Protein AF-0000000073364777 (afdb_homodimer)

InterPro domains:
  IPR004263 Exostosin-like [PTHR11062] (2-338)
  IPR040911 Exostosin, GT47 domain [PF03016] (2-298)

Solvent-accessible surface area (backbone atoms only — not comparable to full-atom values): 37147 Å² total; per-residue (Å²): 98,83,88,68,48,24,32,21,66,54,80,71,68,58,54,87,46,11,66,43,82,71,62,82,75,61,57,48,76,53,34,37,53,48,49,49,51,51,36,45,72,73,36,84,39,50,37,94,48,64,88,68,32,48,33,36,38,47,57,54,38,33,65,81,71,83,54,81,83,53,56,86,60,42,66,34,49,49,52,40,50,51,52,51,49,46,50,71,75,36,71,68,40,71,20,31,49,24,44,45,27,32,36,49,32,65,34,72,53,30,54,56,27,29,65,70,35,86,44,42,55,60,24,23,31,38,36,20,34,50,34,24,54,91,55,90,46,34,54,70,40,39,40,44,34,74,26,46,65,55,74,76,76,76,73,86,74,86,82,74,91,50,86,63,50,48,50,58,60,59,73,72,60,56,82,72,71,58,85,59,72,54,79,27,52,31,23,39,74,42,58,66,62,21,70,49,35,40,48,44,48,74,72,38,46,83,39,88,49,34,48,53,43,80,44,73,96,62,60,63,46,58,50,48,66,71,38,44,68,57,45,50,24,12,44,27,27,52,30,45,26,39,70,87,33,48,49,33,43,41,57,30,46,16,35,74,57,43,16,26,35,32,37,24,36,70,37,45,48,61,58,59,48,79,78,41,66,58,78,55,30,38,44,81,47,50,44,86,41,56,85,51,42,66,60,55,60,69,62,52,51,68,69,58,48,51,49,17,29,52,41,27,53,66,52,26,53,44,66,35,62,50,56,67,76,44,92,54,16,30,62,43,49,51,51,50,60,49,55,75,56,43,63,68,62,74,88,98,84,88,69,49,23,32,19,66,53,80,70,67,58,57,84,45,11,66,43,82,70,62,78,74,58,57,46,76,54,32,38,53,47,51,48,51,52,34,45,71,72,36,83,38,49,37,93,49,63,89,68,32,47,33,36,38,47,57,54,37,33,64,82,73,84,53,81,83,52,55,87,61,41,65,32,49,51,52,41,50,52,52,51,49,47,50,70,76,38,71,69,41,71,19,31,50,25,44,44,26,32,35,48,34,64,34,71,53,30,55,58,26,29,66,70,36,87,44,42,55,59,24,23,31,38,35,20,32,50,32,24,53,89,55,89,43,33,54,69,40,39,39,46,33,72,24,47,64,55,73,76,76,76,73,86,75,84,82,72,95,50,88,66,52,48,52,58,58,58,73,72,60,58,81,71,74,60,85,58,71,54,77,28,54,30,24,38,73,43,56,65,61,21,73,48,35,40,47,43,47,73,71,38,48,84,39,88,51,35,50,54,44,83,43,72,97,60,59,65,45,58,50,49,67,72,38,44,68,57,44,52,24,12,46,27,26,54,30,46,27,39,70,87,32,48,50,32,44,42,58,32,48,17,35,74,57,43,17,26,34,31,38,25,33,71,36,44,47,61,60,58,48,79,80,42,67,59,76,55,28,38,44,82,46,51,46,85,40,56,86,50,42,65,61,56,60,71,64,51,51,68,68,58,50,52,49,18,28,53,40,27,54,66,52,27,54,44,65,34,62,47,58,67,75,44,91,52,17,28,62,43,48,52,51,49,59,49,54,76,54,43,63,68,64,77,88

Sequence (694 aa):
MEKDLKVFVYPGGNPKTCYHSIDKKLKSNYASEHYFFMNLRNGSFLTENPDEAHLFFIPLSCQPMEDQDALPRYKEMVIQNYVRALTIKYPYWNRTLGADHFFVSCHGIGNRATAAFPFLLKNAIRLVCSPSYDSNYIPHKDVSLPQILELSFPPEGDGMWNDSTMESLPIQLSPVETHPSRTKLCFWAGSPNSEVRKNLRVHYKGLEEFEIHFVENVKRALVLDTFQKEIHRSKFCICPRGKTQVGGVCLAESMAFGCVPVIMSDYYDLPFNDILDWNAFSVILKEHDVPIMGEILKGIPEDMFEKMRQNVLKVSKYFKWHFRPVKYDEFHMVMYELWKRRHIIRYMEKDLKVFVYPGGNPKTCYHSIDKKLKSNYASEHYFFMNLRNGSFLTENPDEAHLFFIPLSCQPMEDQDALPRYKEMVIQNYVRALTIKYPYWNRTLGADHFFVSCHGIGNRATAAFPFLLKNAIRLVCSPSYDSNYIPHKDVSLPQILELSFPPEGDGMWNDSTMESLPIQLSPVETHPSRTKLCFWAGSPNSEVRKNLRVHYKGLEEFEIHFVENVKRALVLDTFQKEIHRSKFCICPRGKTQVGGVCLAESMAFGCVPVIMSDYYDLPFNDILDWNAFSVILKEHDVPIMGEILKGIPEDMFEKMRQNVLKVSKYFKWHFRPVKYDEFHMVMYELWKRRHIIRY

Nearest PDB structures (foldseek):
  7zay-assembly1_B  TM=6.759E-01  e=1.144E-15  Homo sapiens
  7sck-assembly1_B  TM=7.217E-01  e=2.379E-14  Homo sapiens
  7sch-assembly1_B  TM=7.151E-01  e=7.537E-14  Homo sapiens
  7scj-assembly1_B  TM=7.296E-01  e=1.991E-13  Homo sapiens
  8og1-assembly1_A  TM=6.587E-01  e=4.947E-13  Homo sapiens

Structure (mmCIF, N/CA/C/O backbone):
data_AF-0000000073364777-model_v1
#
loop_
_entity.id
_entity.type
_entity.pdbx_description
1 polymer 'Exostosin GT47 domain-containing protein'
#
loop_
_atom_site.group_PDB
_atom_site.id
_atom_site.type_symbol
_atom_site.label_atom_id
_atom_site.label_alt_id
_atom_site.label_comp_id
_atom_site.label_asym_id
_atom_site.label_entity_id
_atom_site.label_seq_id
_atom_site.pdbx_PDB_ins_code
_atom_site.Cartn_x
_atom_site.Cartn_y
_atom_site.Cartn_z
_atom_site.occupancy
_atom_site.B_iso_or_equiv
_atom_site.auth_seq_id
_atom_site.auth_comp_id
_atom_site.auth_asym_id
_atom_site.auth_atom_id
_atom_site.pdbx_PDB_model_num
ATOM 1 N N . MET A 1 1 ? -15.531 5.34 -9.742 1 94.62 1 MET A N 1
ATOM 2 C CA . MET A 1 1 ? -15.602 5.16 -8.297 1 94.62 1 MET A CA 1
ATOM 3 C C . MET A 1 1 ? -17.031 5.391 -7.797 1 94.62 1 MET A C 1
ATOM 5 O O . MET A 1 1 ? -17.609 4.52 -7.148 1 94.62 1 MET A O 1
ATOM 9 N N . GLU A 1 2 ? -17.703 6.461 -8.234 1 90.38 2 GLU A N 1
ATOM 10 C CA . GLU A 1 2 ? -18.984 6.855 -7.652 1 90.38 2 GLU A CA 1
ATOM 11 C C . GLU A 1 2 ? -20.078 5.844 -7.98 1 90.38 2 GLU A C 1
ATOM 13 O O . GLU A 1 2 ? -20.938 5.562 -7.148 1 90.38 2 GLU A O 1
ATOM 18 N N . LYS A 1 3 ? -19.953 5.266 -9.094 1 89.94 3 LYS A N 1
ATOM 19 C CA . LYS A 1 3 ? -20.969 4.32 -9.523 1 89.94 3 LYS A CA 1
ATOM 20 C C . LYS A 1 3 ? -20.641 2.906 -9.055 1 89.94 3 LYS A C 1
ATOM 22 O O . LYS A 1 3 ? -21.547 2.098 -8.82 1 89.94 3 LYS A O 1
ATOM 27 N N . ASP A 1 4 ? -19.438 2.658 -8.836 1 93.25 4 ASP A N 1
ATOM 28 C CA . ASP A 1 4 ? -19 1.268 -8.711 1 93.25 4 ASP A CA 1
ATOM 29 C C . ASP A 1 4 ? -18.609 0.939 -7.273 1 93.25 4 ASP A C 1
ATOM 31 O O . ASP A 1 4 ? -18.969 -0.124 -6.758 1 93.25 4 ASP A O 1
ATOM 35 N N . LEU A 1 5 ? -18 1.825 -6.57 1 96.94 5 LEU A N 1
ATOM 36 C CA . LEU A 1 5 ? -17.438 1.509 -5.262 1 96.94 5 LEU A CA 1
ATOM 37 C C . LEU A 1 5 ? -18.547 1.295 -4.23 1 96.94 5 LEU A C 1
ATOM 39 O O . LEU A 1 5 ? -19.422 2.146 -4.07 1 96.94 5 LEU A O 1
ATOM 43 N N . LYS A 1 6 ? -18.547 0.206 -3.574 1 97.94 6 LYS A N 1
ATOM 44 C CA . LYS A 1 6 ? -19.469 -0.131 -2.496 1 97.94 6 LYS A CA 1
ATOM 45 C C . LYS A 1 6 ? -18.719 -0.534 -1.231 1 97.94 6 LYS A C 1
ATOM 47 O O . LYS A 1 6 ? -17.766 -1.312 -1.292 1 97.94 6 LYS A O 1
ATOM 52 N N . VAL A 1 7 ? -19.188 0.012 -0.129 1 97.94 7 VAL A N 1
ATOM 53 C CA . VAL A 1 7 ? -18.547 -0.25 1.158 1 97.94 7 VAL A CA 1
ATOM 54 C C . VAL A 1 7 ? -19.578 -0.815 2.137 1 97.94 7 VAL A C 1
ATOM 56 O O . VAL A 1 7 ? -20.672 -0.276 2.271 1 97.94 7 VAL A O 1
ATOM 59 N N . PHE A 1 8 ? -19.297 -1.938 2.736 1 97.44 8 PHE A N 1
ATOM 60 C CA . PHE A 1 8 ? -20.078 -2.48 3.832 1 97.44 8 PHE A CA 1
ATOM 61 C C . PHE A 1 8 ? -19.547 -2.002 5.176 1 97.44 8 PHE A C 1
ATOM 63 O O . PHE A 1 8 ? -18.344 -2.094 5.441 1 97.44 8 PHE A O 1
ATOM 70 N N . VAL A 1 9 ? -20.375 -1.469 5.977 1 94.25 9 VAL A N 1
ATOM 71 C CA . VAL A 1 9 ? -20 -1 7.305 1 94.25 9 VAL A CA 1
ATOM 72 C C . VAL A 1 9 ? -20.469 -2.004 8.359 1 94.25 9 VAL A C 1
ATOM 74 O O . VAL A 1 9 ? -21.656 -2.312 8.445 1 94.25 9 VAL A O 1
ATOM 77 N N . TYR A 1 10 ? -19.5 -2.525 9.062 1 93 10 TYR A N 1
ATOM 78 C CA . TYR A 1 10 ? -19.875 -3.439 10.141 1 93 10 TYR A CA 1
ATOM 79 C C . TYR A 1 10 ? -20.734 -2.738 11.18 1 93 10 TYR A C 1
ATOM 81 O O . TYR A 1 10 ? -20.625 -1.525 11.375 1 93 10 TYR A O 1
ATOM 89 N N . PRO A 1 11 ? -21.656 -3.523 11.781 1 84.38 11 PRO A N 1
ATOM 90 C CA . PRO A 1 11 ? -22.406 -2.9 12.875 1 84.38 11 PRO A CA 1
ATOM 91 C C . PRO A 1 11 ? -21.5 -2.469 14.031 1 84.38 11 PRO A C 1
ATOM 93 O O . PRO A 1 11 ? -20.422 -3.043 14.227 1 84.38 11 PRO A O 1
ATOM 96 N N . GLY A 1 12 ? -21.859 -1.312 14.516 1 70.25 12 GLY A N 1
ATOM 97 C CA . GLY A 1 12 ? -21.125 -0.805 15.664 1 70.25 12 GLY A CA 1
ATOM 98 C C . GLY A 1 12 ? -21.25 -1.686 16.891 1 70.25 12 GLY A C 1
ATOM 99 O O . GLY A 1 12 ? -22.109 -2.568 16.938 1 70.25 12 GLY A O 1
ATOM 100 N N . GLY A 1 13 ? -19.953 -1.751 17.75 1 58.59 13 GLY A N 1
ATOM 101 C CA . GLY A 1 13 ? -19.969 -2.4 19.047 1 58.59 13 GLY A CA 1
ATOM 102 C C . GLY A 1 13 ? -20.516 -1.507 20.156 1 58.59 13 GLY A C 1
ATOM 103 O O . GLY A 1 13 ? -21.391 -0.684 19.906 1 58.59 13 GLY A O 1
ATOM 104 N N . ASN A 1 14 ? -19.859 -1.566 21.266 1 53.38 14 ASN A N 1
ATOM 105 C CA . ASN A 1 14 ? -20.172 -0.767 22.438 1 53.38 14 ASN A CA 1
ATOM 106 C C . ASN A 1 14 ? -19.906 0.717 22.203 1 53.38 14 ASN A C 1
ATOM 108 O O . ASN A 1 14 ? -18.828 1.091 21.734 1 53.38 14 ASN A O 1
ATOM 112 N N . PRO A 1 15 ? -20.969 1.549 22.234 1 50.38 15 PRO A N 1
ATOM 113 C CA . PRO A 1 15 ? -20.875 2.996 22.016 1 50.38 15 PRO A CA 1
ATOM 114 C C . PRO A 1 15 ? -19.562 3.584 22.5 1 50.38 15 PRO A C 1
ATOM 116 O O . PRO A 1 15 ? -19.094 4.594 21.969 1 50.38 15 PRO A O 1
ATOM 119 N N . LYS A 1 16 ? -19.078 3.018 23.531 1 51.81 16 LYS A N 1
ATOM 120 C CA . LYS A 1 16 ? -17.859 3.57 24.094 1 51.81 16 LYS A CA 1
ATOM 121 C C . LYS A 1 16 ? -16.656 3.305 23.188 1 51.81 16 LYS A C 1
ATOM 123 O O . LYS A 1 16 ? -15.602 3.908 23.359 1 51.81 16 LYS A O 1
ATOM 128 N N . THR A 1 17 ? -16.734 2.328 22.438 1 53.34 17 THR A N 1
ATOM 129 C CA . THR A 1 17 ? -15.602 1.899 21.609 1 53.34 17 THR A CA 1
ATOM 130 C C . THR A 1 17 ? -15.766 2.365 20.172 1 53.34 17 THR A C 1
ATOM 132 O O . THR A 1 17 ? -14.789 2.443 19.422 1 53.34 17 THR A O 1
ATOM 135 N N . CYS A 1 18 ? -17.047 2.543 19.875 1 53.88 18 CYS A N 1
ATOM 136 C CA . CYS A 1 18 ? -17.391 2.885 18.5 1 53.88 18 CYS A CA 1
ATOM 137 C C . CYS A 1 18 ? -17.938 4.305 18.406 1 53.88 18 CYS A C 1
ATOM 139 O O . CYS A 1 18 ? -18.219 4.93 19.422 1 53.88 18 CYS A O 1
ATOM 141 N N . TYR A 1 19 ? -17.797 4.863 17.188 1 52.09 19 TYR A N 1
ATOM 142 C CA . TYR A 1 19 ? -18.312 6.203 16.922 1 52.09 19 TYR A CA 1
ATOM 143 C C . TYR A 1 19 ? -19.672 6.402 17.578 1 52.09 19 TYR A C 1
ATOM 145 O O . TYR A 1 19 ? -20.594 5.613 17.375 1 52.09 19 TYR A O 1
ATOM 153 N N . HIS A 1 20 ? -19.625 6.555 18.859 1 44.75 20 HIS A N 1
ATOM 154 C CA . HIS A 1 20 ? -20.938 6.945 19.375 1 44.75 20 HIS A CA 1
ATOM 155 C C . HIS A 1 20 ? -21.391 8.273 18.766 1 44.75 20 HIS A C 1
ATOM 157 O O . HIS A 1 20 ? -20.672 9.266 18.844 1 44.75 20 HIS A O 1
ATOM 163 N N . SER A 1 21 ? -22.031 8.062 17.797 1 41.75 21 SER A N 1
ATOM 164 C CA . SER A 1 21 ? -22.656 9.156 17.047 1 41.75 21 SER A CA 1
ATOM 165 C C . SER A 1 21 ? -23.031 10.305 17.969 1 41.75 21 SER A C 1
ATOM 167 O O . SER A 1 21 ? -23.25 11.43 17.5 1 41.75 21 SER A O 1
ATOM 169 N N . ILE A 1 22 ? -23.281 9.953 19.188 1 37.78 22 ILE A N 1
ATOM 170 C CA . ILE A 1 22 ? -24.156 10.891 19.875 1 37.78 22 ILE A CA 1
ATOM 171 C C . ILE A 1 22 ? -23.328 11.977 20.562 1 37.78 22 ILE A C 1
ATOM 173 O O . ILE A 1 22 ? -23.891 12.914 21.141 1 37.78 22 ILE A O 1
ATOM 177 N N . ASP A 1 23 ? -22.172 11.633 20.828 1 40.59 23 ASP A N 1
ATOM 178 C CA . ASP A 1 23 ? -21.625 12.664 21.688 1 40.59 23 ASP A CA 1
ATOM 179 C C . ASP A 1 23 ? -21.141 13.867 20.875 1 40.59 23 ASP A C 1
ATOM 181 O O . ASP A 1 23 ? -20.281 13.742 20.016 1 40.59 23 ASP A O 1
ATOM 185 N N . LYS A 1 24 ? -21.984 14.844 20.797 1 41.5 24 LYS A N 1
ATOM 186 C CA . LYS A 1 24 ? -22.016 16.156 20.172 1 41.5 24 LYS A CA 1
ATOM 187 C C . LYS A 1 24 ? -20.719 16.906 20.375 1 41.5 24 LYS A C 1
ATOM 189 O O . LYS A 1 24 ? -20.469 17.938 19.75 1 41.5 24 LYS A O 1
ATOM 194 N N . LYS A 1 25 ? -20.078 16.531 21.453 1 41.66 25 LYS A N 1
ATOM 195 C CA . LYS A 1 25 ? -18.938 17.391 21.75 1 41.66 25 LYS A CA 1
ATOM 196 C C . LYS A 1 25 ? -17.672 16.859 21.078 1 41.66 25 LYS A C 1
ATOM 198 O O . LYS A 1 25 ? -16.906 16.109 21.672 1 41.66 25 LYS A O 1
ATOM 203 N N . LEU A 1 26 ? -17.797 16.438 19.812 1 46.16 26 LEU A N 1
ATOM 204 C CA . LEU A 1 26 ? -16.594 15.883 19.188 1 46.16 26 LEU A CA 1
ATOM 205 C C . LEU A 1 26 ? -15.445 16.891 19.25 1 46.16 26 LEU A C 1
ATOM 207 O O . LEU A 1 26 ? -15.609 18.047 18.859 1 46.16 26 LEU A O 1
ATOM 211 N N . LYS A 1 27 ? -14.641 16.719 20.25 1 48.28 27 LYS A N 1
ATOM 212 C CA . LYS A 1 27 ? -13.383 17.453 20.25 1 48.28 27 LYS A CA 1
ATOM 213 C C . LYS A 1 27 ? -12.641 17.297 18.938 1 48.28 27 LYS A C 1
ATOM 215 O O . LYS A 1 27 ? -12.797 16.297 18.25 1 48.28 27 LYS A O 1
ATOM 220 N N . SER A 1 28 ? -11.969 18.375 18.359 1 50.34 28 SER A N 1
ATOM 221 C CA . SER A 1 28 ? -11.445 18.844 17.078 1 50.34 28 SER A CA 1
ATOM 222 C C . SER A 1 28 ? -10.664 17.75 16.359 1 50.34 28 SER A C 1
ATOM 224 O O . SER A 1 28 ? -10.969 17.406 15.211 1 50.34 28 SER A O 1
ATOM 226 N N . ASN A 1 29 ? -9.562 17.172 17 1 52.03 29 ASN A N 1
ATOM 227 C CA . ASN A 1 29 ? -8.68 16.375 16.156 1 52.03 29 ASN A CA 1
ATOM 228 C C . ASN A 1 29 ? -9.289 15.008 15.852 1 52.03 29 ASN A C 1
ATOM 230 O O . ASN A 1 29 ? -8.93 14.375 14.852 1 52.03 29 ASN A O 1
ATOM 234 N N . TYR A 1 30 ? -10.352 14.711 16.578 1 58.47 30 TYR A N 1
ATOM 235 C CA . TYR A 1 30 ? -10.898 13.367 16.453 1 58.47 30 TYR A CA 1
ATOM 236 C C . TYR A 1 30 ? -12.234 13.391 15.727 1 58.47 30 TYR A C 1
ATOM 238 O O . TYR A 1 30 ? -12.844 12.344 15.5 1 58.47 30 TYR A O 1
ATOM 246 N N . ALA A 1 31 ? -12.445 14.617 15.359 1 67.25 31 ALA A N 1
ATOM 247 C CA . ALA A 1 31 ? -13.711 14.805 14.648 1 67.25 31 ALA A CA 1
ATOM 248 C C . ALA A 1 31 ? -13.688 14.109 13.289 1 67.25 31 ALA A C 1
ATOM 250 O O . ALA A 1 31 ? -14.727 13.695 12.781 1 67.25 31 ALA A O 1
ATOM 251 N N . SER A 1 32 ? -12.391 13.875 12.836 1 75 32 SER A N 1
ATOM 252 C CA . SER A 1 32 ? -12.273 13.266 11.516 1 75 32 SER A CA 1
ATOM 253 C C . SER A 1 32 ? -12.812 11.836 11.516 1 75 32 SER A C 1
ATOM 255 O O . SER A 1 32 ? -13.422 11.398 10.539 1 75 32 SER A O 1
ATOM 257 N N . GLU A 1 33 ? -12.594 11.125 12.609 1 78.06 33 GLU A N 1
ATOM 258 C CA . GLU A 1 33 ? -13.078 9.75 12.711 1 78.06 33 GLU A CA 1
ATOM 259 C C . GLU A 1 33 ? -14.609 9.703 12.656 1 78.06 33 GLU A C 1
ATOM 261 O O . GLU A 1 33 ? -15.18 8.914 11.906 1 78.06 33 GLU A O 1
ATOM 266 N N . HIS A 1 34 ? -15.102 10.57 13.453 1 75.06 34 HIS A N 1
ATOM 267 C CA . HIS A 1 34 ? -16.562 10.617 13.523 1 75.06 34 HIS A CA 1
ATOM 268 C C . HIS A 1 34 ? -17.156 11.094 12.203 1 75.06 34 HIS A C 1
ATOM 270 O O . HIS A 1 34 ? -18.094 10.484 11.688 1 75.06 34 HIS A O 1
ATOM 276 N N . TYR A 1 35 ? -16.609 12.133 11.68 1 77.06 35 TYR A N 1
ATOM 277 C CA . TYR A 1 35 ? -17.141 12.719 10.461 1 77.06 35 TYR A CA 1
ATOM 278 C C . TYR A 1 35 ? -17.016 11.75 9.289 1 77.06 35 TYR A C 1
ATOM 280 O O . TYR A 1 35 ? -17.922 11.641 8.461 1 77.06 35 TYR A O 1
ATOM 288 N N . PHE A 1 36 ? -15.945 11.102 9.273 1 86.81 36 PHE A N 1
ATOM 289 C CA . PHE A 1 36 ? -15.766 10.133 8.195 1 86.81 36 PHE A CA 1
ATOM 290 C C . PHE A 1 36 ? -16.828 9.039 8.273 1 86.81 36 PHE A C 1
ATOM 292 O O . PHE A 1 36 ? -17.422 8.68 7.258 1 86.81 36 PHE A O 1
ATOM 299 N N . PHE A 1 37 ? -17.062 8.555 9.438 1 84.19 37 PHE A N 1
ATOM 300 C CA . PHE A 1 37 ? -18.062 7.52 9.656 1 84.19 37 PHE A CA 1
ATOM 301 C C . PHE A 1 37 ? -19.453 8 9.227 1 84.19 37 PHE A C 1
ATOM 303 O O . PHE A 1 37 ? -20.188 7.277 8.547 1 84.19 37 PHE A O 1
ATOM 310 N N . MET A 1 38 ? -19.734 9.18 9.594 1 81.94 38 MET A N 1
ATOM 311 C CA . MET A 1 38 ? -21.047 9.734 9.258 1 81.94 38 MET A CA 1
ATOM 312 C C . MET A 1 38 ? -21.203 9.906 7.746 1 81.94 38 MET A C 1
ATOM 314 O O . MET A 1 38 ? -22.25 9.609 7.184 1 81.94 38 MET A O 1
ATOM 318 N N . ASN A 1 39 ? -20.172 10.43 7.109 1 87.31 39 ASN A N 1
ATOM 319 C CA . ASN A 1 39 ? -20.203 10.602 5.66 1 87.31 39 ASN A CA 1
ATOM 320 C C . ASN A 1 39 ? -20.344 9.258 4.941 1 87.31 39 ASN A C 1
ATOM 322 O O . ASN A 1 39 ? -21.031 9.164 3.922 1 87.31 39 ASN A O 1
ATOM 326 N N . LEU A 1 40 ? -19.688 8.273 5.488 1 90.19 40 LEU A N 1
ATOM 327 C CA . LEU A 1 40 ? -19.781 6.941 4.898 1 90.19 40 LEU A CA 1
ATOM 328 C C . LEU A 1 40 ? -21.188 6.375 5.043 1 90.19 40 LEU A C 1
ATOM 330 O O . LEU A 1 40 ? -21.75 5.832 4.09 1 90.19 40 LEU A O 1
ATOM 334 N N . ARG A 1 41 ? -21.781 6.555 6.152 1 84.38 41 ARG A N 1
ATOM 335 C CA . ARG A 1 41 ? -23.109 6.016 6.449 1 84.38 41 ARG A CA 1
ATOM 336 C C . ARG A 1 41 ? -24.188 6.727 5.629 1 84.38 41 ARG A C 1
ATOM 338 O O . ARG A 1 41 ? -25.172 6.113 5.234 1 84.38 41 ARG A O 1
ATOM 345 N N . ASN A 1 42 ? -23.891 7.953 5.402 1 80.25 42 ASN A N 1
ATOM 346 C CA . ASN A 1 42 ? -24.906 8.75 4.723 1 80.25 42 ASN A CA 1
ATOM 347 C C . ASN A 1 42 ? -24.594 8.906 3.236 1 80.25 42 ASN A C 1
ATOM 349 O O . ASN A 1 42 ? -25.328 9.586 2.514 1 80.25 42 ASN A O 1
ATOM 353 N N . GLY A 1 43 ? -23.516 8.32 2.844 1 83.62 43 GLY A N 1
ATOM 354 C CA . GLY A 1 43 ? -23.078 8.547 1.477 1 83.62 43 GLY A CA 1
ATOM 355 C C . GLY A 1 43 ? -23.562 7.473 0.513 1 83.62 43 GLY A C 1
ATOM 356 O O . GLY A 1 43 ? -24.219 6.516 0.918 1 83.62 43 GLY A O 1
ATOM 357 N N . SER A 1 44 ? -23.219 7.699 -0.764 1 90.94 44 SER A N 1
ATOM 358 C CA . SER A 1 44 ? -23.672 6.84 -1.853 1 90.94 44 SER A CA 1
ATOM 359 C C . SER A 1 44 ? -22.828 5.582 -1.958 1 90.94 44 SER A C 1
ATOM 361 O O . SER A 1 44 ? -23.156 4.656 -2.703 1 90.94 44 SER A O 1
ATOM 363 N N . PHE A 1 45 ? -21.797 5.504 -1.146 1 96 45 PHE A N 1
ATOM 364 C CA . PHE A 1 45 ? -20.875 4.371 -1.26 1 96 45 PHE A CA 1
ATOM 365 C C . PHE A 1 45 ? -21.344 3.209 -0.392 1 96 45 PHE A C 1
ATOM 367 O O . PHE A 1 45 ? -20.859 2.084 -0.54 1 96 45 PHE A O 1
ATOM 374 N N . LEU A 1 46 ? -22.281 3.436 0.483 1 94.75 46 LEU A N 1
ATOM 375 C CA . LEU A 1 46 ? -22.719 2.438 1.455 1 94.75 46 LEU A CA 1
ATOM 376 C C . LEU A 1 46 ? -23.547 1.348 0.782 1 94.75 46 LEU A C 1
ATOM 378 O O . LEU A 1 46 ? -24.406 1.64 -0.06 1 94.75 46 LEU A O 1
ATOM 382 N N . THR A 1 47 ? -23.234 0.107 1.112 1 96.5 47 THR A N 1
ATOM 383 C CA . THR A 1 47 ? -24.094 -1.012 0.746 1 96.5 47 THR A CA 1
ATOM 384 C C . THR A 1 47 ? -24.469 -1.836 1.976 1 96.5 47 THR A C 1
ATOM 386 O O . THR A 1 47 ? -23.641 -2.021 2.875 1 96.5 47 THR A O 1
ATOM 389 N N . GLU A 1 48 ? -25.688 -2.344 1.971 1 94.5 48 GLU A N 1
ATOM 390 C CA . GLU A 1 48 ? -26.141 -3.23 3.041 1 94.5 48 GLU A CA 1
ATOM 391 C C . GLU A 1 48 ? -25.875 -4.691 2.695 1 94.5 48 GLU A C 1
ATOM 393 O O . GLU A 1 48 ? -25.984 -5.57 3.553 1 94.5 48 GLU A O 1
ATOM 398 N N . ASN A 1 49 ? -25.484 -4.871 1.498 1 96.31 49 ASN A N 1
ATOM 399 C CA . ASN A 1 49 ? -25.172 -6.219 1.032 1 96.31 49 ASN A CA 1
ATOM 400 C C . ASN A 1 49 ? -23.672 -6.461 0.992 1 96.31 49 ASN A C 1
ATOM 402 O O . ASN A 1 49 ? -22.984 -6.004 0.074 1 96.31 49 ASN A O 1
ATOM 406 N N . PRO A 1 50 ? -23.156 -7.246 1.896 1 96.44 50 PRO A N 1
ATOM 407 C CA . PRO A 1 50 ? -21.703 -7.469 1.956 1 96.44 50 PRO A CA 1
ATOM 408 C C . PRO A 1 50 ? -21.156 -8.148 0.702 1 96.44 50 PRO A C 1
ATOM 410 O O . PRO A 1 50 ? -19.984 -7.992 0.372 1 96.44 50 PRO A O 1
ATOM 413 N N . ASP A 1 51 ? -21.938 -8.852 -0.023 1 94.81 51 ASP A N 1
ATOM 414 C CA . ASP A 1 51 ? -21.469 -9.578 -1.199 1 94.81 51 ASP A CA 1
ATOM 415 C C . ASP A 1 51 ? -21.156 -8.625 -2.348 1 94.81 51 ASP A C 1
ATOM 417 O O . ASP A 1 51 ? -20.422 -8.984 -3.279 1 94.81 51 ASP A O 1
ATOM 421 N N . GLU A 1 52 ? -21.672 -7.457 -2.244 1 95.5 52 GLU A N 1
ATOM 422 C CA . GLU A 1 52 ? -21.422 -6.457 -3.281 1 95.5 52 GLU A CA 1
ATOM 423 C C . GLU A 1 52 ? -20.312 -5.508 -2.877 1 95.5 52 GLU A C 1
ATOM 425 O O . GLU A 1 52 ? -19.844 -4.707 -3.691 1 95.5 52 GLU A O 1
ATOM 430 N N . ALA A 1 53 ? -19.891 -5.613 -1.656 1 97.69 53 ALA A N 1
ATOM 431 C CA . ALA A 1 53 ? -18.938 -4.656 -1.109 1 97.69 53 ALA A CA 1
ATOM 432 C C . ALA A 1 53 ? -17.531 -4.883 -1.689 1 97.69 53 ALA A C 1
ATOM 434 O O . ALA A 1 53 ? -17.094 -6.023 -1.818 1 97.69 53 ALA A O 1
ATOM 435 N N . HIS A 1 54 ? -16.938 -3.828 -2.088 1 97.56 54 HIS A N 1
ATOM 436 C CA . HIS A 1 54 ? -15.531 -3.873 -2.473 1 97.56 54 HIS A CA 1
ATOM 437 C C . HIS A 1 54 ? -14.625 -3.779 -1.251 1 97.56 54 HIS A C 1
ATOM 439 O O . HIS A 1 54 ? -13.547 -4.383 -1.224 1 97.56 54 HIS A O 1
ATOM 445 N N . LEU A 1 55 ? -15.094 -3.012 -0.307 1 98.44 55 LEU A N 1
ATOM 446 C CA . LEU A 1 55 ? -14.344 -2.789 0.924 1 98.44 55 LEU A CA 1
ATOM 447 C C . LEU A 1 55 ? -15.258 -2.887 2.143 1 98.44 55 LEU A C 1
ATOM 449 O O . LEU A 1 55 ? -16.469 -2.719 2.027 1 98.44 55 LEU A O 1
ATOM 453 N N . PHE A 1 56 ? -14.664 -3.15 3.262 1 98.25 56 PHE A N 1
ATOM 454 C CA . PHE A 1 56 ? -15.359 -3.303 4.531 1 98.25 56 PHE A CA 1
ATOM 455 C C . PHE A 1 56 ? -14.82 -2.322 5.566 1 98.25 56 PHE A C 1
ATOM 457 O O . PHE A 1 56 ? -13.609 -2.254 5.793 1 98.25 56 PHE A O 1
ATOM 464 N N . PHE A 1 57 ? -15.695 -1.538 6.172 1 96.31 57 PHE A N 1
ATOM 465 C CA . PHE A 1 57 ? -15.305 -0.541 7.164 1 96.31 57 PHE A CA 1
ATOM 466 C C . PHE A 1 57 ? -15.5 -1.079 8.578 1 96.31 57 PHE A C 1
ATOM 468 O O . PHE A 1 57 ? -16.578 -1.574 8.914 1 96.31 57 PHE A O 1
ATOM 475 N N . ILE A 1 58 ? -14.461 -0.987 9.367 1 93 58 ILE A N 1
ATOM 476 C CA . ILE A 1 58 ? -14.539 -1.312 10.789 1 93 58 ILE A CA 1
ATOM 477 C C . ILE A 1 58 ? -14.734 -0.034 11.602 1 93 58 ILE A C 1
ATOM 479 O O . ILE A 1 58 ? -13.82 0.785 11.703 1 93 58 ILE A O 1
ATOM 483 N N . PRO A 1 59 ? -15.836 0.147 12.141 1 88.62 59 PRO A N 1
ATOM 484 C CA . PRO A 1 59 ? -16.094 1.38 12.891 1 88.62 59 PRO A CA 1
ATOM 485 C C . PRO A 1 59 ? -15.422 1.379 14.273 1 88.62 59 PRO A C 1
ATOM 487 O O . PRO A 1 59 ? -16.078 1.106 15.273 1 88.62 59 PRO A O 1
ATOM 490 N N . LEU A 1 60 ? -14.18 1.732 14.281 1 82.31 60 LEU A N 1
ATOM 491 C CA . LEU A 1 60 ? -13.406 1.827 15.508 1 82.31 60 LEU A CA 1
ATOM 492 C C . LEU A 1 60 ? -13.258 3.281 15.945 1 82.31 60 LEU A C 1
ATOM 494 O O . LEU A 1 60 ? -13.07 4.172 15.117 1 82.31 60 LEU A O 1
ATOM 498 N N . SER A 1 61 ? -13.516 3.492 17.203 1 74.69 61 SER A N 1
ATOM 499 C CA . SER A 1 61 ? -13.172 4.781 17.797 1 74.69 61 SER A CA 1
ATOM 500 C C . SER A 1 61 ? -11.883 4.691 18.609 1 74.69 61 SER A C 1
ATOM 502 O O . SER A 1 61 ? -11.82 3.969 19.609 1 74.69 61 SER A O 1
ATOM 504 N N . CYS A 1 62 ? -10.891 5.344 18.172 1 72.31 62 CYS A N 1
ATOM 505 C CA . CYS A 1 62 ? -9.602 5.258 18.844 1 72.31 62 CYS A CA 1
ATOM 506 C C . CYS A 1 62 ? -9.422 6.402 19.828 1 72.31 62 CYS A C 1
ATOM 508 O O . CYS A 1 62 ? -8.305 6.684 20.266 1 72.31 62 CYS A O 1
ATOM 510 N N . GLN A 1 63 ? -10.5 7.004 20.172 1 68.88 63 GLN A N 1
ATOM 511 C CA . GLN A 1 63 ? -10.445 8.07 21.172 1 68.88 63 GLN A CA 1
ATOM 512 C C . GLN A 1 63 ? -10.211 7.5 22.578 1 68.88 63 GLN A C 1
ATOM 514 O O . GLN A 1 63 ? -10.781 6.469 22.938 1 68.88 63 GLN A O 1
ATOM 519 N N . PRO A 1 64 ? -9.219 8.18 23.266 1 63.19 64 PRO A N 1
ATOM 520 C CA . PRO A 1 64 ? -9.023 7.711 24.641 1 63.19 64 PRO A CA 1
ATOM 521 C C . PRO A 1 64 ? -10.297 7.754 25.469 1 63.19 64 PRO A C 1
ATOM 523 O O . PRO A 1 64 ? -11.156 8.617 25.25 1 63.19 64 PRO A O 1
ATOM 526 N N . MET A 1 65 ? -10.523 6.711 26.234 1 60.47 65 MET A N 1
ATOM 527 C CA . MET A 1 65 ? -11.656 6.711 27.156 1 60.47 65 MET A CA 1
ATOM 528 C C . MET A 1 65 ? -11.336 7.516 28.422 1 60.47 65 MET A C 1
ATOM 530 O O . MET A 1 65 ? -10.234 7.426 28.953 1 60.47 65 MET A O 1
ATOM 534 N N . GLU A 1 66 ? -12.109 8.625 28.594 1 53.59 66 GLU A N 1
ATOM 535 C CA . GLU A 1 66 ? -11.938 9.453 29.797 1 53.59 66 GLU A CA 1
ATOM 536 C C . GLU A 1 66 ? -12.188 8.641 31.062 1 53.59 66 GLU A C 1
ATOM 538 O O . GLU A 1 66 ? -12.117 9.18 32.156 1 53.59 66 GLU A O 1
ATOM 543 N N . ASP A 1 67 ? -12.359 7.414 30.828 1 51.16 67 ASP A N 1
ATOM 544 C CA . ASP A 1 67 ? -12.719 6.734 32.062 1 51.16 67 ASP A CA 1
ATOM 545 C C . ASP A 1 67 ? -11.477 6.457 32.938 1 51.16 67 ASP A C 1
ATOM 547 O O . ASP A 1 67 ? -10.641 5.629 32.562 1 51.16 67 ASP A O 1
ATOM 551 N N . GLN A 1 68 ? -11.258 7.312 33.938 1 51.72 68 GLN A N 1
ATOM 552 C CA . GLN A 1 68 ? -10.195 7.285 34.938 1 51.72 68 GLN A CA 1
ATOM 553 C C . GLN A 1 68 ? -10.016 5.879 35.5 1 51.72 68 GLN A C 1
ATOM 555 O O . GLN A 1 68 ? -8.914 5.508 35.906 1 51.72 68 GLN A O 1
ATOM 560 N N . ASP A 1 69 ? -11.062 5.223 35.594 1 51.19 69 ASP A N 1
ATOM 561 C CA . ASP A 1 69 ? -10.977 3.93 36.281 1 51.19 69 ASP A CA 1
ATOM 562 C C . ASP A 1 69 ? -10.656 2.814 35.281 1 51.19 69 ASP A C 1
ATOM 564 O O . ASP A 1 69 ? -10.672 1.634 35.625 1 51.19 69 ASP A O 1
ATOM 568 N N . ALA A 1 70 ? -10.445 3.305 34.156 1 58.34 70 ALA A N 1
ATOM 569 C CA . ALA A 1 70 ? -10.242 2.262 33.156 1 58.34 70 ALA A CA 1
ATOM 570 C C . ALA A 1 70 ? -8.844 1.651 33.281 1 58.34 70 ALA A C 1
ATOM 572 O O . ALA A 1 70 ? -7.883 2.352 33.594 1 58.34 70 ALA A O 1
ATOM 573 N N . LEU A 1 71 ? -8.711 0.356 33.344 1 59.44 71 LEU A N 1
ATOM 574 C CA . LEU A 1 71 ? -7.469 -0.405 33.344 1 59.44 71 LEU A CA 1
ATOM 575 C C . LEU A 1 71 ? -6.527 0.092 32.25 1 59.44 71 LEU A C 1
ATOM 577 O O . LEU A 1 71 ? -6.98 0.582 31.219 1 59.44 71 LEU A O 1
ATOM 581 N N . PRO A 1 72 ? -5.332 0.019 32.562 1 64 72 PRO A N 1
ATOM 582 C CA . PRO A 1 72 ? -4.355 0.319 31.516 1 64 72 PRO A CA 1
ATOM 583 C C . PRO A 1 72 ? -4.594 -0.481 30.234 1 64 72 PRO A C 1
ATOM 585 O O . PRO A 1 72 ? -4.969 -1.655 30.297 1 64 72 PRO A O 1
ATOM 588 N N . ARG A 1 73 ? -4.723 0.087 29.266 1 76.31 73 ARG A N 1
ATOM 589 C CA . ARG A 1 73 ? -4.84 -0.499 27.938 1 76.31 73 ARG A CA 1
ATOM 590 C C . ARG A 1 73 ? -6.246 -1.039 27.703 1 76.31 73 ARG A C 1
ATOM 592 O O . ARG A 1 73 ? -6.445 -1.918 26.859 1 76.31 73 ARG A O 1
ATOM 599 N N . TYR A 1 74 ? -7.109 -0.6 28.562 1 77.62 74 TYR A N 1
ATOM 600 C CA . TYR A 1 74 ? -8.484 -1.068 28.453 1 77.62 74 TYR A CA 1
ATOM 601 C C . TYR A 1 74 ? -9.023 -0.839 27.047 1 77.62 74 TYR A C 1
ATOM 603 O O . TYR A 1 74 ? -9.617 -1.739 26.438 1 77.62 74 TYR A O 1
ATOM 611 N N . LYS A 1 75 ? -8.82 0.283 26.562 1 77.06 75 LYS A N 1
ATOM 612 C CA . LYS A 1 75 ? -9.344 0.614 25.234 1 77.06 75 LYS A CA 1
ATOM 613 C C . LYS A 1 75 ? -8.719 -0.267 24.156 1 77.06 75 LYS 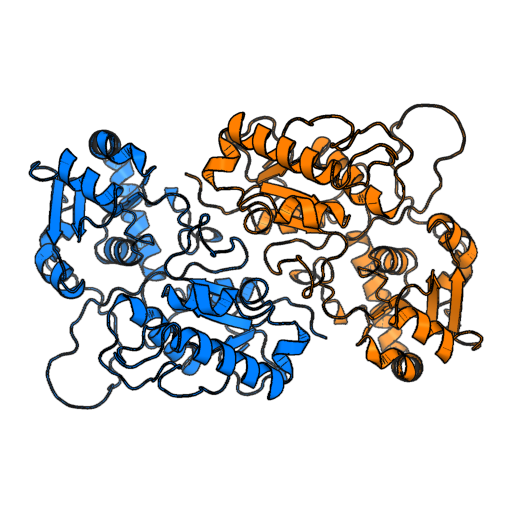A C 1
ATOM 615 O O . LYS A 1 75 ? -9.406 -0.682 23.219 1 77.06 75 LYS A O 1
ATOM 620 N N . GLU A 1 76 ? -7.484 -0.522 24.297 1 80.31 76 GLU A N 1
ATOM 621 C CA . GLU A 1 76 ? -6.809 -1.421 23.359 1 80.31 76 GLU A CA 1
ATOM 622 C C . GLU A 1 76 ? -7.453 -2.805 23.359 1 80.31 76 GLU A C 1
ATOM 624 O O . GLU A 1 76 ? -7.684 -3.391 22.297 1 80.31 76 GLU A O 1
ATOM 629 N N . MET A 1 77 ? -7.758 -3.219 24.562 1 82.62 77 MET A N 1
ATOM 630 C CA . MET A 1 77 ? -8.383 -4.531 24.703 1 82.62 77 MET A CA 1
ATOM 631 C C . MET A 1 77 ? -9.781 -4.543 24.109 1 82.62 77 MET A C 1
ATOM 633 O O . MET A 1 77 ? -10.18 -5.52 23.469 1 82.62 77 MET A O 1
ATOM 637 N N . VAL A 1 78 ? -10.422 -3.477 24.328 1 81.19 78 VAL A N 1
ATOM 638 C CA . VAL A 1 78 ? -11.781 -3.377 23.828 1 81.19 78 VAL A CA 1
ATOM 639 C C . VAL A 1 78 ? -11.773 -3.408 22.297 1 81.19 78 VAL A C 1
ATOM 641 O O . VAL A 1 78 ? -12.586 -4.098 21.672 1 81.19 78 VAL A O 1
ATOM 644 N N . ILE A 1 79 ? -10.852 -2.727 21.734 1 82.25 79 ILE A N 1
ATOM 645 C CA . ILE A 1 79 ? -10.734 -2.684 20.281 1 82.25 79 ILE A CA 1
ATOM 646 C C . ILE A 1 79 ? -10.383 -4.074 19.75 1 82.25 79 ILE A C 1
ATOM 648 O O . ILE A 1 79 ? -10.992 -4.547 18.781 1 82.25 79 ILE A O 1
ATOM 652 N N . GLN A 1 80 ? -9.523 -4.734 20.375 1 86.25 80 GLN A N 1
ATOM 653 C CA . GLN A 1 80 ? -9.109 -6.07 19.953 1 86.25 80 GLN A CA 1
ATOM 654 C C . GLN A 1 80 ? -10.273 -7.055 20.047 1 86.25 80 GLN A C 1
ATOM 656 O O . GLN A 1 80 ? -10.469 -7.883 19.156 1 86.25 80 GLN A O 1
ATOM 661 N N . ASN A 1 81 ? -10.977 -6.906 21.141 1 86.81 81 ASN A N 1
ATOM 662 C CA . ASN A 1 81 ? -12.117 -7.797 21.344 1 86.81 81 ASN A CA 1
ATOM 663 C C . ASN A 1 81 ? -13.195 -7.555 20.297 1 86.81 81 ASN A C 1
ATOM 665 O O . ASN A 1 81 ? -13.828 -8.5 19.828 1 86.81 81 ASN A O 1
ATOM 669 N N . TYR A 1 82 ? -13.352 -6.344 20.016 1 87.06 82 TYR A N 1
ATOM 670 C CA . TYR A 1 82 ? -14.344 -6.012 19 1 87.06 82 TYR A CA 1
ATOM 671 C C . TYR A 1 82 ? -13.961 -6.602 17.656 1 87.06 82 TYR A C 1
ATOM 673 O O . TYR A 1 82 ? -14.789 -7.23 16.984 1 87.06 82 TYR A O 1
ATOM 681 N N . VAL A 1 83 ? -12.758 -6.434 17.25 1 89.81 83 VAL A N 1
ATOM 682 C CA . VAL A 1 83 ? -12.281 -6.953 15.969 1 89.81 83 VAL A CA 1
ATOM 683 C C . VAL A 1 83 ? -12.352 -8.477 15.969 1 89.81 83 VAL A C 1
ATOM 685 O O . VAL A 1 83 ? -12.805 -9.086 15 1 89.81 83 VAL A O 1
ATOM 688 N N . ARG A 1 84 ? -11.961 -9.031 17.031 1 91.88 84 ARG A N 1
ATOM 689 C CA . ARG A 1 84 ? -12.031 -10.484 17.172 1 91.88 84 ARG A CA 1
ATOM 690 C C . ARG A 1 84 ? -13.469 -10.969 16.984 1 91.88 84 ARG A C 1
ATOM 692 O O . ARG A 1 84 ? -13.711 -11.945 16.266 1 91.88 84 ARG A O 1
ATOM 699 N N . ALA A 1 85 ? -14.328 -10.273 17.688 1 91.38 85 ALA A N 1
ATOM 700 C CA . ALA A 1 85 ? -15.742 -10.648 17.594 1 91.38 85 ALA A CA 1
ATOM 701 C C . ALA A 1 85 ? -16.234 -10.562 16.141 1 91.38 85 ALA A C 1
ATOM 703 O O . ALA A 1 85 ? -16.984 -11.43 15.695 1 91.38 85 ALA A O 1
ATOM 704 N N . LEU A 1 86 ? -15.812 -9.609 15.438 1 92.56 86 LEU A N 1
ATOM 705 C CA . LEU A 1 86 ? -16.203 -9.422 14.047 1 92.56 86 LEU A CA 1
ATOM 706 C C . LEU A 1 86 ? -15.695 -10.57 13.18 1 92.56 86 LEU A C 1
ATOM 708 O O . LEU A 1 86 ? -16.406 -11.039 12.281 1 92.56 86 LEU A O 1
ATOM 712 N N . THR A 1 87 ? -14.484 -11.016 13.43 1 93.81 87 THR A N 1
ATOM 713 C CA . THR A 1 87 ? -13.875 -12.055 12.609 1 93.81 87 THR A CA 1
ATOM 714 C C . THR A 1 87 ? -14.578 -13.398 12.828 1 93.81 87 THR A C 1
ATOM 716 O O . THR A 1 87 ? -14.594 -14.242 11.938 1 93.81 87 THR A O 1
ATOM 719 N N . ILE A 1 88 ? -15.156 -13.547 13.992 1 94.94 88 ILE A N 1
ATOM 720 C CA . ILE A 1 88 ? -15.867 -14.781 14.336 1 94.94 88 ILE A CA 1
ATOM 721 C C . ILE A 1 88 ? -17.281 -14.727 13.781 1 94.94 88 ILE A C 1
ATOM 723 O O . ILE A 1 88 ? -17.766 -15.695 13.188 1 94.94 88 ILE A O 1
ATOM 727 N N . LYS A 1 89 ? -17.891 -13.609 13.938 1 95.12 89 LYS A N 1
ATOM 728 C CA . LYS A 1 89 ? -19.312 -13.461 13.625 1 95.12 89 LYS A CA 1
ATOM 729 C C . LYS A 1 89 ? -19.547 -13.406 12.117 1 95.12 89 LYS A C 1
ATOM 731 O O . LYS A 1 89 ? -20.547 -13.914 11.617 1 95.12 89 LYS A O 1
ATOM 736 N N . TYR A 1 90 ? -18.656 -12.758 11.383 1 96.19 90 TYR A N 1
ATOM 737 C CA . TYR A 1 90 ? -18.828 -12.555 9.945 1 96.19 90 TYR A CA 1
ATOM 738 C C . TYR A 1 90 ? -17.719 -13.258 9.172 1 96.19 90 TYR A C 1
ATOM 740 O O . TYR A 1 90 ? -16.578 -13.328 9.633 1 96.19 90 TYR A O 1
ATOM 748 N N . PRO A 1 91 ? -17.953 -13.688 7.977 1 95.69 91 PRO A N 1
ATOM 749 C CA . PRO A 1 91 ? -16.953 -14.438 7.215 1 95.69 91 PRO A CA 1
ATOM 750 C C . PRO A 1 91 ? -16 -13.539 6.422 1 95.69 91 PRO A C 1
ATOM 752 O O . PRO A 1 91 ? -14.992 -14.016 5.891 1 95.69 91 PRO A O 1
ATOM 755 N N . TYR A 1 92 ? -16.25 -12.281 6.32 1 96.75 92 TYR A N 1
ATOM 756 C CA . TYR A 1 92 ? -15.625 -11.414 5.324 1 96.75 92 TYR A CA 1
ATOM 757 C C . TYR A 1 92 ? -14.156 -11.164 5.648 1 96.75 92 TYR A C 1
ATOM 759 O O . TYR A 1 92 ? -13.297 -11.211 4.766 1 96.75 92 TYR A O 1
ATOM 767 N N . TRP A 1 93 ? -13.812 -10.938 6.949 1 96.69 93 TRP A N 1
ATOM 768 C CA . TRP A 1 93 ? -12.43 -10.688 7.355 1 96.69 93 TRP A CA 1
ATOM 769 C C . TRP A 1 93 ? -11.531 -11.859 6.957 1 96.69 93 TRP A C 1
ATOM 771 O O . TRP A 1 93 ? -10.469 -11.656 6.367 1 96.69 93 TRP A O 1
ATOM 781 N N . ASN A 1 94 ? -12 -13.016 7.191 1 95.69 94 ASN A N 1
ATOM 782 C CA . ASN A 1 94 ? -11.188 -14.219 7.043 1 95.69 94 ASN A CA 1
ATOM 783 C C . ASN A 1 94 ? -10.977 -14.578 5.574 1 95.69 94 ASN A C 1
ATOM 785 O O . ASN A 1 94 ? -10.109 -15.391 5.246 1 95.69 94 ASN A O 1
ATOM 789 N N . ARG A 1 95 ? -11.688 -13.93 4.707 1 95.69 95 ARG A N 1
ATOM 790 C CA . ARG A 1 95 ? -11.508 -14.18 3.281 1 95.69 95 ARG A CA 1
ATOM 791 C C . ARG A 1 95 ? -10.203 -13.57 2.785 1 95.69 95 ARG A C 1
ATOM 793 O O . ARG A 1 95 ? -9.633 -14.023 1.788 1 95.69 95 ARG A O 1
ATOM 800 N N . THR A 1 96 ? -9.75 -12.523 3.471 1 96.62 96 THR A N 1
ATOM 801 C CA . THR A 1 96 ? -8.578 -11.805 3.006 1 96.62 96 THR A CA 1
ATOM 802 C C . THR A 1 96 ? -7.652 -11.469 4.172 1 96.62 96 THR A C 1
ATOM 804 O O . THR A 1 96 ? -6.645 -10.781 3.992 1 96.62 96 THR A O 1
ATOM 807 N N . LEU A 1 97 ? -8.07 -11.883 5.348 1 96.38 97 LEU A N 1
ATOM 808 C CA . LEU A 1 97 ? -7.375 -11.539 6.582 1 96.38 97 LEU A CA 1
ATOM 809 C C . LEU A 1 97 ? -7.262 -10.031 6.746 1 96.38 97 LEU A C 1
ATOM 811 O O . LEU A 1 97 ? -6.215 -9.523 7.156 1 96.38 97 LEU A O 1
ATOM 815 N N . GLY A 1 98 ? -8.25 -9.336 6.25 1 97.25 98 GLY A N 1
ATOM 816 C CA . GLY A 1 98 ? -8.367 -7.906 6.508 1 97.25 98 GLY A CA 1
ATOM 817 C C . GLY A 1 98 ? -7.863 -7.051 5.367 1 97.25 98 GLY A C 1
ATOM 818 O O . GLY A 1 98 ? -7.969 -5.82 5.41 1 97.25 98 GLY A O 1
ATOM 819 N N . ALA A 1 99 ? -7.391 -7.637 4.258 1 98 99 ALA A N 1
ATOM 820 C CA . ALA A 1 99 ? -6.766 -6.867 3.182 1 98 99 ALA A CA 1
ATOM 821 C C . ALA A 1 99 ? -7.777 -5.953 2.502 1 98 99 ALA A C 1
ATOM 823 O O . ALA A 1 99 ? -7.406 -4.934 1.915 1 98 99 ALA A O 1
ATOM 824 N N . ASP A 1 100 ? -9.031 -6.301 2.541 1 98.25 100 ASP A N 1
ATOM 825 C CA . ASP A 1 100 ? -10.062 -5.457 1.946 1 98.25 100 ASP A CA 1
ATOM 826 C C . ASP A 1 100 ? -10.836 -4.703 3.021 1 98.25 100 ASP A C 1
ATOM 828 O O . ASP A 1 100 ? -11.977 -4.293 2.797 1 98.25 100 ASP A O 1
ATOM 832 N N . HIS A 1 101 ? -10.289 -4.555 4.219 1 98 101 HIS A N 1
ATOM 833 C CA . HIS A 1 101 ? -10.883 -3.807 5.324 1 98 101 HIS A CA 1
ATOM 834 C C . HIS A 1 101 ? -10.148 -2.494 5.562 1 98 101 HIS A C 1
ATOM 836 O O . HIS A 1 101 ? -8.969 -2.365 5.211 1 98 101 HIS A O 1
ATOM 842 N N . PHE A 1 102 ? -10.844 -1.553 6.098 1 96.75 102 PHE A N 1
ATOM 843 C CA . PHE A 1 102 ? -10.195 -0.305 6.484 1 96.75 102 PHE A CA 1
ATOM 844 C C . PHE A 1 102 ? -10.883 0.306 7.699 1 96.75 102 PHE A C 1
ATOM 846 O O . PHE A 1 102 ? -11.992 -0.088 8.055 1 96.75 102 PHE A O 1
ATOM 853 N N . PHE A 1 103 ? -10.203 1.196 8.359 1 92.69 103 PHE A N 1
ATOM 854 C CA . PHE A 1 103 ? -10.734 1.922 9.508 1 92.69 103 PHE A CA 1
ATOM 855 C C . PHE A 1 103 ? -9.984 3.234 9.711 1 92.69 103 PHE A C 1
ATOM 857 O O . PHE A 1 103 ? -8.953 3.469 9.078 1 92.69 103 PHE A O 1
ATOM 864 N N . VAL A 1 104 ? -10.523 4.086 10.492 1 89.69 104 VAL A N 1
ATOM 865 C CA . VAL A 1 104 ? -9.93 5.391 10.766 1 89.69 104 VAL A CA 1
ATOM 866 C C . VAL A 1 104 ? -9.18 5.344 12.094 1 89.69 104 VAL A C 1
ATOM 868 O O . VAL A 1 104 ? -9.68 4.809 13.086 1 89.69 104 VAL A O 1
ATOM 871 N N . SER A 1 105 ? -7.953 5.762 11.969 1 86.06 105 SER A N 1
ATOM 872 C CA . SER A 1 105 ? -7.113 5.789 13.164 1 86.06 105 SER A CA 1
ATOM 873 C C . SER A 1 105 ? -6.438 7.148 13.328 1 86.06 105 SER A C 1
ATOM 875 O O . SER A 1 105 ? -5.312 7.348 12.867 1 86.06 105 SER A O 1
ATOM 877 N N . CYS A 1 106 ? -7 7.977 14.086 1 79.25 106 CYS A N 1
ATOM 878 C CA . CYS A 1 106 ? -6.469 9.328 14.234 1 79.25 106 CYS A CA 1
ATOM 879 C C . CYS A 1 106 ? -5.773 9.492 15.586 1 79.25 106 CYS A C 1
ATOM 881 O O . CYS A 1 106 ? -5.043 10.453 15.797 1 79.25 106 CYS A O 1
ATOM 883 N N . HIS A 1 107 ? -5.871 8.539 16.469 1 72.06 107 HIS A N 1
ATOM 884 C CA . HIS A 1 107 ? -5.246 8.656 17.781 1 72.06 107 HIS A CA 1
ATOM 885 C C . HIS A 1 107 ? -4.246 7.531 18.016 1 72.06 107 HIS A C 1
ATOM 887 O O . HIS A 1 107 ? -4.324 6.48 17.375 1 72.06 107 HIS A O 1
ATOM 893 N N . GLY A 1 108 ? -3.332 7.793 18.859 1 69.88 108 GLY A N 1
ATOM 894 C CA . GLY A 1 108 ? -2.256 6.859 19.156 1 69.88 108 GLY A CA 1
ATOM 895 C C . GLY A 1 108 ? -2.75 5.516 19.656 1 69.88 108 GLY A C 1
ATOM 896 O O . GLY A 1 108 ? -2.117 4.484 19.422 1 69.88 108 GLY A O 1
ATOM 897 N N . ILE A 1 109 ? -3.9 5.504 20.312 1 67.44 109 ILE A N 1
ATOM 898 C CA . ILE A 1 109 ? -4.445 4.266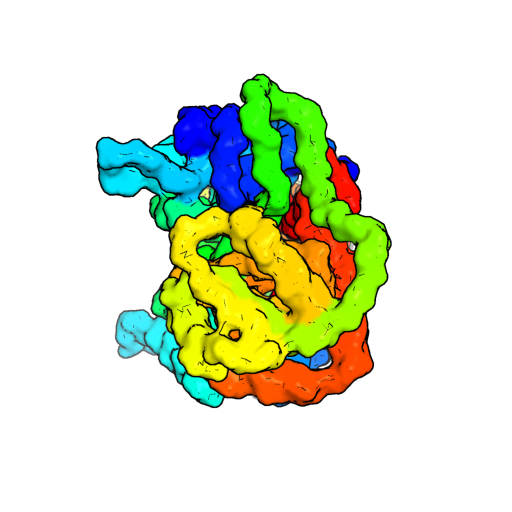 20.844 1 67.44 109 ILE A CA 1
ATOM 899 C C . ILE A 1 109 ? -4.727 3.285 19.703 1 67.44 109 ILE A C 1
ATOM 901 O O . ILE A 1 109 ? -4.547 2.074 19.859 1 67.44 109 ILE A O 1
ATOM 905 N N . GLY A 1 110 ? -5.098 3.844 18.641 1 69.06 110 GLY A N 1
ATOM 906 C CA . GLY A 1 110 ? -5.352 3.012 17.469 1 69.06 110 GLY A CA 1
ATOM 907 C C . GLY A 1 110 ? -4.121 2.266 17 1 69.06 110 GLY A C 1
ATOM 908 O O . GLY A 1 110 ? -4.203 1.088 16.641 1 69.06 110 GLY A O 1
ATOM 909 N N . ASN A 1 111 ? -3.051 2.912 17.125 1 72.44 111 ASN A N 1
ATOM 910 C CA . ASN A 1 111 ? -1.801 2.297 16.688 1 72.44 111 ASN A CA 1
ATOM 911 C C . ASN A 1 111 ? -1.451 1.079 17.531 1 72.44 111 ASN A C 1
ATOM 913 O O . ASN A 1 111 ? -1.129 0.015 17 1 72.44 111 ASN A O 1
ATOM 917 N N . ARG A 1 112 ? -1.567 1.229 18.781 1 74.81 112 ARG A N 1
ATOM 918 C CA . ARG A 1 112 ? -1.207 0.153 19.688 1 74.81 112 ARG A CA 1
ATOM 919 C C . ARG A 1 112 ? -2.184 -1.013 19.578 1 74.81 112 ARG A C 1
ATOM 921 O O . ARG A 1 112 ? -1.771 -2.174 19.547 1 74.81 112 ARG A O 1
ATOM 928 N N . ALA A 1 113 ? -3.406 -0.625 19.516 1 75.25 113 ALA A N 1
ATOM 929 C CA . ALA A 1 113 ? -4.441 -1.653 19.469 1 75.25 113 ALA A CA 1
ATOM 930 C C . ALA A 1 113 ? -4.332 -2.471 18.172 1 75.25 113 ALA A C 1
ATOM 932 O O . ALA A 1 113 ? -4.531 -3.688 18.188 1 75.25 113 ALA A O 1
ATOM 933 N N . THR A 1 114 ? -3.986 -1.85 17.156 1 80.56 114 THR A N 1
ATOM 934 C CA . THR A 1 114 ? -3.941 -2.502 15.852 1 80.56 114 THR A CA 1
ATOM 935 C C . THR A 1 114 ? -2.68 -3.35 15.711 1 80.56 114 THR A C 1
ATOM 937 O O . THR A 1 114 ? -2.711 -4.422 15.102 1 80.56 114 THR A O 1
ATOM 940 N N . ALA A 1 115 ? -1.669 -2.9 16.328 1 80.19 115 ALA A N 1
ATOM 941 C CA . ALA A 1 115 ? -0.406 -3.627 16.234 1 80.19 115 ALA A CA 1
ATOM 942 C C . ALA A 1 115 ? -0.489 -4.961 16.969 1 80.19 115 ALA A C 1
ATOM 944 O O . ALA A 1 115 ? 0.187 -5.926 16.594 1 80.19 115 ALA A O 1
ATOM 945 N N . ALA A 1 116 ? -1.396 -5.012 17.875 1 80.56 116 ALA A N 1
ATOM 946 C CA . ALA A 1 116 ? -1.476 -6.199 18.719 1 80.56 116 ALA A CA 1
ATOM 947 C C . ALA A 1 116 ? -2.367 -7.266 18.094 1 80.56 116 ALA A C 1
ATOM 949 O O . ALA A 1 116 ? -2.305 -8.438 18.453 1 80.56 116 ALA A O 1
ATOM 950 N N . PHE A 1 117 ? -3.213 -6.867 17.266 1 86.69 117 PHE A N 1
ATOM 951 C CA . PHE A 1 117 ? -4.098 -7.82 16.609 1 86.69 117 PHE A CA 1
ATOM 952 C C . PHE A 1 117 ? -3.471 -8.352 15.336 1 86.69 117 PHE A C 1
ATOM 954 O O . PHE A 1 117 ? -3.088 -7.582 14.453 1 86.69 117 PHE A O 1
ATOM 961 N N . PRO A 1 118 ? -3.467 -9.633 15.211 1 88.56 118 PRO A N 1
ATOM 962 C CA . PRO A 1 118 ? -2.787 -10.227 14.055 1 88.56 118 PRO A CA 1
ATOM 963 C C . PRO A 1 118 ? -3.32 -9.703 12.727 1 88.56 118 PRO A C 1
ATOM 965 O O . PRO A 1 118 ? -4.535 -9.664 12.516 1 88.56 118 PRO A O 1
ATOM 968 N N . PHE A 1 119 ? -2.488 -9.203 11.852 1 93.38 119 PHE A N 1
ATOM 969 C CA . PHE A 1 119 ? -2.682 -8.859 10.445 1 93.38 119 PHE A CA 1
ATOM 970 C C . PHE A 1 119 ? -3.463 -7.559 10.312 1 93.38 119 PHE A C 1
ATOM 972 O O . PHE A 1 119 ? -3.588 -7.016 9.211 1 93.38 119 PHE A O 1
ATOM 979 N N . LEU A 1 120 ? -4.02 -7.031 11.438 1 93.56 120 LEU A N 1
ATOM 980 C CA . LEU A 1 120 ? -4.836 -5.824 11.344 1 93.56 120 LEU A CA 1
ATOM 981 C C . LEU A 1 120 ? -4.008 -4.645 10.852 1 93.56 120 LEU A C 1
ATOM 983 O O . LEU A 1 120 ? -4.375 -3.992 9.867 1 93.56 120 LEU A O 1
ATOM 987 N N . LEU A 1 121 ? -2.889 -4.43 11.469 1 93.06 121 LEU A N 1
ATOM 988 C CA . LEU A 1 121 ? -2.014 -3.334 11.062 1 93.06 121 LEU A CA 1
ATOM 989 C C . LEU A 1 121 ? -1.426 -3.586 9.68 1 93.06 121 LEU A C 1
ATOM 991 O O . LEU A 1 121 ? -1.404 -2.688 8.836 1 93.06 121 LEU A O 1
ATOM 995 N N . LYS A 1 122 ? -1.066 -4.75 9.406 1 94.56 122 LYS A N 1
ATOM 996 C CA . LYS A 1 122 ? -0.317 -5.09 8.195 1 94.56 122 LYS A CA 1
ATOM 997 C C . LYS A 1 122 ? -1.228 -5.113 6.973 1 94.56 122 LYS A C 1
ATOM 999 O O . LYS A 1 122 ? -0.878 -4.57 5.922 1 94.56 122 LYS A O 1
ATOM 1004 N N . ASN A 1 123 ? -2.424 -5.762 7.16 1 97.31 123 ASN A N 1
ATOM 1005 C CA . ASN A 1 123 ? -3.236 -6.043 5.98 1 97.31 123 ASN A CA 1
ATOM 1006 C C . ASN A 1 123 ? -4.289 -4.961 5.754 1 97.31 123 ASN A C 1
ATOM 1008 O O . ASN A 1 123 ? -4.566 -4.586 4.613 1 97.31 123 ASN A O 1
ATOM 1012 N N . ALA A 1 124 ? -4.91 -4.445 6.805 1 97.06 124 ALA A N 1
ATOM 1013 C CA . ALA A 1 124 ? -6.023 -3.508 6.656 1 97.06 124 ALA A CA 1
ATOM 1014 C C . ALA A 1 124 ? -5.523 -2.107 6.32 1 97.06 124 ALA A C 1
ATOM 1016 O O . ALA A 1 124 ? -4.438 -1.709 6.754 1 97.06 124 ALA A O 1
ATOM 1017 N N . ILE A 1 125 ? -6.297 -1.37 5.586 1 97.5 125 ILE A N 1
ATOM 1018 C CA . ILE A 1 125 ? -5.98 0.009 5.23 1 97.5 125 ILE A CA 1
ATOM 1019 C C . ILE A 1 125 ? -6.352 0.938 6.383 1 97.5 125 ILE A C 1
ATOM 1021 O O . ILE A 1 125 ? -7.488 0.917 6.863 1 97.5 125 ILE A O 1
ATOM 1025 N N . ARG A 1 126 ? -5.445 1.727 6.789 1 94.94 126 ARG A N 1
ATOM 1026 C CA . ARG A 1 126 ? -5.742 2.691 7.84 1 94.94 126 ARG A CA 1
ATOM 1027 C C . ARG A 1 126 ? -5.82 4.109 7.281 1 94.94 126 ARG A C 1
ATOM 1029 O O . ARG A 1 126 ? -4.992 4.5 6.457 1 94.94 126 ARG A O 1
ATOM 1036 N N . LEU A 1 127 ? -6.84 4.77 7.645 1 93.88 127 LEU A N 1
ATOM 1037 C CA . LEU A 1 127 ? -6.902 6.219 7.48 1 93.88 127 LEU A CA 1
ATOM 1038 C C . LEU A 1 127 ? -6.32 6.93 8.695 1 93.88 127 LEU A C 1
ATOM 1040 O O . LEU A 1 127 ? -6.898 6.879 9.781 1 93.88 127 LEU A O 1
ATOM 1044 N N . VAL A 1 128 ? -5.211 7.555 8.422 1 90.44 128 VAL A N 1
ATOM 1045 C CA . VAL A 1 128 ? -4.41 8.008 9.555 1 90.44 128 VAL A CA 1
ATOM 1046 C C . VAL A 1 128 ? -4.285 9.531 9.523 1 90.44 128 VAL A C 1
ATOM 1048 O O . VAL A 1 128 ? -3.986 10.117 8.477 1 90.44 128 VAL A O 1
ATOM 1051 N N . CYS A 1 129 ? -4.434 10.172 10.641 1 84.62 129 CYS A N 1
ATOM 1052 C CA . CYS A 1 129 ? -4.359 11.633 10.711 1 84.62 129 CYS A CA 1
ATOM 1053 C C . CYS A 1 129 ? -2.928 12.094 10.945 1 84.62 129 CYS A C 1
ATOM 1055 O O . CYS A 1 129 ? -2.594 13.25 10.695 1 84.62 129 CYS A O 1
ATOM 1057 N N . SER A 1 130 ? -2.082 11.219 11.453 1 83.88 130 SER A N 1
ATOM 1058 C CA . SER A 1 130 ? -0.674 11.531 11.672 1 83.88 130 SER A CA 1
ATOM 1059 C C . SER A 1 130 ? 0.231 10.547 10.938 1 83.88 130 SER A C 1
ATOM 1061 O O . SER A 1 130 ? 1 9.82 11.562 1 83.88 130 SER A O 1
ATOM 1063 N N . PRO A 1 131 ? 0.122 10.625 9.648 1 91.06 131 PRO A N 1
ATOM 1064 C CA . PRO A 1 131 ? 0.878 9.656 8.852 1 91.06 131 PRO A CA 1
ATOM 1065 C C . PRO A 1 131 ? 2.369 9.977 8.781 1 91.06 131 PRO A C 1
ATOM 1067 O O . PRO A 1 131 ? 2.752 11.031 8.266 1 91.06 131 PRO A O 1
ATOM 1070 N N . SER A 1 132 ? 3.203 9.211 9.391 1 91.38 132 SER A N 1
ATOM 1071 C CA . SER A 1 132 ? 4.652 9.391 9.359 1 91.38 132 SER A CA 1
ATOM 1072 C C . SER A 1 132 ? 5.363 8.086 9.031 1 91.38 132 SER A C 1
ATOM 1074 O O . SER A 1 132 ? 5.02 7.031 9.578 1 91.38 132 SER A O 1
ATOM 1076 N N . TYR A 1 133 ? 6.398 8.203 8.188 1 94.25 133 TYR A N 1
ATOM 1077 C CA . TYR A 1 133 ? 7.137 7.012 7.777 1 94.25 133 TYR A CA 1
ATOM 1078 C C . TYR A 1 133 ? 7.914 6.422 8.945 1 94.25 133 TYR A C 1
ATOM 1080 O O . TYR A 1 133 ? 8.305 5.254 8.914 1 94.25 133 TYR A O 1
ATOM 1088 N N . ASP A 1 134 ? 8.164 7.188 9.977 1 92.31 134 ASP A N 1
ATOM 1089 C CA . ASP A 1 134 ? 8.969 6.73 11.102 1 92.31 134 ASP A CA 1
ATOM 1090 C C . ASP A 1 134 ? 8.094 6.215 12.234 1 92.31 134 ASP A C 1
ATOM 1092 O O . ASP A 1 134 ? 8.555 6.09 13.375 1 92.31 134 ASP A O 1
ATOM 1096 N N . SER A 1 135 ? 6.836 5.969 11.906 1 89.88 135 SER A N 1
ATOM 1097 C CA . SER A 1 135 ? 5.902 5.363 12.852 1 89.88 135 SER A CA 1
ATOM 1098 C C . SER A 1 135 ? 5.246 4.121 12.258 1 89.88 135 SER A C 1
ATOM 1100 O O . SER A 1 135 ? 5.852 3.422 11.438 1 89.88 135 SER A O 1
ATOM 1102 N N . ASN A 1 136 ? 3.992 3.799 12.68 1 89.56 136 ASN A N 1
ATOM 1103 C CA . ASN A 1 136 ? 3.324 2.586 12.227 1 89.56 136 ASN A CA 1
ATOM 1104 C C . ASN A 1 136 ? 2.598 2.809 10.906 1 89.56 136 ASN A C 1
ATOM 1106 O O . ASN A 1 136 ? 2.027 1.873 10.336 1 89.56 136 ASN A O 1
ATOM 1110 N N . TYR A 1 137 ? 2.686 4.031 10.453 1 92.69 137 TYR A N 1
ATOM 1111 C CA . TYR A 1 137 ? 2.098 4.32 9.148 1 92.69 137 TYR A CA 1
ATOM 1112 C C . TYR A 1 137 ? 2.801 3.537 8.047 1 92.69 137 TYR A C 1
ATOM 1114 O O . TYR A 1 137 ? 4.027 3.574 7.938 1 92.69 137 TYR A O 1
ATOM 1122 N N . ILE A 1 138 ? 2.092 2.816 7.277 1 95.88 138 ILE A N 1
ATOM 1123 C CA . ILE A 1 138 ? 2.668 2.047 6.18 1 95.88 138 ILE A CA 1
ATOM 1124 C C . ILE A 1 138 ? 2.385 2.752 4.855 1 95.88 138 ILE A C 1
ATOM 1126 O O . ILE A 1 138 ? 1.255 2.73 4.359 1 95.88 138 ILE A O 1
ATOM 1130 N N . PRO A 1 139 ? 3.439 3.314 4.23 1 97 139 PRO A N 1
ATOM 1131 C CA . PRO A 1 139 ? 3.234 4 2.955 1 97 139 PRO A CA 1
ATOM 1132 C C . PRO A 1 139 ? 2.713 3.072 1.861 1 97 139 PRO A C 1
ATOM 1134 O O . PRO A 1 139 ? 2.914 1.856 1.932 1 97 139 PRO A O 1
ATOM 1137 N N . HIS A 1 140 ? 2.027 3.604 0.852 1 96.81 140 HIS A N 1
ATOM 1138 C CA . HIS A 1 140 ? 1.453 2.912 -0.298 1 96.81 140 HIS A CA 1
ATOM 1139 C C . HIS A 1 140 ? 0.194 2.146 0.093 1 96.81 140 HIS A C 1
ATOM 1141 O O . HIS A 1 140 ? -0.658 1.869 -0.755 1 96.81 140 HIS A O 1
ATOM 1147 N N . LYS A 1 141 ? 0.084 1.735 1.364 1 97.38 141 LYS A N 1
ATOM 1148 C CA . LYS A 1 141 ? -1.098 1.022 1.842 1 97.38 141 LYS A CA 1
ATOM 1149 C C . LYS A 1 141 ? -2.049 1.964 2.574 1 97.38 141 LYS A C 1
ATOM 1151 O O . LYS A 1 141 ? -3.219 2.084 2.203 1 97.38 141 LYS A O 1
ATOM 1156 N N . ASP A 1 142 ? -1.562 2.586 3.6 1 96.62 142 ASP A N 1
ATOM 1157 C CA . ASP A 1 142 ? -2.379 3.479 4.418 1 96.62 142 ASP A CA 1
ATOM 1158 C C . ASP A 1 142 ? -2.639 4.801 3.695 1 96.62 142 ASP A C 1
ATOM 1160 O O . ASP A 1 142 ? -1.992 5.102 2.689 1 96.62 142 ASP A O 1
ATOM 1164 N N . VAL A 1 143 ? -3.662 5.512 4.227 1 96.06 143 VAL A N 1
ATOM 1165 C CA . VAL A 1 143 ? -4.074 6.766 3.607 1 96.06 143 VAL A CA 1
ATOM 1166 C C . VAL A 1 143 ? -3.949 7.906 4.613 1 96.06 143 VAL A C 1
ATOM 1168 O O . VAL A 1 143 ? -4.391 7.785 5.758 1 96.06 143 VAL A O 1
ATOM 1171 N N . SER A 1 144 ? -3.27 8.891 4.191 1 92.94 144 SER A N 1
ATOM 1172 C CA . SER A 1 144 ? -3.213 10.102 5.004 1 92.94 144 SER A CA 1
ATOM 1173 C C . SER A 1 144 ? -4.559 10.82 5.027 1 92.94 144 SER A C 1
ATOM 1175 O O . SER A 1 144 ? -5.094 11.18 3.979 1 92.94 144 SER A O 1
ATOM 1177 N N . LEU A 1 145 ? -5.121 10.984 6.191 1 90.69 145 LEU A N 1
ATOM 1178 C CA . LEU A 1 145 ? -6.395 11.664 6.383 1 90.69 145 LEU A CA 1
ATOM 1179 C C . LEU A 1 145 ? -6.18 13.062 6.969 1 90.69 145 LEU A C 1
ATOM 1181 O O . LEU A 1 145 ? -5.746 13.203 8.109 1 90.69 145 LEU A O 1
ATOM 1185 N N . PRO A 1 146 ? -6.449 14.07 6.125 1 83.81 146 PRO A N 1
ATOM 1186 C CA . PRO A 1 146 ? -6.316 15.414 6.691 1 83.81 146 PRO A CA 1
ATOM 1187 C C . PRO A 1 146 ? -7.242 15.641 7.883 1 83.81 146 PRO A C 1
ATOM 1189 O O . PRO A 1 146 ? -8.375 15.164 7.891 1 83.81 146 PRO A O 1
ATOM 1192 N N . GLN A 1 147 ? -6.73 16.281 8.781 1 79.69 147 GLN A N 1
ATOM 1193 C CA . GLN A 1 147 ? -7.555 16.625 9.938 1 79.69 147 GLN A CA 1
ATOM 1194 C C . GLN A 1 147 ? -8.562 17.719 9.602 1 79.69 147 GLN A C 1
ATOM 1196 O O . GLN A 1 147 ? -8.258 18.625 8.828 1 79.69 147 GLN A O 1
ATOM 1201 N N . ILE A 1 148 ? -9.703 17.531 10.188 1 70.12 148 ILE A N 1
ATOM 1202 C CA . ILE A 1 148 ? -10.789 18.469 9.914 1 70.12 148 ILE A CA 1
ATOM 1203 C C . ILE A 1 148 ? -10.664 19.672 10.844 1 70.12 148 ILE A C 1
ATOM 1205 O O . ILE A 1 148 ? -10.391 19.531 12.039 1 70.12 148 ILE A O 1
ATOM 1209 N N . LEU A 1 149 ? -10.656 20.875 10.195 1 64.81 149 LEU A N 1
ATOM 1210 C CA . LEU A 1 149 ? -10.625 22.125 10.953 1 64.81 149 LEU A CA 1
ATOM 1211 C C . LEU A 1 149 ? -11.992 22.406 11.57 1 64.81 149 LEU A C 1
ATOM 1213 O O . LEU A 1 149 ? -13.008 22.422 10.867 1 64.81 149 LEU A O 1
ATOM 1217 N N . GLU A 1 150 ? -12.07 22.281 12.914 1 56.44 150 GLU A N 1
ATOM 1218 C CA . GLU A 1 150 ? -13.312 22.719 13.562 1 56.44 150 GLU A CA 1
ATOM 1219 C C . GLU A 1 150 ? -13.406 24.234 13.602 1 56.44 150 GLU A C 1
ATOM 1221 O O . GLU A 1 150 ? -12.656 24.891 14.328 1 56.44 150 GLU A O 1
ATOM 1226 N N . LEU A 1 151 ? -13.758 24.922 12.617 1 49.97 151 LEU A N 1
ATOM 1227 C CA . LEU A 1 151 ? -13.828 26.391 12.633 1 49.97 151 LEU A CA 1
ATOM 1228 C C . LEU A 1 151 ? -14.93 26.859 13.578 1 49.97 151 LEU A C 1
ATOM 1230 O O . LEU A 1 151 ? -14.812 27.938 14.18 1 49.97 151 LEU A O 1
ATOM 1234 N N . SER A 1 152 ? -16.375 26.5 13.531 1 43.75 152 SER A N 1
ATOM 1235 C CA . SER A 1 152 ? -17.438 27.141 14.289 1 43.75 152 SER A CA 1
ATOM 1236 C C . SER A 1 152 ? -17.812 26.312 15.523 1 43.75 152 SER A C 1
ATOM 1238 O O . SER A 1 152 ? -17.766 25.078 15.484 1 43.75 152 SER A O 1
ATOM 1240 N N . PHE A 1 153 ? -17.531 26.953 16.828 1 41.28 153 PHE A N 1
ATOM 1241 C CA . PHE A 1 153 ? -18.172 26.422 18.016 1 41.28 153 PHE A CA 1
ATOM 1242 C C . PHE A 1 153 ? -19.641 26.125 17.766 1 41.28 153 PHE A C 1
ATOM 1244 O O . PHE A 1 153 ? -20.328 26.891 17.094 1 41.28 153 PHE A O 1
ATOM 1251 N N . PRO A 1 154 ? -20.125 24.844 18 1 40.22 154 PRO A N 1
ATOM 1252 C CA . PRO A 1 154 ? -21.594 24.781 17.953 1 40.22 154 PRO A CA 1
ATOM 1253 C C . PRO A 1 154 ? -22.25 25.906 18.75 1 40.22 154 PRO A C 1
ATOM 1255 O O . PRO A 1 154 ? -21.688 26.391 19.734 1 40.22 154 PRO A O 1
ATOM 1258 N N . PRO A 1 155 ? -23.156 26.734 18.25 1 36.5 155 PRO A N 1
ATOM 1259 C CA . PRO A 1 155 ? -23.875 27.656 19.125 1 36.5 155 PRO A CA 1
ATOM 1260 C C . PRO A 1 155 ? -24.297 27 20.453 1 36.5 155 PRO A C 1
ATOM 1262 O O . PRO A 1 155 ? -24.516 25.781 20.5 1 36.5 155 PRO A O 1
ATOM 1265 N N . GLU A 1 156 ? -24.031 27.609 21.609 1 36.19 156 GLU A N 1
ATOM 1266 C CA . GLU A 1 156 ? -24.453 27.219 22.953 1 36.19 156 GLU A CA 1
ATOM 1267 C C . GLU A 1 156 ? -25.828 26.562 22.922 1 36.19 156 GLU A C 1
ATOM 1269 O O . GLU A 1 156 ? -26.344 26.141 23.969 1 36.19 156 GLU A O 1
ATOM 1274 N N . GLY A 1 157 ? -27.016 27.125 22.234 1 33.44 157 GLY A N 1
ATOM 1275 C CA . GLY A 1 157 ? -28.344 26.625 22.547 1 33.44 157 GLY A CA 1
ATOM 1276 C C . GLY A 1 157 ? -28.453 25.109 22.438 1 33.44 157 GLY A C 1
ATOM 1277 O O . GLY A 1 157 ? -27.547 24.453 21.922 1 33.44 157 GLY A O 1
ATOM 1278 N N . ASP A 1 158 ? -29.656 24.547 23.016 1 31.64 158 ASP A N 1
ATOM 1279 C CA . ASP A 1 158 ? -30.125 23.203 23.297 1 31.64 158 ASP A CA 1
ATOM 1280 C C . ASP A 1 158 ? -29.594 22.203 22.266 1 31.64 158 ASP A C 1
ATOM 1282 O O . ASP A 1 158 ? -28.938 21.219 22.625 1 31.64 158 ASP A O 1
ATOM 1286 N N . GLY A 1 159 ? -30.766 21.531 21.578 1 27.81 159 GLY A N 1
ATOM 1287 C CA . GLY A 1 159 ? -31.125 20.188 21.172 1 27.81 159 GLY A CA 1
ATOM 1288 C C . GLY A 1 159 ? -30.141 19.578 20.188 1 27.81 159 GLY A C 1
ATOM 1289 O O . GLY A 1 159 ? -28.953 19.422 20.516 1 27.81 159 GLY A O 1
ATOM 1290 N N . MET A 1 160 ? -30.859 18.906 19.016 1 28.23 160 MET A N 1
ATOM 1291 C CA . MET A 1 160 ? -30.641 18.016 17.891 1 28.23 160 MET A CA 1
ATOM 1292 C C . MET A 1 160 ? -29.391 18.406 17.125 1 28.23 160 MET A C 1
ATOM 1294 O O . MET A 1 160 ? -29.125 19.594 16.906 1 28.23 160 MET A O 1
ATOM 1298 N N . TRP A 1 161 ? -28.25 17.469 17.078 1 34 161 TRP A N 1
ATOM 1299 C CA . TRP A 1 161 ? -27.516 17.234 15.844 1 34 161 TRP A CA 1
ATOM 1300 C C . TRP A 1 161 ? -28.281 17.75 14.641 1 34 161 TRP A C 1
ATOM 1302 O O . TRP A 1 161 ? -29.094 17.031 14.055 1 34 161 TRP A O 1
ATOM 1312 N N . ASN A 1 162 ? -29.141 18.688 14.734 1 29.55 162 ASN A N 1
ATOM 1313 C CA . ASN A 1 162 ? -29.844 19.219 13.562 1 29.55 162 ASN A CA 1
ATOM 1314 C C . ASN A 1 162 ? -28.969 19.141 12.312 1 29.55 162 ASN A C 1
ATOM 1316 O O . ASN A 1 162 ? -27.75 19.016 12.406 1 29.55 162 ASN A O 1
ATOM 1320 N N . ASP A 1 163 ? -29.734 19.125 11.094 1 31.39 163 ASP A N 1
ATOM 1321 C CA . ASP A 1 163 ? -29.266 19.141 9.711 1 31.39 163 ASP A CA 1
ATOM 1322 C C . ASP A 1 163 ? -27.969 19.938 9.578 1 31.39 163 ASP A C 1
ATOM 1324 O O . ASP A 1 163 ? -27.703 20.531 8.531 1 31.39 163 ASP A O 1
ATOM 1328 N N . SER A 1 164 ? -27.625 20.391 10.578 1 30.22 164 SER A N 1
ATOM 1329 C CA . SER A 1 164 ? -26.547 21.375 10.461 1 30.22 164 SER A CA 1
ATOM 1330 C C . SER A 1 164 ? -25.406 20.844 9.594 1 30.22 164 SER A C 1
ATOM 1332 O O . SER A 1 164 ? -24.953 19.719 9.789 1 30.22 164 SER A O 1
ATOM 1334 N N . THR A 1 165 ? -25.562 20.984 8.344 1 32.28 165 THR A N 1
ATOM 1335 C CA . THR A 1 165 ? -24.484 21.125 7.363 1 32.28 165 THR A CA 1
ATOM 1336 C C . THR A 1 165 ? -23.188 21.547 8.039 1 32.28 165 THR A C 1
ATOM 1338 O O . THR A 1 165 ? -23.109 22.609 8.648 1 32.28 165 THR A O 1
ATOM 1341 N N . MET A 1 166 ? -22.844 20.859 9.078 1 33.88 166 MET A N 1
ATOM 1342 C CA . MET A 1 166 ? -21.453 21.312 9.203 1 33.88 166 MET A CA 1
ATOM 1343 C C . MET A 1 166 ? -20.969 21.938 7.906 1 33.88 166 MET A C 1
ATOM 1345 O O . MET A 1 166 ? -20.656 21.234 6.945 1 33.88 166 MET A O 1
ATOM 1349 N N . GLU A 1 167 ? -21.781 22.672 7.238 1 33.28 167 GLU A N 1
ATOM 1350 C CA . GLU A 1 167 ? -21.094 23.562 6.312 1 33.28 167 GLU A CA 1
ATOM 1351 C C . GLU A 1 167 ? -19.766 24.047 6.895 1 33.28 167 GLU A C 1
ATOM 1353 O O . GLU A 1 167 ? -19.75 24.734 7.926 1 33.28 167 GLU A O 1
ATOM 1358 N N . SER A 1 168 ? -18.922 23.203 7.312 1 35.56 168 SER A N 1
ATOM 1359 C CA . SER A 1 168 ? -17.672 23.953 7.383 1 35.56 168 SER A CA 1
ATOM 1360 C C . SER A 1 168 ? -17.812 25.312 6.727 1 35.56 168 SER A C 1
ATOM 1362 O O . SER A 1 168 ? -17.953 25.422 5.508 1 35.56 168 SER A O 1
ATOM 1364 N N . LEU A 1 169 ? -18.844 26.094 7.176 1 34.09 169 LEU A N 1
ATOM 1365 C CA . LEU A 1 169 ? -18.797 27.422 6.594 1 34.09 169 LEU A CA 1
ATOM 1366 C C . LEU A 1 169 ? -17.375 27.828 6.254 1 34.09 169 LEU A C 1
ATOM 1368 O O . LEU A 1 169 ? -16.469 27.688 7.082 1 34.09 169 LEU A O 1
ATOM 1372 N N . PRO A 1 170 ? -17.109 27.641 5.055 1 34.31 170 PRO A N 1
ATOM 1373 C CA . PRO A 1 170 ? -15.883 28.406 4.812 1 34.31 170 PRO A CA 1
ATOM 1374 C C . PRO A 1 170 ? -15.727 29.578 5.762 1 34.31 170 PRO A C 1
ATOM 1376 O O . PRO A 1 170 ? -16.734 30.156 6.219 1 34.31 170 PRO A O 1
ATOM 1379 N N . ILE A 1 171 ? -14.961 29.578 6.746 1 37.84 171 ILE A N 1
ATOM 1380 C CA . ILE A 1 171 ? -14.742 30.922 7.25 1 37.84 171 ILE A CA 1
ATOM 1381 C C . ILE A 1 171 ? -15.344 31.938 6.285 1 37.84 171 ILE A C 1
ATOM 1383 O O . ILE A 1 171 ? -15 31.953 5.098 1 37.84 171 ILE A O 1
ATOM 1387 N N . GLN A 1 172 ? -16.703 32.094 6.328 1 34.16 172 GLN A N 1
ATOM 1388 C CA . GLN A 1 172 ? -17.125 33.281 5.582 1 34.16 172 GLN A CA 1
ATOM 1389 C C . GLN A 1 172 ? -16.031 34.344 5.602 1 34.16 172 GLN A C 1
ATOM 1391 O O . GLN A 1 172 ? -15.82 35 6.625 1 34.16 172 GLN A O 1
ATOM 1396 N N . LEU A 1 173 ? -14.961 33.875 5.035 1 36.97 173 LEU A N 1
ATOM 1397 C CA . LEU A 1 173 ? -14.156 35.031 4.719 1 36.97 173 LEU A CA 1
ATOM 1398 C C . LEU A 1 173 ? -15.039 36.219 4.328 1 36.97 173 LEU A C 1
ATOM 1400 O O . LEU A 1 173 ? -15.898 36.094 3.453 1 36.97 173 LEU A O 1
ATOM 1404 N N . SER A 1 174 ? -15.711 36.812 5.297 1 32.84 174 SER A N 1
ATOM 1405 C CA . SER A 1 174 ? -16.422 38 4.887 1 32.84 174 SER A CA 1
ATOM 1406 C C . SER A 1 174 ? -15.992 38.469 3.498 1 32.84 174 SER A C 1
ATOM 1408 O O . SER A 1 174 ? -14.797 38.469 3.182 1 32.84 174 SER A O 1
ATOM 1410 N N . PRO A 1 175 ? -16.859 38.219 2.479 1 35.81 175 PRO A N 1
ATOM 1411 C CA . PRO A 1 175 ? -16.562 38.938 1.228 1 35.81 175 PRO A CA 1
ATOM 1412 C C . PRO A 1 175 ? -15.719 40.188 1.44 1 35.81 175 PRO A C 1
ATOM 1414 O O . PRO A 1 175 ? -15.188 40.75 0.478 1 35.81 175 PRO A O 1
ATOM 1417 N N . VAL A 1 176 ? -16.25 41 2.363 1 34.47 176 VAL A N 1
ATOM 1418 C CA . VAL A 1 176 ? -15.781 42.375 2.354 1 34.47 176 VAL A CA 1
ATOM 1419 C C . VAL A 1 176 ? -14.258 42.406 2.342 1 34.47 176 VAL A C 1
ATOM 1421 O O . VAL A 1 176 ? -13.656 43.312 1.766 1 34.47 176 VAL A O 1
ATOM 1424 N N . GLU A 1 177 ? -13.539 41.781 3.434 1 40.84 177 GLU A N 1
ATOM 1425 C CA . GLU A 1 177 ? -12.227 42.438 3.486 1 40.84 177 GLU A CA 1
ATOM 1426 C C . GLU A 1 177 ? -11.359 42 2.303 1 40.84 177 GLU A C 1
ATOM 1428 O O . GLU A 1 177 ? -11.203 40.812 2.031 1 40.84 177 GLU A O 1
ATOM 1433 N N . THR A 1 178 ? -11.297 42.656 1.283 1 42.16 178 THR A N 1
ATOM 1434 C CA . THR A 1 178 ? -10.273 42.844 0.259 1 42.16 178 THR A CA 1
ATOM 1435 C C . THR A 1 178 ? -8.969 42.156 0.675 1 42.16 178 THR A C 1
ATOM 1437 O O . THR A 1 178 ? -8.617 42.156 1.857 1 42.16 178 THR A O 1
ATOM 1440 N N . HIS A 1 179 ? -8.609 41.031 -0.037 1 51.75 179 HIS A N 1
ATOM 1441 C CA . HIS A 1 179 ? -7.297 40.406 0.095 1 51.75 179 HIS A CA 1
ATOM 1442 C C . HIS A 1 179 ? -6.305 41.344 0.752 1 51.75 179 HIS A C 1
ATOM 1444 O O . HIS A 1 179 ? -5.734 42.219 0.085 1 51.75 179 HIS A O 1
ATOM 1450 N N . PRO A 1 180 ? -6.57 41.594 2.143 1 57.88 180 PRO A N 1
ATOM 1451 C CA . PRO A 1 180 ? -5.523 42.469 2.674 1 57.88 180 PRO A CA 1
ATOM 1452 C C . PRO A 1 180 ? -4.125 42.062 2.219 1 57.88 180 PRO A C 1
ATOM 1454 O O . PRO A 1 180 ? -3.898 40.906 1.873 1 57.88 180 PRO A O 1
ATOM 1457 N N . SER A 1 181 ? -3.469 42.938 1.928 1 77.12 181 SER A N 1
ATOM 1458 C CA . SER A 1 181 ? -2.064 42.688 1.601 1 77.12 181 SER A CA 1
ATOM 1459 C C . SER A 1 181 ? -1.381 41.844 2.666 1 77.12 181 SER A C 1
ATOM 1461 O O . SER A 1 181 ? -1.642 42 3.859 1 77.12 181 SER A O 1
ATOM 1463 N N . ARG A 1 182 ? -0.924 40.719 2.355 1 89 182 ARG A N 1
ATOM 1464 C CA . ARG A 1 182 ? -0.135 39.875 3.254 1 89 182 ARG A CA 1
ATOM 1465 C C . ARG A 1 182 ? 1.196 40.531 3.592 1 89 182 ARG A C 1
ATOM 1467 O O . ARG A 1 182 ? 2.129 40.531 2.785 1 89 182 ARG A O 1
ATOM 1474 N N . THR A 1 183 ? 1.216 41.125 4.785 1 91.06 183 THR A N 1
ATOM 1475 C CA . THR A 1 183 ? 2.34 41.969 5.184 1 91.06 183 THR A CA 1
ATOM 1476 C C . THR A 1 183 ? 3.295 41.219 6.09 1 91.06 183 THR A C 1
ATOM 1478 O O . THR A 1 183 ? 4.422 41.656 6.332 1 91.06 183 THR A O 1
ATOM 1481 N N . LYS A 1 184 ? 2.846 40.094 6.648 1 94.81 184 LYS A N 1
ATOM 1482 C CA . LYS A 1 184 ? 3.693 39.25 7.504 1 94.81 184 LYS A CA 1
ATOM 1483 C C . LYS A 1 184 ? 4.242 38.062 6.742 1 94.81 184 LYS A C 1
ATOM 1485 O O . LYS A 1 184 ? 3.607 37.562 5.809 1 94.81 184 LYS A O 1
ATOM 1490 N N . LEU A 1 185 ? 5.395 37.688 7.164 1 96.69 185 LEU A N 1
ATOM 1491 C CA . LEU A 1 185 ? 6.047 36.594 6.469 1 96.69 185 LEU A CA 1
ATOM 1492 C C . LEU A 1 185 ? 5.438 35.25 6.875 1 96.69 185 LEU A C 1
ATOM 1494 O O . LEU A 1 185 ? 5.07 34.438 6.016 1 96.69 185 LEU A O 1
ATOM 1498 N N . CYS A 1 186 ? 5.348 35.094 8.18 1 95.31 186 CYS A N 1
ATOM 1499 C CA . CYS A 1 186 ? 4.93 33.75 8.633 1 95.31 186 CYS A CA 1
ATOM 1500 C C . CYS A 1 186 ? 4.023 33.875 9.859 1 95.31 186 CYS A C 1
ATOM 1502 O O . CYS A 1 186 ? 4.086 34.844 10.602 1 95.31 186 CYS A O 1
ATOM 1504 N N . PHE A 1 187 ? 3.238 32.844 9.977 1 94.12 187 PHE A N 1
ATOM 1505 C CA . PHE A 1 187 ? 2.379 32.719 11.148 1 94.12 187 PHE A CA 1
ATOM 1506 C C . PHE A 1 187 ? 2.469 31.297 11.727 1 94.12 187 PHE A C 1
ATOM 1508 O O . PHE A 1 187 ? 2.547 30.312 10.984 1 94.12 187 PHE A O 1
ATOM 1515 N N . TRP A 1 188 ? 2.441 31.188 13.023 1 93.31 188 TRP A N 1
ATOM 1516 C CA . TRP A 1 188 ? 2.213 29.938 13.727 1 93.31 188 TRP A CA 1
ATOM 1517 C C . TRP A 1 188 ? 1.732 30.188 15.148 1 93.31 188 TRP A C 1
ATOM 1519 O O . TRP A 1 188 ? 2.23 31.094 15.828 1 93.31 188 TRP A O 1
ATOM 1529 N N . ALA A 1 189 ? 0.774 29.391 15.523 1 90.31 189 ALA A N 1
ATOM 1530 C CA . ALA A 1 189 ? 0.314 29.453 16.906 1 90.31 189 ALA A CA 1
ATOM 1531 C C . ALA A 1 189 ? 0.119 28.047 17.484 1 90.31 189 ALA A C 1
ATOM 1533 O O . ALA A 1 189 ? -0.542 27.203 16.875 1 90.31 189 ALA A O 1
ATOM 1534 N N . GLY A 1 190 ? 0.691 27.719 18.578 1 87.38 190 GLY A N 1
ATOM 1535 C CA . GLY A 1 190 ? 0.549 26.406 19.219 1 87.38 190 GLY A CA 1
ATOM 1536 C C . GLY A 1 190 ? 1.441 26.234 20.422 1 87.38 190 GLY A C 1
ATOM 1537 O O . GLY A 1 190 ? 2.066 27.203 20.891 1 87.38 190 GLY A O 1
ATOM 1538 N N . SER A 1 191 ? 1.456 25.016 20.969 1 85.69 191 SER A N 1
ATOM 1539 C CA . SER A 1 191 ? 2.254 24.703 22.141 1 85.69 191 SER A CA 1
ATOM 1540 C C . SER A 1 191 ? 3.656 24.25 21.766 1 85.69 191 SER A C 1
ATOM 1542 O O .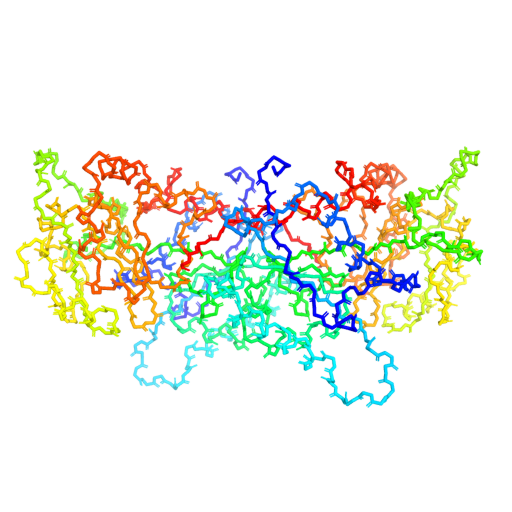 SER A 1 191 ? 3.836 23.547 20.766 1 85.69 191 SER A O 1
ATOM 1544 N N . PRO A 1 192 ? 4.629 24.594 22.531 1 87.12 192 PRO A N 1
ATOM 1545 C CA . PRO A 1 192 ? 6 24.156 22.266 1 87.12 192 PRO A CA 1
ATOM 1546 C C . PRO A 1 192 ? 6.266 22.734 22.75 1 87.12 192 PRO A C 1
ATOM 1548 O O . PRO A 1 192 ? 7.152 22.516 23.578 1 87.12 192 PRO A O 1
ATOM 1551 N N . ASN A 1 193 ? 5.684 21.797 22.203 1 87.44 193 ASN A N 1
ATOM 1552 C CA . ASN A 1 193 ? 5.703 20.438 22.734 1 87.44 193 ASN A CA 1
ATOM 1553 C C . ASN A 1 193 ? 6.613 19.531 21.906 1 87.44 193 ASN A C 1
ATOM 1555 O O . ASN A 1 193 ? 6.586 18.297 22.062 1 87.44 193 ASN A O 1
ATOM 1559 N N . SER A 1 194 ? 7.293 20.109 21.016 1 90.69 194 SER A N 1
ATOM 1560 C CA . SER A 1 194 ? 8.297 19.375 20.25 1 90.69 194 SER A CA 1
ATOM 1561 C C . SER A 1 194 ? 9.555 20.219 20.047 1 90.69 194 SER A C 1
ATOM 1563 O O . SER A 1 194 ? 9.539 21.438 20.281 1 90.69 194 SER A O 1
ATOM 1565 N N . GLU A 1 195 ? 10.555 19.562 19.625 1 92.5 195 GLU A N 1
ATOM 1566 C CA . GLU A 1 195 ? 11.82 20.266 19.422 1 92.5 195 GLU A CA 1
ATOM 1567 C C . GLU A 1 195 ? 11.688 21.312 18.328 1 92.5 195 GLU A C 1
ATOM 1569 O O . GLU A 1 195 ? 12.227 22.422 18.453 1 92.5 195 GLU A O 1
ATOM 1574 N N . VAL A 1 196 ? 11.008 21.016 17.297 1 93.81 196 VAL A N 1
ATOM 1575 C CA . VAL A 1 196 ? 10.812 21.938 16.188 1 93.81 196 VAL A CA 1
ATOM 1576 C C . VAL A 1 196 ? 10.055 23.172 16.672 1 93.81 196 VAL A C 1
ATOM 1578 O O . VAL A 1 196 ? 10.438 24.312 16.344 1 93.81 196 VAL A O 1
ATOM 1581 N N . ARG A 1 197 ? 9.07 23 17.453 1 92.31 197 ARG A N 1
ATOM 1582 C CA . ARG A 1 197 ? 8.242 24.094 17.953 1 92.31 197 ARG A CA 1
ATOM 1583 C C . ARG A 1 197 ? 9 24.953 18.953 1 92.31 197 ARG A C 1
ATOM 1585 O O . ARG A 1 197 ? 8.852 26.172 18.969 1 92.31 197 ARG A O 1
ATOM 1592 N N . LYS A 1 198 ? 9.789 24.266 19.75 1 94.06 198 LYS A N 1
ATOM 1593 C CA . LYS A 1 198 ? 10.648 25.016 20.672 1 94.06 198 LYS A CA 1
ATOM 1594 C C . LYS A 1 198 ? 11.656 25.875 19.906 1 94.06 198 LYS A C 1
ATOM 1596 O O . LYS A 1 198 ? 11.922 27.016 20.281 1 94.06 198 LYS A O 1
ATOM 1601 N N . ASN A 1 199 ? 12.188 25.281 18.906 1 95.88 199 ASN A N 1
ATOM 1602 C CA . ASN A 1 199 ? 13.156 26.016 18.094 1 95.88 199 ASN A CA 1
ATOM 1603 C C . ASN A 1 199 ? 12.508 27.203 17.391 1 95.88 199 ASN A C 1
ATOM 1605 O O . ASN A 1 199 ? 13.141 28.25 17.219 1 95.88 199 ASN A O 1
ATOM 1609 N N . LEU A 1 200 ? 11.281 27.062 16.969 1 95.25 200 LEU A N 1
ATOM 1610 C CA . LEU A 1 200 ? 10.547 28.172 16.375 1 95.25 200 LEU A CA 1
ATOM 1611 C C . LEU A 1 200 ? 10.445 29.344 17.359 1 95.25 200 LEU A C 1
ATOM 1613 O O . LEU A 1 200 ? 10.625 30.5 16.984 1 95.25 200 LEU A O 1
ATOM 1617 N N . ARG A 1 201 ? 10.18 28.953 18.562 1 92.81 201 ARG A N 1
ATOM 1618 C CA . ARG A 1 201 ? 10.07 29.969 19.609 1 92.81 201 ARG A CA 1
ATOM 1619 C C . ARG A 1 201 ? 11.391 30.703 19.812 1 92.81 201 ARG A C 1
ATOM 1621 O O . ARG A 1 201 ? 11.43 31.938 19.859 1 92.81 201 ARG A O 1
ATOM 1628 N N . VAL A 1 202 ? 12.414 30.016 19.875 1 94.75 202 VAL A N 1
ATOM 1629 C CA . VAL A 1 202 ? 13.734 30.547 20.188 1 94.75 202 VAL A CA 1
ATOM 1630 C C . VAL A 1 202 ? 14.203 31.469 19.047 1 94.75 202 VAL A C 1
ATOM 1632 O O . VAL A 1 202 ? 14.75 32.531 19.297 1 94.75 202 VAL A O 1
ATOM 1635 N N . HIS A 1 203 ? 13.93 31.156 17.828 1 95.88 203 HIS A N 1
ATOM 1636 C CA . HIS A 1 203 ? 14.562 31.828 16.703 1 95.88 203 HIS A CA 1
ATOM 1637 C C . HIS A 1 203 ? 13.672 32.938 16.172 1 95.88 203 HIS A C 1
ATOM 1639 O O . HIS A 1 203 ? 14.172 33.906 15.594 1 95.88 203 HIS A O 1
ATOM 1645 N N . TYR A 1 204 ? 12.328 32.781 16.406 1 95.62 204 TYR A N 1
ATOM 1646 C CA . TYR A 1 204 ? 11.5 33.688 15.617 1 95.62 204 TYR A CA 1
ATOM 1647 C C . TYR A 1 204 ? 10.508 34.438 16.5 1 95.62 204 TYR A C 1
ATOM 1649 O O . TYR A 1 204 ? 9.898 35.406 16.062 1 95.62 204 TYR A O 1
ATOM 1657 N N . LYS A 1 205 ? 10.328 33.969 17.688 1 92.06 205 LYS A N 1
ATOM 1658 C CA . LYS A 1 205 ? 9.398 34.688 18.562 1 92.06 205 LYS A CA 1
ATOM 1659 C C . LYS A 1 205 ? 9.836 36.156 18.75 1 92.06 205 LYS A C 1
ATOM 1661 O O . LYS A 1 205 ? 11 36.406 19.016 1 92.06 205 LYS A O 1
ATOM 1666 N N . GLY A 1 206 ? 8.875 37.094 18.547 1 90.5 206 GLY A N 1
ATOM 1667 C CA . GLY A 1 206 ? 9.141 38.5 18.812 1 90.5 206 GLY A CA 1
ATOM 1668 C C . GLY A 1 206 ? 9.672 39.25 17.609 1 90.5 206 GLY A C 1
ATOM 1669 O O . GLY A 1 206 ? 9.789 40.5 17.641 1 90.5 206 GLY A O 1
ATOM 1670 N N . LEU A 1 207 ? 9.969 38.594 16.594 1 93 207 LEU A N 1
ATOM 1671 C CA . LEU A 1 207 ? 10.43 39.25 15.383 1 93 207 LEU A CA 1
ATOM 1672 C C . LEU A 1 207 ? 9.258 39.812 14.594 1 93 207 LEU A C 1
ATOM 1674 O O . LEU A 1 207 ? 8.203 39.188 14.508 1 93 207 LEU A O 1
ATOM 1678 N N . GLU A 1 208 ? 9.391 40.938 14.078 1 90.94 208 GLU A N 1
ATOM 1679 C CA . GLU A 1 208 ? 8.32 41.75 13.477 1 90.94 208 GLU A CA 1
ATOM 1680 C C . GLU A 1 208 ? 7.68 41 12.305 1 90.94 208 GLU A C 1
ATOM 1682 O O . GLU A 1 208 ? 6.461 41.031 12.133 1 90.94 208 GLU A O 1
ATOM 1687 N N . GLU A 1 209 ? 8.406 40.344 11.484 1 93.5 209 GLU A N 1
ATOM 1688 C CA . GLU A 1 209 ? 7.887 39.719 10.273 1 93.5 209 GLU A CA 1
ATOM 1689 C C . GLU A 1 209 ? 7.258 38.375 10.586 1 93.5 209 GLU A C 1
ATOM 1691 O O . GLU A 1 209 ? 6.602 37.781 9.727 1 93.5 209 GLU A O 1
ATOM 1696 N N . PHE A 1 210 ? 7.426 37.906 11.805 1 95.12 210 PHE A N 1
ATOM 1697 C CA . PHE A 1 210 ? 6.977 36.594 12.203 1 95.12 210 PHE A CA 1
ATOM 1698 C C . PHE A 1 210 ? 5.895 36.688 13.273 1 95.12 210 PHE A C 1
ATOM 1700 O O . PHE A 1 210 ? 6.102 37.312 14.32 1 95.12 210 PHE A O 1
ATOM 1707 N N . GLU A 1 211 ? 4.73 36.156 12.938 1 93.5 211 GLU A N 1
ATOM 1708 C CA . GLU A 1 211 ? 3.652 36.031 13.914 1 93.5 211 GLU A CA 1
ATOM 1709 C C . GLU A 1 211 ? 3.66 34.688 14.586 1 93.5 211 GLU A C 1
ATOM 1711 O O . GLU A 1 211 ? 2.912 33.781 14.195 1 93.5 211 GLU A O 1
ATOM 1716 N N . ILE A 1 212 ? 4.48 34.562 15.586 1 93.12 212 ILE A N 1
ATOM 1717 C CA . ILE A 1 212 ? 4.629 33.312 16.312 1 93.12 212 ILE A CA 1
ATOM 1718 C C . ILE A 1 212 ? 4.047 33.438 17.719 1 93.12 212 ILE A C 1
ATOM 1720 O O . ILE A 1 212 ? 4.527 34.25 18.516 1 93.12 212 ILE A O 1
ATOM 1724 N N . HIS A 1 213 ? 3.039 32.625 18 1 90.62 213 HIS A N 1
ATOM 1725 C CA . HIS A 1 213 ? 2.312 32.719 19.266 1 90.62 213 HIS A CA 1
ATOM 1726 C C . HIS A 1 213 ? 2.287 31.375 19.984 1 90.62 213 HIS A C 1
ATOM 1728 O O . HIS A 1 213 ? 1.892 30.359 19.406 1 90.62 213 HIS A O 1
ATOM 1734 N N . PHE A 1 214 ? 2.721 31.406 21.188 1 87.44 214 PHE A N 1
ATOM 1735 C CA . PHE A 1 214 ? 2.707 30.188 21.984 1 87.44 214 PHE A CA 1
ATOM 1736 C C . PHE A 1 214 ? 1.489 30.156 22.906 1 87.44 214 PHE A C 1
ATOM 1738 O O . PHE A 1 214 ? 1.288 31.078 23.703 1 87.44 214 PHE A O 1
ATOM 1745 N N . VAL A 1 215 ? 0.652 29.188 22.547 1 81.94 215 VAL A N 1
ATOM 1746 C CA . VAL A 1 215 ? -0.59 29.016 23.297 1 81.94 215 VAL A CA 1
ATOM 1747 C C . VAL A 1 215 ? -0.63 27.641 23.938 1 81.94 215 VAL A C 1
ATOM 1749 O O . VAL A 1 215 ? -0.309 26.641 23.297 1 81.94 215 VAL A O 1
ATOM 1752 N N . GLU A 1 216 ? -0.769 27.531 25.203 1 76.12 216 GLU A N 1
ATOM 1753 C CA . GLU A 1 216 ? -0.825 26.25 25.906 1 76.12 216 GLU A CA 1
ATOM 1754 C C . GLU A 1 216 ? -2.258 25.891 26.281 1 76.12 216 GLU A C 1
ATOM 1756 O O . GLU A 1 216 ? -3.018 26.75 26.75 1 76.12 216 GLU A O 1
ATOM 1761 N N . ASN A 1 217 ? -2.586 24.641 26.016 1 66.5 217 ASN A N 1
ATOM 1762 C CA . ASN A 1 217 ? -3.811 24.047 26.531 1 66.5 217 ASN A CA 1
ATOM 1763 C C . ASN A 1 217 ? -5.051 24.766 26.016 1 66.5 217 ASN A C 1
ATOM 1765 O O . ASN A 1 217 ? -5.98 25.047 26.766 1 66.5 217 ASN A O 1
ATOM 1769 N N . VAL A 1 218 ? -4.965 25.344 24.859 1 61.34 218 VAL A N 1
ATOM 1770 C CA . VAL A 1 218 ? -6.121 26.031 24.297 1 61.34 218 VAL A CA 1
ATOM 1771 C C . VAL A 1 218 ? -6.664 25.25 23.094 1 61.34 218 VAL A C 1
ATOM 1773 O O . VAL A 1 218 ? -5.902 24.594 22.391 1 61.34 218 VAL A O 1
ATOM 1776 N N . LYS A 1 219 ? -7.984 25.25 23.094 1 65.25 219 LYS A N 1
ATOM 1777 C CA . LYS A 1 219 ? -8.648 24.641 21.953 1 65.25 219 LYS A CA 1
ATOM 1778 C C . LYS A 1 219 ? -8.258 25.344 20.656 1 65.25 219 LYS A C 1
ATOM 1780 O O . LYS A 1 219 ? -8.141 26.578 20.625 1 65.25 219 LYS A O 1
ATOM 1785 N N . ARG A 1 220 ? -8.07 24.609 19.656 1 71.31 220 ARG A N 1
ATOM 1786 C CA . ARG A 1 220 ? -7.613 25.141 18.375 1 71.31 220 ARG A CA 1
ATOM 1787 C C . ARG A 1 220 ? -8.602 26.156 17.828 1 71.31 220 ARG A C 1
ATOM 1789 O O . ARG A 1 220 ? -8.195 27.156 17.234 1 71.31 220 ARG A O 1
ATOM 1796 N N . ALA A 1 221 ? -9.852 25.875 18.078 1 65.44 221 ALA A N 1
ATOM 1797 C CA . ALA A 1 221 ? -10.883 26.797 17.594 1 65.44 221 ALA A CA 1
ATOM 1798 C C . ALA A 1 221 ? -10.68 28.188 18.188 1 65.44 221 ALA A C 1
ATOM 1800 O O . ALA A 1 221 ? -10.891 29.188 17.5 1 65.44 221 ALA A O 1
ATOM 1801 N N . LEU A 1 222 ? -10.297 28.219 19.375 1 67.81 222 LEU A N 1
ATOM 1802 C CA . LEU A 1 222 ? -10.07 29.5 20.047 1 67.81 222 LEU A CA 1
ATOM 1803 C C . LEU A 1 222 ? -8.836 30.188 19.469 1 67.81 222 LEU A C 1
ATOM 1805 O O . LEU A 1 222 ? -8.805 31.406 19.344 1 67.81 222 LEU A O 1
ATOM 1809 N N . VAL A 1 223 ? -7.867 29.406 19.141 1 72.62 223 VAL A N 1
ATOM 1810 C CA . VAL A 1 223 ? -6.652 29.953 18.547 1 72.62 223 VAL A CA 1
ATOM 1811 C C . VAL A 1 223 ? -6.98 30.594 17.203 1 72.62 223 VAL A C 1
ATOM 1813 O O . VAL A 1 223 ? -6.539 31.703 16.906 1 72.62 223 VAL A O 1
ATOM 1816 N N . LEU A 1 224 ? -7.77 29.969 16.453 1 72 224 LEU A N 1
ATOM 1817 C CA . LEU A 1 224 ? -8.125 30.453 15.125 1 72 224 LEU A CA 1
ATOM 1818 C C . LEU A 1 224 ? -8.961 31.719 15.227 1 72 224 LEU A C 1
ATOM 1820 O O . LEU A 1 224 ? -8.797 32.656 14.422 1 72 224 LEU A O 1
ATOM 1824 N N . ASP A 1 225 ? -9.812 31.625 16.203 1 71 225 ASP A N 1
ATOM 1825 C CA . ASP A 1 225 ? -10.656 32.812 16.422 1 71 225 ASP A CA 1
ATOM 1826 C C . ASP A 1 225 ? -9.82 34 16.859 1 71 225 ASP A C 1
ATOM 1828 O O . ASP A 1 225 ? -10.078 35.125 16.438 1 71 225 ASP A O 1
ATOM 1832 N N . THR A 1 226 ? -8.867 33.719 17.594 1 76.88 226 THR A N 1
ATOM 1833 C CA . THR A 1 226 ? -8.039 34.781 18.172 1 76.88 226 THR A CA 1
ATOM 1834 C C . THR A 1 226 ? -7.086 35.375 17.125 1 76.88 226 THR A C 1
ATOM 1836 O O . THR A 1 226 ? -6.844 36.562 17.109 1 76.88 226 THR A O 1
ATOM 1839 N N . PHE A 1 227 ? -6.637 34.469 16.25 1 80.75 227 PHE A N 1
ATOM 1840 C CA . PHE A 1 227 ? -5.527 34.906 15.398 1 80.75 227 PHE A CA 1
ATOM 1841 C C . PHE A 1 227 ? -5.945 34.938 13.938 1 80.75 227 PHE A C 1
ATOM 1843 O O . PHE A 1 227 ? -5.109 34.781 13.039 1 80.75 227 PHE A O 1
ATOM 1850 N N . GLN A 1 228 ? -7.16 35.031 13.641 1 79.38 228 GLN A N 1
ATOM 1851 C CA . GLN A 1 228 ? -7.656 35.031 12.266 1 79.38 228 GLN A CA 1
ATOM 1852 C C . GLN A 1 228 ? -6.992 36.125 11.438 1 79.38 228 GLN A C 1
ATOM 1854 O O . GLN A 1 228 ? -6.594 35.906 10.297 1 79.38 228 GLN A O 1
ATOM 1859 N N . LYS A 1 229 ? -6.945 37.312 11.961 1 81.31 229 LYS A N 1
ATOM 1860 C CA . LYS A 1 229 ? -6.355 38.469 11.25 1 81.31 229 LYS A CA 1
ATOM 1861 C C . LYS A 1 229 ? -4.879 38.219 10.961 1 81.31 229 LYS A C 1
ATOM 1863 O O . LYS A 1 229 ? -4.406 38.5 9.859 1 81.31 229 LYS A O 1
ATOM 1868 N N . GLU A 1 230 ? -4.203 37.688 11.984 1 87.12 230 GLU A N 1
ATOM 1869 C CA . GLU A 1 230 ? -2.781 37.406 11.828 1 87.12 230 GLU A CA 1
ATOM 1870 C C . GLU A 1 230 ? -2.543 36.344 10.75 1 87.12 230 GLU A C 1
ATOM 1872 O O . GLU A 1 230 ? -1.605 36.469 9.953 1 87.12 230 GLU A O 1
ATOM 1877 N N . ILE A 1 231 ? -3.389 35.406 10.68 1 87.19 231 ILE A N 1
ATOM 1878 C CA . ILE A 1 231 ? -3.252 34.344 9.68 1 87.19 231 ILE A CA 1
ATOM 1879 C C . ILE A 1 231 ? -3.492 34.906 8.289 1 87.19 231 ILE A C 1
ATOM 1881 O O . ILE A 1 231 ? -2.719 34.656 7.359 1 87.19 231 ILE A O 1
ATOM 1885 N N . HIS A 1 232 ? -4.473 35.781 8.172 1 84.31 232 HIS A N 1
ATOM 1886 C CA . HIS A 1 232 ? -4.84 36.344 6.891 1 84.31 232 HIS A CA 1
ATOM 1887 C C . HIS A 1 232 ? -3.74 37.281 6.375 1 84.31 232 HIS A C 1
ATOM 1889 O O . HIS A 1 232 ? -3.576 37.438 5.164 1 84.31 232 HIS A O 1
ATOM 1895 N N . ARG A 1 233 ? -3.014 37.844 7.273 1 89.25 233 ARG A N 1
ATOM 1896 C CA . ARG A 1 233 ? -1.992 38.812 6.883 1 89.25 233 ARG A CA 1
ATOM 1897 C C . ARG A 1 233 ? -0.659 38.094 6.613 1 89.25 233 ARG A C 1
ATOM 1899 O O . ARG A 1 233 ? 0.29 38.75 6.145 1 89.25 233 ARG A O 1
ATOM 1906 N N . SER A 1 234 ? -0.603 36.812 6.84 1 93.81 234 SER A N 1
ATOM 1907 C CA . SER A 1 234 ? 0.664 36.125 6.715 1 93.81 234 SER A CA 1
ATOM 1908 C C . SER A 1 234 ? 0.775 35.406 5.363 1 93.81 234 SER A C 1
ATOM 1910 O O . SER A 1 234 ? -0.206 34.875 4.859 1 93.81 234 SER A O 1
ATOM 1912 N N . LYS A 1 235 ? 1.966 35.469 4.797 1 96.38 235 LYS A N 1
ATOM 1913 C CA . LYS A 1 235 ? 2.24 34.781 3.531 1 96.38 235 LYS A CA 1
ATOM 1914 C C . LYS A 1 235 ? 2.297 33.281 3.711 1 96.38 235 LYS A C 1
ATOM 1916 O O . LYS A 1 235 ? 1.674 32.531 2.951 1 96.38 235 LYS A O 1
ATOM 1921 N N . PHE A 1 236 ? 3.029 32.906 4.734 1 97.31 236 PHE A N 1
ATOM 1922 C CA . PHE A 1 236 ? 3.273 31.5 4.984 1 97.31 236 PHE A CA 1
ATOM 1923 C C . PHE A 1 236 ? 2.699 31.078 6.332 1 97.31 236 PHE A C 1
ATOM 1925 O O . PHE A 1 236 ? 2.713 31.859 7.289 1 97.31 236 PHE A O 1
ATOM 1932 N N . CYS A 1 237 ? 2.154 29.906 6.422 1 94.94 237 CYS A N 1
ATOM 1933 C CA . CYS A 1 237 ? 1.719 29.281 7.664 1 94.94 237 CYS A CA 1
ATOM 1934 C C . CYS A 1 237 ? 2.574 28.047 7.98 1 94.94 237 CYS A C 1
ATOM 1936 O O . CYS A 1 237 ? 2.633 27.109 7.191 1 94.94 237 CYS A O 1
ATOM 1938 N N . ILE A 1 238 ? 3.158 28.062 9.125 1 95.12 238 ILE A N 1
ATOM 1939 C CA . ILE A 1 238 ? 4.102 27 9.484 1 95.12 238 ILE A CA 1
ATOM 1940 C C . ILE A 1 238 ? 3.344 25.797 10.039 1 95.12 238 ILE A C 1
ATOM 1942 O O . ILE A 1 238 ? 2.436 25.953 10.859 1 95.12 238 ILE A O 1
ATOM 1946 N N . CYS A 1 239 ? 3.701 24.641 9.523 1 92.94 239 CYS A N 1
ATOM 1947 C CA . CYS A 1 239 ? 3.145 23.359 9.977 1 92.94 239 CYS A CA 1
ATOM 1948 C C . CYS A 1 239 ? 4.23 22.469 10.562 1 92.94 239 CYS A C 1
ATOM 1950 O O . CYS A 1 239 ? 4.633 21.484 9.945 1 92.94 239 CYS A O 1
ATOM 1952 N N . PRO A 1 240 ? 4.613 22.766 11.789 1 93.12 240 PRO A N 1
ATOM 1953 C CA . PRO A 1 240 ? 5.695 22.016 12.43 1 93.12 240 PRO A CA 1
ATOM 1954 C C . PRO A 1 240 ? 5.215 20.703 13.062 1 93.12 240 PRO A C 1
ATOM 1956 O O . PRO A 1 240 ? 4.043 20.594 13.438 1 93.12 240 PRO A O 1
ATOM 1959 N N . ARG A 1 241 ? 6.152 19.828 13.18 1 91.81 241 ARG A N 1
ATOM 1960 C CA . ARG A 1 241 ? 5.867 18.578 13.867 1 91.81 241 ARG A CA 1
ATOM 1961 C C . ARG A 1 241 ? 5.492 18.828 15.328 1 91.81 241 ARG A C 1
ATOM 1963 O O . ARG A 1 241 ? 6.109 19.656 16 1 91.81 241 ARG A O 1
ATOM 1970 N N . GLY A 1 242 ? 4.438 18.172 15.742 1 86.06 242 GLY A N 1
ATOM 1971 C CA . GLY A 1 242 ? 4.078 18.188 17.141 1 86.06 242 GLY A CA 1
ATOM 1972 C C . GLY A 1 242 ? 4.73 17.078 17.953 1 86.06 242 GLY A C 1
ATOM 1973 O O . GLY A 1 242 ? 5.812 16.609 17.594 1 86.06 242 GLY A O 1
ATOM 1974 N N . LYS A 1 243 ? 4.18 16.781 19.078 1 75.81 243 LYS A N 1
ATOM 1975 C CA . LYS A 1 243 ? 4.746 15.781 19.969 1 75.81 243 LYS A CA 1
ATOM 1976 C C . LYS A 1 243 ? 4.824 14.414 19.281 1 75.81 243 LYS A C 1
ATOM 1978 O O . LYS A 1 243 ? 5.852 13.742 19.344 1 75.81 243 LYS A O 1
ATOM 1983 N N . THR A 1 244 ? 3.816 13.977 18.781 1 61.75 244 THR A N 1
ATOM 1984 C CA . THR A 1 244 ? 3.84 12.656 18.172 1 61.75 244 THR A CA 1
ATOM 1985 C C . THR A 1 244 ? 3.717 12.773 16.641 1 61.75 244 THR A C 1
ATOM 1987 O O . THR A 1 244 ? 4.211 11.914 15.914 1 61.75 244 THR A O 1
ATOM 1990 N N . GLN A 1 245 ? 3.008 13.727 16.328 1 58.72 245 GLN A N 1
ATOM 1991 C CA . GLN A 1 245 ? 2.607 13.672 14.93 1 58.72 245 GLN A CA 1
ATOM 1992 C C . GLN A 1 245 ? 2.402 15.07 14.359 1 58.72 245 GLN A C 1
ATOM 1994 O O . GLN A 1 245 ? 2.338 16.047 15.109 1 58.72 245 GLN A O 1
ATOM 1999 N N . VAL A 1 246 ? 2.76 15.195 12.984 1 56.75 246 VAL A N 1
ATOM 2000 C CA . VAL A 1 246 ? 2.461 16.484 12.359 1 56.75 246 VAL A CA 1
ATOM 2001 C C . VAL A 1 246 ? 1.032 16.906 12.703 1 56.75 246 VAL A C 1
ATOM 2003 O O . VAL A 1 246 ? 0.13 16.062 12.766 1 56.75 246 VAL A O 1
ATOM 2006 N N . GLY A 1 247 ? 0.886 17.969 13.273 1 58.09 247 GLY A N 1
ATOM 2007 C CA . GLY A 1 247 ? -0.412 18.578 13.516 1 58.09 247 GLY A CA 1
ATOM 2008 C C . GLY A 1 247 ? -1.211 18.812 12.25 1 58.09 247 GLY A C 1
ATOM 2009 O O . GLY A 1 247 ? -1.046 19.844 11.586 1 58.09 247 GLY A O 1
ATOM 2010 N N . GLY A 1 248 ? -1.931 17.812 11.703 1 63.28 248 GLY A N 1
ATOM 2011 C CA . GLY A 1 248 ? -2.73 17.844 10.492 1 63.28 248 GLY A CA 1
ATOM 2012 C C . GLY A 1 248 ? -3.684 19.031 10.445 1 63.28 248 GLY A C 1
ATOM 2013 O O . GLY A 1 248 ? -4.094 19.469 9.367 1 63.28 248 GLY A O 1
ATOM 2014 N N . VAL A 1 249 ? -3.797 19.75 11.57 1 75.56 249 VAL A N 1
ATOM 2015 C CA . VAL A 1 249 ? -4.793 20.828 11.555 1 75.56 249 VAL A CA 1
ATOM 2016 C C . VAL A 1 249 ? -4.219 22.047 10.859 1 75.56 249 VAL A C 1
ATOM 2018 O O . VAL A 1 249 ? -4.957 22.828 10.242 1 75.56 249 VAL A O 1
ATOM 2021 N N . CYS A 1 250 ? -2.902 22.125 10.906 1 80.19 250 CYS A N 1
ATOM 2022 C CA . CYS A 1 250 ? -2.242 23.281 10.297 1 80.19 250 CYS A CA 1
ATOM 2023 C C . CYS A 1 250 ? -2.441 23.281 8.789 1 80.19 250 CYS A C 1
ATOM 2025 O O . CYS A 1 250 ? -2.58 24.344 8.18 1 80.19 250 CYS A O 1
ATOM 2027 N N . LEU A 1 251 ? -2.453 22.141 8.211 1 86.44 251 LEU A N 1
ATOM 2028 C CA . LEU A 1 251 ? -2.676 22.062 6.77 1 86.44 251 LEU A CA 1
ATOM 2029 C C . LEU A 1 251 ? -4.07 22.562 6.406 1 86.44 251 LEU A C 1
ATOM 2031 O O . LEU A 1 251 ? -4.227 23.328 5.461 1 86.44 251 LEU A O 1
ATOM 2035 N N . ALA A 1 252 ? -4.977 22.109 7.23 1 81.62 252 ALA A N 1
ATOM 2036 C CA . ALA A 1 252 ? -6.352 22.547 6.996 1 81.62 252 ALA A CA 1
ATOM 2037 C C . ALA A 1 252 ? -6.496 24.047 7.184 1 81.62 252 ALA A C 1
ATOM 2039 O O . ALA A 1 252 ? -7.199 24.719 6.422 1 81.62 252 ALA A O 1
ATOM 2040 N N . GLU A 1 253 ? -5.82 24.547 8.125 1 82.44 253 GLU A N 1
ATOM 2041 C CA . GLU A 1 253 ? -5.828 25.984 8.383 1 82.44 253 GLU A CA 1
ATOM 2042 C C . GLU A 1 253 ? -5.223 26.75 7.211 1 82.44 253 GLU A C 1
ATOM 2044 O O . GLU A 1 253 ? -5.773 27.766 6.781 1 82.44 253 GLU A O 1
ATOM 2049 N N . SER A 1 254 ? -4.102 26.266 6.773 1 88.19 254 SER A N 1
ATOM 2050 C CA . SER A 1 254 ? -3.439 26.906 5.645 1 88.19 254 SER A CA 1
ATOM 2051 C C . SER A 1 254 ? -4.352 26.969 4.422 1 88.19 254 SER A C 1
ATOM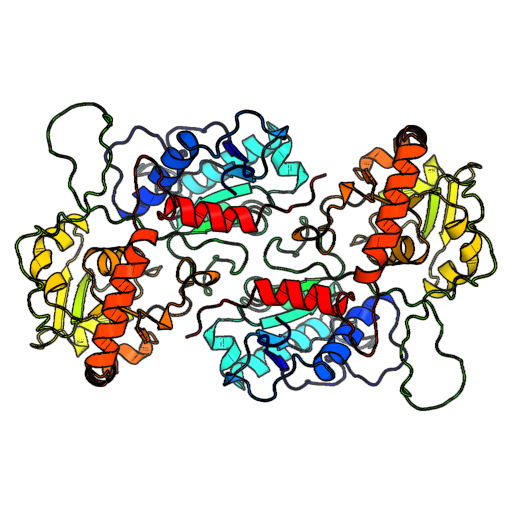 2053 O O . SER A 1 254 ? -4.438 28 3.748 1 88.19 254 SER A O 1
ATOM 2055 N N . MET A 1 255 ? -5.055 25.922 4.188 1 87.12 255 MET A N 1
ATOM 2056 C CA . MET A 1 255 ? -5.969 25.859 3.049 1 87.12 255 MET A CA 1
ATOM 2057 C C . MET A 1 255 ? -7.148 26.797 3.242 1 87.12 255 MET A C 1
ATOM 2059 O O . MET A 1 255 ? -7.559 27.484 2.307 1 87.12 255 MET A O 1
ATOM 2063 N N . ALA A 1 256 ? -7.637 26.859 4.422 1 81.88 256 ALA A N 1
ATOM 2064 C CA . ALA A 1 256 ? -8.82 27.672 4.719 1 81.88 256 ALA A CA 1
ATOM 2065 C C . ALA A 1 256 ? -8.508 29.156 4.621 1 81.88 256 ALA A C 1
ATOM 2067 O O . ALA A 1 256 ? -9.336 29.938 4.156 1 81.88 256 ALA A O 1
ATOM 2068 N N . PHE A 1 257 ? -7.309 29.547 4.992 1 84.19 257 PHE A N 1
ATOM 2069 C CA . PHE A 1 257 ? -6.977 30.969 5.074 1 84.19 257 PHE A CA 1
ATOM 2070 C C . PHE A 1 257 ? -6.145 31.391 3.873 1 84.19 257 PHE A C 1
ATOM 2072 O O . PHE A 1 257 ? -5.848 32.594 3.707 1 84.19 257 PHE A O 1
ATOM 2079 N N . GLY A 1 258 ? -5.742 30.484 3.072 1 88.25 258 GLY A N 1
ATOM 2080 C CA . GLY A 1 258 ? -5.027 30.797 1.847 1 88.25 258 GLY A CA 1
ATOM 2081 C C . GLY A 1 258 ? -3.566 31.141 2.08 1 88.25 258 GLY A C 1
ATOM 2082 O O . GLY A 1 258 ? -2.961 31.875 1.299 1 88.25 258 GLY A O 1
ATOM 2083 N N . CYS A 1 259 ? -3.023 30.891 3.164 1 93.19 259 CYS A N 1
ATOM 2084 C CA . CYS A 1 259 ? -1.591 31.047 3.383 1 93.19 259 CYS A CA 1
ATOM 2085 C C . CYS A 1 259 ? -0.828 29.812 2.918 1 93.19 259 CYS A C 1
ATOM 2087 O O . CYS A 1 259 ? -1.35 28.703 2.975 1 93.19 259 CYS A O 1
ATOM 2089 N N . VAL A 1 260 ? 0.376 29.938 2.412 1 96.94 260 VAL A N 1
ATOM 2090 C CA . VAL A 1 260 ? 1.169 28.828 1.882 1 96.94 260 VAL A CA 1
ATOM 2091 C C . VAL A 1 260 ? 1.753 28.016 3.031 1 96.94 260 VAL A C 1
ATOM 2093 O O . VAL A 1 260 ? 2.463 28.547 3.885 1 96.94 260 VAL A O 1
ATOM 2096 N N . PRO A 1 261 ? 1.431 26.766 3.098 1 96.69 261 PRO A N 1
ATOM 2097 C CA . PRO A 1 261 ? 1.951 25.969 4.211 1 96.69 261 PRO A CA 1
ATOM 2098 C C . PRO A 1 261 ? 3.455 25.719 4.105 1 96.69 261 PRO A C 1
ATOM 2100 O O . PRO A 1 261 ? 3.973 25.5 3.01 1 96.69 261 PRO A O 1
ATOM 2103 N N . VAL A 1 262 ? 4.109 25.891 5.199 1 97 262 VAL A N 1
ATOM 2104 C CA . VAL A 1 262 ? 5.5 25.484 5.367 1 97 262 VAL A CA 1
ATOM 2105 C C . VAL A 1 262 ? 5.574 24.234 6.238 1 97 262 VAL A C 1
ATOM 2107 O O . VAL A 1 262 ? 5.43 24.297 7.457 1 97 262 VAL A O 1
ATOM 2110 N N . ILE A 1 263 ? 5.855 23.156 5.582 1 95.25 263 ILE A N 1
ATOM 2111 C CA . ILE A 1 263 ? 5.828 21.859 6.27 1 95.25 263 ILE A CA 1
ATOM 2112 C C . ILE A 1 263 ? 7.191 21.578 6.895 1 95.25 263 ILE A C 1
ATOM 2114 O O . ILE A 1 263 ? 8.203 21.5 6.191 1 95.25 263 ILE A O 1
ATOM 2118 N N . MET A 1 264 ? 7.211 21.484 8.195 1 94.06 264 MET A N 1
ATOM 2119 C CA . MET A 1 264 ? 8.43 21.156 8.922 1 94.06 264 MET A CA 1
ATOM 2120 C C . MET A 1 264 ? 8.219 19.922 9.805 1 94.06 264 MET A C 1
ATOM 2122 O O . MET A 1 264 ? 8.344 20.016 11.031 1 94.06 264 MET A O 1
ATOM 2126 N N . SER A 1 265 ? 7.887 18.812 9.203 1 93.06 265 SER A N 1
ATOM 2127 C CA . SER A 1 265 ? 7.668 17.5 9.805 1 93.06 265 SER A CA 1
ATOM 2128 C C . SER A 1 265 ? 8.258 16.391 8.938 1 93.06 265 SER A C 1
ATOM 2130 O O . SER A 1 265 ? 7.609 15.906 8.016 1 93.06 265 SER A O 1
ATOM 2132 N N . ASP A 1 266 ? 9.398 15.961 9.352 1 93.25 266 ASP A N 1
ATOM 2133 C CA . ASP A 1 266 ? 10.086 14.938 8.562 1 93.25 266 ASP A CA 1
ATOM 2134 C C . ASP A 1 266 ? 9.242 13.672 8.453 1 93.25 266 ASP A C 1
ATOM 2136 O O . ASP A 1 266 ? 8.625 13.242 9.43 1 93.25 266 ASP A O 1
ATOM 2140 N N . TYR A 1 267 ? 9.172 13.117 7.223 1 93.81 267 TYR A N 1
ATOM 2141 C CA . TYR A 1 267 ? 8.578 11.82 6.938 1 93.81 267 TYR A CA 1
ATOM 2142 C C . TYR A 1 267 ? 7.059 11.875 7.02 1 93.81 267 TYR A C 1
ATOM 2144 O O . TYR A 1 267 ? 6.398 10.836 7.148 1 93.81 267 TYR A O 1
ATOM 2152 N N . TYR A 1 268 ? 6.523 13.109 7.023 1 93.25 268 TYR A N 1
ATOM 2153 C CA . TYR A 1 268 ? 5.078 13.297 6.938 1 93.25 268 TYR A CA 1
ATOM 2154 C C . TYR A 1 268 ? 4.562 12.93 5.551 1 93.25 268 TYR A C 1
ATOM 2156 O O . TYR A 1 268 ? 5.004 13.5 4.551 1 93.25 268 TYR A O 1
ATOM 2164 N N . ASP A 1 269 ? 3.756 11.883 5.473 1 94.25 269 ASP A N 1
ATOM 2165 C CA . ASP A 1 269 ? 3.127 11.539 4.203 1 94.25 269 ASP A CA 1
ATOM 2166 C C . ASP A 1 269 ? 1.971 12.484 3.891 1 94.25 269 ASP A C 1
ATOM 2168 O O . ASP A 1 269 ? 0.834 12.25 4.305 1 94.25 269 ASP A O 1
ATOM 2172 N N . LEU A 1 270 ? 2.186 13.562 3.154 1 94.94 270 LEU A N 1
ATOM 2173 C CA . LEU A 1 270 ? 1.196 14.602 2.877 1 94.94 270 LEU A CA 1
ATOM 2174 C C . LEU A 1 270 ? -0.004 14.023 2.137 1 94.94 270 LEU A C 1
ATOM 2176 O O . LEU A 1 270 ? 0.155 13.18 1.249 1 94.94 270 LEU A O 1
ATOM 2180 N N . PRO A 1 271 ? -1.168 14.445 2.486 1 94.5 271 PRO A N 1
ATOM 2181 C CA . PRO A 1 271 ? -2.387 13.859 1.928 1 94.5 271 PRO A CA 1
ATOM 2182 C C . PRO A 1 271 ? -2.488 14.031 0.414 1 94.5 271 PRO A C 1
ATOM 2184 O O . PRO A 1 271 ? -2.111 15.078 -0.116 1 94.5 271 PRO A O 1
ATOM 2187 N N . PHE A 1 272 ? -2.92 13.055 -0.326 1 95.94 272 PHE A N 1
ATOM 2188 C CA . PHE A 1 272 ? -3.262 13.062 -1.744 1 95.94 272 PHE A CA 1
ATOM 2189 C C . PHE A 1 272 ? -2.049 13.43 -2.59 1 95.94 272 PHE A C 1
ATOM 2191 O O . PHE A 1 272 ? -2.174 14.148 -3.588 1 95.94 272 PHE A O 1
ATOM 2198 N N . ASN A 1 273 ? -0.884 13.016 -2.143 1 94.62 273 ASN A N 1
ATOM 2199 C CA . ASN A 1 273 ? 0.345 13.398 -2.828 1 94.62 273 ASN A CA 1
ATOM 2200 C C . ASN A 1 273 ? 0.47 12.703 -4.184 1 94.62 273 ASN A C 1
ATOM 2202 O O . ASN A 1 273 ? 1.305 13.086 -5.004 1 94.62 273 ASN A O 1
ATOM 2206 N N . ASP A 1 274 ? -0.35 11.727 -4.473 1 93 274 ASP A N 1
ATOM 2207 C CA . ASP A 1 274 ? -0.364 11.102 -5.797 1 93 274 ASP A CA 1
ATOM 2208 C C . ASP A 1 274 ? -1.245 11.891 -6.762 1 93 274 ASP A C 1
ATOM 2210 O O . ASP A 1 274 ? -1.175 11.695 -7.977 1 93 274 ASP A O 1
ATOM 2214 N N . ILE A 1 275 ? -2.035 12.758 -6.227 1 93.94 275 ILE A N 1
ATOM 2215 C CA . ILE A 1 275 ? -2.969 13.562 -7.008 1 93.94 275 ILE A CA 1
ATOM 2216 C C . ILE A 1 275 ? -2.484 15.008 -7.059 1 93.94 275 ILE A C 1
ATOM 2218 O O . ILE A 1 275 ? -2.551 15.656 -8.109 1 93.94 275 ILE A O 1
ATOM 2222 N N . LEU A 1 276 ? -1.953 15.445 -5.91 1 96.06 276 LEU A N 1
ATOM 2223 C CA . LEU A 1 276 ? -1.551 16.844 -5.754 1 96.06 276 LEU A CA 1
ATOM 2224 C C . LEU A 1 276 ? -0.031 16.969 -5.723 1 96.06 276 LEU A C 1
ATOM 2226 O O . LEU A 1 276 ? 0.644 16.219 -5.02 1 96.06 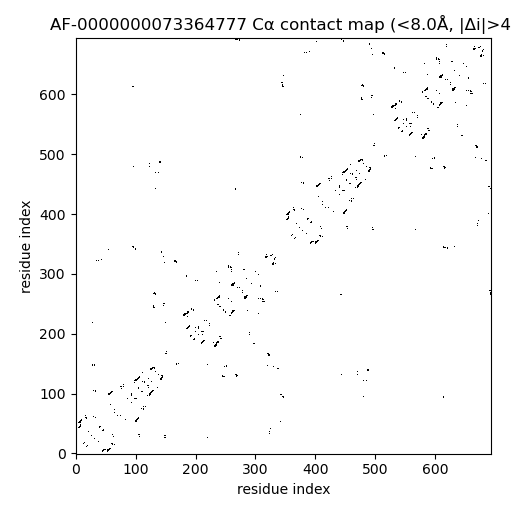276 LEU A O 1
ATOM 2230 N N . ASP A 1 277 ? 0.438 17.891 -6.473 1 95.75 277 ASP A N 1
ATOM 2231 C CA . ASP A 1 277 ? 1.854 18.234 -6.383 1 95.75 277 ASP A CA 1
ATOM 2232 C C . ASP A 1 277 ? 2.105 19.234 -5.262 1 95.75 277 ASP A C 1
ATOM 2234 O O . ASP A 1 277 ? 2.01 20.438 -5.473 1 95.75 277 ASP A O 1
ATOM 2238 N N . TRP A 1 278 ? 2.502 18.812 -4.176 1 96.31 278 TRP A N 1
ATOM 2239 C CA . TRP A 1 278 ? 2.641 19.641 -2.984 1 96.31 278 TRP A CA 1
ATOM 2240 C C . TRP A 1 278 ? 3.734 20.688 -3.17 1 96.31 278 TRP A C 1
ATOM 2242 O O . TRP A 1 278 ? 3.719 21.734 -2.518 1 96.31 278 TRP A O 1
ATOM 2252 N N . ASN A 1 279 ? 4.66 20.438 -4.031 1 95.12 279 ASN A N 1
ATOM 2253 C CA . ASN A 1 279 ? 5.707 21.422 -4.277 1 95.12 279 ASN A CA 1
ATOM 2254 C C . ASN A 1 279 ? 5.152 22.672 -4.969 1 95.12 279 ASN A C 1
ATOM 2256 O O . ASN A 1 279 ? 5.797 23.719 -4.969 1 95.12 279 ASN A O 1
ATOM 2260 N N . ALA A 1 280 ? 4.023 22.516 -5.492 1 97.38 280 ALA A N 1
ATOM 2261 C CA . ALA A 1 280 ? 3.424 23.625 -6.242 1 97.38 280 ALA A CA 1
ATOM 2262 C C . ALA A 1 280 ? 2.723 24.609 -5.305 1 97.38 280 ALA A C 1
ATOM 2264 O O . ALA A 1 280 ? 2.385 25.719 -5.703 1 97.38 280 ALA A O 1
ATOM 2265 N N . PHE A 1 281 ? 2.48 24.203 -4.023 1 97.44 281 PHE A N 1
ATOM 2266 C CA . PHE A 1 281 ? 1.704 25.109 -3.188 1 97.44 281 PHE A CA 1
ATOM 2267 C C . PHE A 1 281 ? 2.16 25.031 -1.736 1 97.44 281 PHE A C 1
ATOM 2269 O O . PHE A 1 281 ? 1.412 25.391 -0.825 1 97.44 281 PHE A O 1
ATOM 2276 N N . SER A 1 282 ? 3.33 24.5 -1.49 1 97.44 282 SER A N 1
ATOM 2277 C CA . SER A 1 282 ? 3.898 24.406 -0.149 1 97.44 282 SER A CA 1
ATOM 2278 C C . SER A 1 282 ? 5.418 24.531 -0.185 1 97.44 282 SER A C 1
ATOM 2280 O O . SER A 1 282 ? 6.023 24.5 -1.259 1 97.44 282 SER A O 1
ATOM 2282 N N . VAL A 1 283 ? 5.926 24.844 0.924 1 97.5 283 VAL A N 1
ATOM 2283 C CA . VAL A 1 283 ? 7.367 24.781 1.144 1 97.5 283 VAL A CA 1
ATOM 2284 C C . VAL A 1 283 ? 7.688 23.656 2.133 1 97.5 283 VAL A C 1
ATOM 2286 O O . VAL A 1 283 ? 7.211 23.672 3.27 1 97.5 283 VAL A O 1
ATOM 2289 N N . ILE A 1 284 ? 8.422 22.688 1.655 1 95.56 284 ILE A N 1
ATOM 2290 C CA . ILE A 1 284 ? 8.773 21.547 2.488 1 95.56 284 ILE A CA 1
ATOM 2291 C C . ILE A 1 284 ? 10.211 21.688 2.979 1 95.56 284 ILE A C 1
ATOM 2293 O O . ILE A 1 284 ? 11.148 21.734 2.176 1 95.56 284 ILE A O 1
ATOM 2297 N N . LEU A 1 285 ? 10.344 21.797 4.289 1 95.94 285 LEU A N 1
ATOM 2298 C CA . LEU A 1 285 ? 11.656 21.953 4.914 1 95.94 285 LEU A CA 1
ATOM 2299 C C . LEU A 1 285 ? 11.906 20.828 5.922 1 95.94 285 LEU A C 1
ATOM 2301 O O . LEU A 1 285 ? 10.961 20.219 6.434 1 95.94 285 LEU A O 1
ATOM 2305 N N . LYS A 1 286 ? 13.18 20.578 6.168 1 95 286 LYS A N 1
ATOM 2306 C CA . LYS A 1 286 ? 13.539 19.656 7.238 1 95 286 LYS A CA 1
ATOM 2307 C C . LYS A 1 286 ? 13.312 20.281 8.609 1 95 286 LYS A C 1
ATOM 2309 O O . LYS A 1 286 ? 13.383 21.5 8.758 1 95 286 LYS A O 1
ATOM 2314 N N . GLU A 1 287 ? 13.055 19.453 9.539 1 94.31 287 GLU A N 1
ATOM 2315 C CA . GLU A 1 287 ? 12.859 19.922 10.906 1 94.31 287 GLU A CA 1
ATOM 2316 C C . GLU A 1 287 ? 14.078 20.688 11.414 1 94.31 287 GLU A C 1
ATOM 2318 O O . GLU A 1 287 ? 13.938 21.656 12.156 1 94.31 287 GLU A O 1
ATOM 2323 N N . HIS A 1 288 ? 15.242 20.328 10.984 1 95.25 288 HIS A N 1
ATOM 2324 C CA . HIS A 1 288 ? 16.469 20.953 11.5 1 95.25 288 HIS A CA 1
ATOM 2325 C C . HIS A 1 288 ? 16.734 22.281 10.797 1 95.25 288 HIS A C 1
ATOM 2327 O O . HIS A 1 288 ? 17.672 23 11.164 1 95.25 288 HIS A O 1
ATOM 2333 N N . ASP A 1 289 ? 15.93 22.672 9.875 1 96.44 289 ASP A N 1
ATOM 2334 C CA . ASP A 1 289 ? 16.125 23.906 9.109 1 96.44 289 ASP A CA 1
ATOM 2335 C C . ASP A 1 289 ? 15.438 25.094 9.789 1 96.44 289 ASP A C 1
ATOM 2337 O O . ASP A 1 289 ? 15.414 26.188 9.234 1 96.44 289 ASP A O 1
ATOM 2341 N N . VAL A 1 290 ? 14.891 24.922 10.961 1 96.88 290 VAL A N 1
ATOM 2342 C CA . VAL A 1 290 ? 14.148 25.969 11.656 1 96.88 290 VAL A CA 1
ATOM 2343 C C . VAL A 1 290 ? 14.992 27.234 11.758 1 96.88 290 VAL A C 1
ATOM 2345 O O . VAL A 1 290 ? 14.523 28.328 11.43 1 96.88 290 VAL A O 1
ATOM 2348 N N . PRO A 1 291 ? 16.312 27.188 12.062 1 97.12 291 PRO A N 1
ATOM 2349 C CA . PRO A 1 291 ? 17.109 28.406 12.227 1 97.12 291 PRO A CA 1
ATOM 2350 C C . PRO A 1 291 ? 17.25 29.203 10.93 1 97.12 291 PRO A C 1
ATOM 2352 O O . PRO A 1 291 ? 17.422 30.422 10.961 1 97.12 291 PRO A O 1
ATOM 2355 N N . ILE A 1 292 ? 17.125 28.516 9.805 1 97.88 292 ILE A N 1
ATOM 2356 C CA . ILE A 1 292 ? 17.359 29.219 8.547 1 97.88 292 ILE A CA 1
ATOM 2357 C C . ILE A 1 292 ? 16.031 29.375 7.801 1 97.88 292 ILE A C 1
ATOM 2359 O O . ILE A 1 292 ? 16.016 29.828 6.648 1 97.88 292 ILE A O 1
ATOM 2363 N N . MET A 1 293 ? 14.93 28.984 8.375 1 97.62 293 MET A N 1
ATOM 2364 C CA . MET A 1 293 ? 13.609 29.031 7.75 1 97.62 293 MET A CA 1
ATOM 2365 C C . MET A 1 293 ? 13.297 30.438 7.258 1 97.62 293 MET A C 1
ATOM 2367 O O . MET A 1 293 ? 12.812 30.625 6.141 1 97.62 293 MET A O 1
ATOM 2371 N N . GLY A 1 294 ? 13.57 31.484 8.102 1 96.94 294 GLY A N 1
ATOM 2372 C CA . GLY A 1 294 ? 13.312 32.875 7.723 1 96.94 294 GLY A CA 1
ATOM 2373 C C . GLY A 1 294 ? 14.016 33.281 6.445 1 96.94 294 GLY A C 1
ATOM 2374 O O . GLY A 1 294 ? 13.414 33.875 5.555 1 96.94 294 GLY A O 1
ATOM 2375 N N . GLU A 1 295 ? 15.273 32.875 6.375 1 97.31 295 GLU A N 1
ATOM 2376 C CA . GLU A 1 295 ? 16.078 33.219 5.199 1 97.31 295 GLU A CA 1
ATOM 2377 C C . GLU A 1 295 ? 15.531 32.5 3.953 1 97.31 295 GLU A C 1
ATOM 2379 O O . GLU A 1 295 ? 15.461 33.125 2.879 1 97.31 295 GLU A O 1
ATOM 2384 N N . ILE A 1 296 ? 15.148 31.281 4.098 1 98.06 296 ILE A N 1
ATOM 2385 C CA . ILE A 1 296 ? 14.625 30.5 2.984 1 98.06 296 ILE A CA 1
ATOM 2386 C C . ILE A 1 296 ? 13.336 31.125 2.465 1 98.06 296 ILE A C 1
ATOM 2388 O O . ILE A 1 296 ? 13.188 31.344 1.259 1 98.06 296 ILE A O 1
ATOM 2392 N N . LEU A 1 297 ? 12.438 31.469 3.348 1 98.06 297 LEU A N 1
ATOM 2393 C CA . LEU A 1 297 ? 11.141 32.031 2.965 1 98.06 297 LEU A CA 1
ATOM 2394 C C . LEU A 1 297 ? 11.289 33.406 2.355 1 98.06 297 LEU A C 1
ATOM 2396 O O . LEU A 1 297 ? 10.609 33.75 1.387 1 98.06 297 LEU A O 1
ATOM 2400 N N . LYS A 1 298 ? 12.203 34.25 2.908 1 97.12 298 LYS A N 1
ATOM 2401 C CA . LYS A 1 298 ? 12.461 35.594 2.367 1 97.12 298 LYS A CA 1
ATOM 2402 C C . LYS A 1 298 ? 13.07 35.5 0.971 1 97.12 298 LYS A C 1
ATOM 2404 O O . LYS A 1 298 ? 12.922 36.438 0.168 1 97.12 298 LYS A O 1
ATOM 2409 N N . GLY A 1 299 ? 13.695 34.406 0.752 1 97.62 299 GLY A N 1
ATOM 2410 C CA . GLY A 1 299 ? 14.359 34.188 -0.528 1 97.62 299 GLY A CA 1
ATOM 2411 C C . GLY A 1 299 ? 13.406 33.812 -1.64 1 97.62 299 GLY A C 1
ATOM 2412 O O . GLY A 1 299 ? 13.766 33.844 -2.818 1 97.62 299 GLY A O 1
ATOM 2413 N N . ILE A 1 300 ? 12.203 33.469 -1.356 1 97.94 300 ILE A N 1
ATOM 2414 C CA . ILE A 1 300 ? 11.219 33.125 -2.367 1 97.94 300 ILE A CA 1
ATOM 2415 C C . ILE A 1 300 ? 10.695 34.375 -3.051 1 97.94 300 ILE A C 1
ATOM 2417 O O . ILE A 1 300 ? 10.109 35.25 -2.398 1 97.94 300 ILE A O 1
ATOM 2421 N N . PRO A 1 301 ? 10.898 34.469 -4.348 1 97.62 301 PRO A N 1
ATOM 2422 C CA . PRO A 1 301 ? 10.406 35.656 -5.066 1 97.62 301 PRO A CA 1
ATOM 2423 C C . PRO A 1 301 ? 8.898 35.812 -4.953 1 97.62 301 PRO A C 1
ATOM 2425 O O . PRO A 1 301 ? 8.164 34.844 -4.867 1 97.62 301 PRO A O 1
ATOM 2428 N N . GLU A 1 302 ? 8.477 37.062 -5.043 1 95.44 302 GLU A N 1
ATOM 2429 C CA . GLU A 1 302 ? 7.07 37.406 -4.867 1 95.44 302 GLU A CA 1
ATOM 2430 C C . GLU A 1 302 ? 6.195 36.688 -5.902 1 95.44 302 GLU A C 1
ATOM 2432 O O . GLU A 1 302 ? 5.09 36.25 -5.586 1 95.44 302 GLU A O 1
ATOM 2437 N N . ASP A 1 303 ? 6.695 36.562 -7.074 1 96.75 303 ASP A N 1
ATOM 2438 C CA . ASP A 1 303 ? 5.926 35.906 -8.125 1 96.75 303 ASP A CA 1
ATOM 2439 C C . ASP A 1 303 ? 5.719 34.438 -7.816 1 96.75 303 ASP A C 1
ATOM 2441 O O . ASP A 1 303 ? 4.637 33.875 -8.055 1 96.75 303 ASP A O 1
ATOM 2445 N N . MET A 1 304 ? 6.762 33.844 -7.312 1 97.75 304 MET A N 1
ATOM 2446 C CA . MET A 1 304 ? 6.668 32.438 -6.926 1 97.75 304 MET A CA 1
ATOM 2447 C C . MET A 1 304 ? 5.707 32.25 -5.758 1 97.75 304 MET A C 1
ATOM 2449 O O . MET A 1 304 ? 4.91 31.297 -5.738 1 97.75 304 MET A O 1
ATOM 2453 N N . PHE A 1 305 ? 5.805 33.156 -4.852 1 96.69 305 PHE A N 1
ATOM 2454 C CA . PHE A 1 305 ? 4.879 33.125 -3.725 1 96.69 305 PHE A CA 1
ATOM 2455 C C . PHE A 1 305 ? 3.436 33.219 -4.203 1 96.69 305 PHE A C 1
ATOM 2457 O O . PHE A 1 305 ? 2.578 32.438 -3.783 1 96.69 305 PHE A O 1
ATOM 2464 N N . GLU A 1 306 ? 3.184 34.156 -5.043 1 94.88 306 GLU A N 1
ATOM 2465 C CA . GLU A 1 306 ? 1.824 34.375 -5.527 1 94.88 306 GLU A CA 1
ATOM 2466 C C . GLU A 1 306 ? 1.304 33.156 -6.281 1 94.88 306 GLU A C 1
ATOM 2468 O O . GLU A 1 306 ? 0.134 32.781 -6.152 1 94.88 306 GLU A O 1
ATOM 2473 N N . LYS A 1 307 ? 2.188 32.562 -6.996 1 97.56 307 LYS A N 1
ATOM 2474 C CA . LYS A 1 307 ? 1.806 31.344 -7.695 1 97.56 307 LYS A CA 1
ATOM 2475 C C . LYS A 1 307 ? 1.438 30.234 -6.711 1 97.56 307 LYS A C 1
ATOM 2477 O O . LYS A 1 307 ? 0.422 29.562 -6.883 1 97.56 307 LYS A O 1
ATOM 2482 N N . MET A 1 308 ? 2.232 30.047 -5.719 1 97.94 308 MET A N 1
ATOM 2483 C CA . MET A 1 308 ? 1.952 29.062 -4.688 1 97.94 308 MET A CA 1
ATOM 2484 C C . MET A 1 308 ? 0.626 29.344 -3.994 1 97.94 308 MET A C 1
ATOM 2486 O O . MET A 1 308 ? -0.18 28.438 -3.779 1 97.94 308 MET A O 1
ATOM 2490 N N . ARG A 1 309 ? 0.443 30.562 -3.715 1 94.94 309 ARG A N 1
ATOM 2491 C CA . ARG A 1 309 ? -0.779 30.969 -3.025 1 94.94 309 ARG A CA 1
ATOM 2492 C C . ARG A 1 309 ? -2.01 30.688 -3.881 1 94.94 309 ARG A C 1
ATOM 2494 O O . ARG A 1 309 ? -3.01 30.172 -3.385 1 94.94 309 ARG A O 1
ATOM 2501 N N . GLN A 1 310 ? -1.92 31.031 -5.137 1 94.69 310 GLN A N 1
ATOM 2502 C CA . GLN A 1 310 ? -3.02 30.734 -6.051 1 94.69 310 GLN A CA 1
ATOM 2503 C C . GLN A 1 310 ? -3.303 29.234 -6.109 1 94.69 310 GLN A C 1
ATOM 2505 O O . GLN A 1 310 ? -4.461 28.812 -6.18 1 94.69 310 GLN A O 1
ATOM 2510 N N . ASN A 1 311 ? -2.246 28.484 -6.102 1 96.88 311 ASN A N 1
ATOM 2511 C CA . ASN A 1 311 ? -2.408 27.047 -6.109 1 96.88 311 ASN A CA 1
ATOM 2512 C C . ASN A 1 311 ? -3.049 26.547 -4.816 1 96.88 311 ASN A C 1
ATOM 2514 O O . ASN A 1 311 ? -3.832 25.594 -4.836 1 96.88 311 ASN A O 1
ATOM 2518 N N . VAL A 1 312 ? -2.738 27.172 -3.686 1 95 312 VAL A N 1
ATOM 2519 C CA . VAL A 1 312 ? -3.391 26.844 -2.422 1 95 312 VAL A CA 1
ATOM 2520 C C . VAL A 1 312 ? -4.898 27.047 -2.551 1 95 312 VAL A C 1
ATOM 2522 O O . VAL A 1 312 ? -5.68 26.172 -2.17 1 95 312 VAL A O 1
ATOM 2525 N N . LEU A 1 313 ? -5.242 28.141 -3.109 1 92.12 313 LEU A N 1
ATOM 2526 C CA . LEU A 1 313 ? -6.656 28.453 -3.264 1 92.12 313 LEU A CA 1
ATOM 2527 C C . LEU A 1 313 ? -7.344 27.453 -4.184 1 92.12 313 LEU A C 1
ATOM 2529 O O . LEU A 1 313 ? -8.484 27.047 -3.928 1 92.12 313 LEU A O 1
ATOM 2533 N N . LYS A 1 314 ? -6.633 27.031 -5.156 1 93.69 314 LYS A N 1
ATOM 2534 C CA . LYS A 1 314 ? -7.188 26.078 -6.113 1 93.69 314 LYS A CA 1
ATOM 2535 C C . LYS A 1 314 ? -7.41 24.719 -5.469 1 93.69 314 LYS A C 1
ATOM 2537 O O . LYS A 1 314 ? -8.422 24.062 -5.723 1 93.69 314 LYS A O 1
ATOM 2542 N N . VAL A 1 315 ? -6.492 24.281 -4.613 1 94.88 315 VAL A N 1
ATOM 2543 C CA . VAL A 1 315 ? -6.547 22.922 -4.102 1 94.88 315 VAL A CA 1
ATOM 2544 C C . VAL A 1 315 ? -7.328 22.891 -2.791 1 94.88 315 VAL A C 1
ATOM 2546 O O . VAL A 1 315 ? -7.625 21.812 -2.262 1 94.88 315 VAL A O 1
ATOM 2549 N N . SER A 1 316 ? -7.688 24.047 -2.26 1 91.31 316 SER A N 1
ATOM 2550 C CA . SER A 1 316 ? -8.336 24.141 -0.957 1 91.31 316 SER A CA 1
ATOM 2551 C C . SER A 1 316 ? -9.633 23.344 -0.929 1 91.31 316 SER A C 1
ATOM 2553 O O . SER A 1 316 ? -10.023 22.812 0.114 1 91.31 316 SER A O 1
ATOM 2555 N N . LYS A 1 317 ? -10.289 23.219 -2.025 1 88.62 317 LYS A N 1
ATOM 2556 C CA . LYS A 1 317 ? -11.562 22.5 -2.105 1 88.62 317 LYS A CA 1
ATOM 2557 C C . LYS A 1 317 ? -11.391 21.031 -1.713 1 88.62 317 LYS A C 1
ATOM 2559 O O . LYS A 1 317 ? -12.312 20.422 -1.171 1 88.62 317 LYS A O 1
ATOM 2564 N N . TYR A 1 318 ? -10.203 20.453 -1.979 1 92.31 318 TYR A N 1
ATOM 2565 C CA . TYR A 1 318 ? -9.945 19.047 -1.7 1 92.31 318 TYR A CA 1
ATOM 2566 C C . TYR A 1 318 ? -9.773 18.812 -0.204 1 92.31 318 TYR A C 1
ATOM 2568 O O . TYR A 1 318 ? -9.766 17.672 0.252 1 92.31 318 TYR A O 1
ATOM 2576 N N . PHE A 1 319 ? -9.68 19.922 0.577 1 88.38 319 PHE A N 1
ATOM 2577 C CA . PHE A 1 319 ? -9.43 19.828 2.01 1 88.38 319 PHE A CA 1
ATOM 2578 C C . PHE A 1 319 ? -10.625 20.344 2.801 1 88.38 319 PHE A C 1
ATOM 2580 O O . PHE A 1 319 ? -10.508 20.625 3.996 1 88.38 319 PHE A O 1
ATOM 2587 N N . LYS A 1 320 ? -11.695 20.406 2.131 1 83.5 320 LYS A N 1
ATOM 2588 C CA . LYS A 1 320 ? -12.945 20.797 2.775 1 83.5 320 LYS A CA 1
ATOM 2589 C C . LYS A 1 320 ? -13.82 19.594 3.084 1 83.5 320 LYS A C 1
ATOM 2591 O O . LYS A 1 320 ? -13.906 18.672 2.277 1 83.5 320 LYS A O 1
ATOM 2596 N N . TRP A 1 321 ? -14.398 19.688 4.242 1 80.31 321 TRP A N 1
ATOM 2597 C CA . TRP A 1 321 ? -15.312 18.625 4.656 1 80.31 321 TRP A CA 1
ATOM 2598 C C . TRP A 1 321 ? -16.75 19.125 4.625 1 80.31 321 TRP A C 1
ATOM 2600 O O . TRP A 1 321 ? -17.047 20.234 5.039 1 80.31 321 TRP A O 1
ATOM 2610 N N . HIS A 1 322 ? -17.641 18.328 4 1 79.12 322 HIS A N 1
ATOM 2611 C CA . HIS A 1 322 ? -19.062 18.625 3.949 1 79.12 322 HIS A CA 1
ATOM 2612 C C . HIS A 1 322 ? -19.891 17.531 4.609 1 79.12 322 HIS A C 1
ATOM 2614 O O . HIS A 1 322 ? -19.578 16.344 4.469 1 79.12 322 HIS A O 1
ATOM 2620 N N . PHE A 1 323 ? -20.875 17.844 5.309 1 72.75 323 PHE A N 1
ATOM 2621 C CA . PHE A 1 323 ? -21.766 16.875 5.918 1 72.75 323 PHE A CA 1
ATOM 2622 C C . PHE A 1 323 ? -22.375 15.953 4.863 1 72.75 323 PHE A C 1
ATOM 2624 O O . PHE A 1 323 ? -22.5 14.742 5.082 1 72.75 323 PHE A O 1
ATOM 2631 N N . ARG A 1 324 ? -22.828 16.656 3.812 1 81.12 324 ARG A N 1
ATOM 2632 C CA . ARG A 1 324 ? -23.188 15.891 2.617 1 81.12 324 ARG A CA 1
ATOM 2633 C C . ARG A 1 324 ? -22.047 15.914 1.605 1 81.12 324 ARG A C 1
ATOM 2635 O O . ARG A 1 324 ? -21.75 16.953 1.02 1 81.12 324 ARG A O 1
ATOM 2642 N N . PRO A 1 325 ? -21.5 14.781 1.459 1 85.31 325 PRO A N 1
ATOM 2643 C CA . PRO A 1 325 ? -20.297 14.742 0.615 1 85.31 325 PRO A CA 1
ATOM 2644 C C . PRO A 1 325 ? -20.547 15.352 -0.768 1 85.31 325 PRO A C 1
ATOM 2646 O O . PRO A 1 325 ? -21.609 15.164 -1.352 1 85.31 325 PRO A O 1
ATOM 2649 N N . VAL A 1 326 ? -19.625 16.172 -1.143 1 87.88 326 VAL A N 1
ATOM 2650 C CA . VAL A 1 326 ? -19.625 16.75 -2.477 1 87.88 326 VAL A CA 1
ATOM 2651 C C . VAL A 1 326 ? -18.422 16.266 -3.264 1 87.88 326 VAL A C 1
ATOM 2653 O O . VAL A 1 326 ? -17.391 15.922 -2.68 1 87.88 326 VAL A O 1
ATOM 2656 N N . LYS A 1 327 ? -18.609 16.297 -4.555 1 92.94 327 LYS A N 1
ATOM 2657 C CA . LYS A 1 327 ? -17.531 15.828 -5.418 1 92.94 327 LYS A CA 1
ATOM 2658 C C . LYS A 1 327 ? -16.25 16.625 -5.18 1 92.94 327 LYS A C 1
ATOM 2660 O O . LYS A 1 327 ? -16.297 17.859 -5.082 1 92.94 327 LYS A O 1
ATOM 2665 N N . TYR A 1 328 ? -15.164 15.945 -4.867 1 93.81 328 TYR A N 1
ATOM 2666 C CA . TYR A 1 328 ? -13.812 16.469 -4.758 1 93.81 328 TYR A CA 1
ATOM 2667 C C . TYR A 1 328 ? -13.57 17.094 -3.385 1 93.81 328 TYR A C 1
ATOM 2669 O O . TYR A 1 328 ? -12.523 17.688 -3.141 1 93.81 328 TYR A O 1
ATOM 2677 N N . ASP A 1 329 ? -14.531 16.969 -2.484 1 91.44 329 ASP A N 1
ATOM 2678 C CA . ASP A 1 329 ? -14.203 17.375 -1.124 1 91.44 329 ASP A CA 1
ATOM 2679 C C . ASP A 1 329 ? -13.305 16.344 -0.443 1 91.44 329 ASP A C 1
ATOM 2681 O O . ASP A 1 329 ? -12.875 15.375 -1.07 1 91.44 329 ASP A O 1
ATOM 2685 N N . GLU A 1 330 ? -12.945 16.609 0.725 1 90.5 330 GLU A N 1
ATOM 2686 C CA . GLU A 1 330 ? -11.984 15.773 1.429 1 90.5 330 GLU A CA 1
ATOM 2687 C C . GLU A 1 330 ? -12.461 14.328 1.502 1 90.5 330 GLU A C 1
ATOM 2689 O O . GLU A 1 330 ? -11.688 13.398 1.244 1 90.5 330 GLU A O 1
ATOM 2694 N N . PHE A 1 331 ? -13.727 14.102 1.832 1 92.88 331 PHE A N 1
ATOM 2695 C CA . PHE A 1 331 ? -14.281 12.758 1.909 1 92.88 331 PHE A CA 1
ATOM 2696 C C . PHE A 1 331 ? -14.18 12.055 0.562 1 92.88 331 PHE A C 1
ATOM 2698 O O . PHE A 1 331 ? -13.734 10.906 0.485 1 92.88 331 PHE A O 1
ATOM 2705 N N . HIS A 1 332 ? -14.586 12.758 -0.473 1 95.56 332 HIS A N 1
ATOM 2706 C CA . HIS A 1 332 ? -14.547 12.211 -1.823 1 95.56 332 HIS A CA 1
ATOM 2707 C C . HIS A 1 332 ? -13.125 11.82 -2.215 1 95.56 332 HIS A C 1
ATOM 2709 O O . HIS A 1 332 ? -12.914 10.773 -2.828 1 95.56 332 HIS A O 1
ATOM 2715 N N . MET A 1 333 ? -12.164 12.68 -1.842 1 96.12 333 MET A N 1
ATOM 2716 C CA . MET A 1 333 ? -10.766 12.406 -2.166 1 96.12 333 MET A CA 1
ATOM 2717 C C . MET A 1 333 ? -10.266 11.164 -1.431 1 96.12 333 MET A C 1
ATOM 2719 O O . MET A 1 333 ? -9.531 10.359 -1.996 1 96.12 333 MET A O 1
ATOM 2723 N N . VAL A 1 334 ? -10.656 11 -0.212 1 96.06 334 VAL A N 1
ATOM 2724 C CA . VAL A 1 334 ? -10.258 9.836 0.57 1 96.06 334 VAL A CA 1
ATOM 2725 C C . VAL A 1 334 ? -10.883 8.578 -0.026 1 96.06 334 VAL A C 1
ATOM 2727 O O . VAL A 1 334 ? -10.219 7.539 -0.129 1 96.06 334 VAL A O 1
ATOM 2730 N N . MET A 1 335 ? -12.172 8.68 -0.435 1 97.19 335 MET A N 1
ATOM 2731 C CA . MET A 1 335 ? -12.836 7.539 -1.056 1 97.19 335 MET A CA 1
ATOM 2732 C C . MET A 1 335 ? -12.133 7.141 -2.35 1 97.19 335 MET A C 1
ATOM 2734 O O . MET A 1 335 ? -12.07 5.957 -2.691 1 97.19 335 MET A O 1
ATOM 2738 N N . TYR A 1 336 ? -11.617 8.133 -3.02 1 97.62 336 TYR A N 1
ATOM 2739 C CA . TYR A 1 336 ? -10.859 7.836 -4.23 1 97.62 336 TYR A CA 1
ATOM 2740 C C . TYR A 1 336 ? -9.586 7.062 -3.9 1 97.62 336 TYR A C 1
ATOM 2742 O O . TYR A 1 336 ? -9.219 6.125 -4.613 1 97.62 336 TYR A O 1
ATOM 2750 N N . GLU A 1 337 ? -8.867 7.445 -2.84 1 97.5 337 GLU A N 1
ATOM 2751 C CA . GLU A 1 337 ? -7.688 6.707 -2.391 1 97.5 337 GLU A CA 1
ATOM 2752 C C . GLU A 1 337 ? -8.039 5.262 -2.062 1 97.5 337 GLU A C 1
ATOM 2754 O O . GLU A 1 337 ? -7.27 4.344 -2.375 1 97.5 337 GLU A O 1
ATOM 2759 N N . LEU A 1 338 ? -9.18 5.09 -1.449 1 97.94 338 LEU A N 1
ATOM 2760 C CA . LEU A 1 338 ? -9.648 3.752 -1.105 1 97.94 338 LEU A CA 1
ATOM 2761 C C . LEU A 1 338 ? -10.023 2.969 -2.359 1 97.94 338 LEU A C 1
ATOM 2763 O O . LEU A 1 338 ? -9.758 1.766 -2.445 1 97.94 338 LEU A O 1
ATOM 2767 N N . TRP A 1 339 ? -10.633 3.658 -3.305 1 97.38 339 TRP A N 1
ATOM 2768 C CA . TRP A 1 339 ? -11.008 3.043 -4.574 1 97.38 339 TRP A CA 1
ATOM 2769 C C . TRP A 1 339 ? -9.797 2.438 -5.27 1 97.38 339 TRP A C 1
ATOM 2771 O O . TRP A 1 339 ? -9.891 1.374 -5.887 1 97.38 339 TRP A O 1
ATOM 2781 N N . LYS A 1 340 ? -8.672 3.086 -5.152 1 95.75 340 LYS A N 1
ATOM 2782 C CA . LYS A 1 340 ? -7.438 2.607 -5.77 1 95.75 340 LYS A CA 1
ATOM 2783 C C . LYS A 1 340 ? -6.953 1.319 -5.109 1 95.75 340 LYS A C 1
ATOM 2785 O O . LYS A 1 340 ? -6.105 0.614 -5.66 1 95.75 340 LYS A O 1
ATOM 2790 N N . ARG A 1 341 ? -7.523 0.995 -3.959 1 97 341 ARG A N 1
ATOM 2791 C CA . ARG A 1 341 ? -7.078 -0.153 -3.174 1 97 341 ARG A CA 1
ATOM 2792 C C . ARG A 1 341 ? -8.156 -1.229 -3.121 1 97 341 ARG A C 1
ATOM 2794 O O . ARG A 1 341 ? -8.125 -2.104 -2.252 1 97 341 ARG A O 1
ATOM 2801 N N . ARG A 1 342 ? -9.031 -1.26 -4.059 1 95.94 342 ARG A N 1
ATOM 2802 C CA . ARG A 1 342 ? -10.227 -2.094 -3.977 1 95.94 342 ARG A CA 1
ATOM 2803 C C . ARG A 1 342 ? -9.961 -3.49 -4.527 1 95.94 342 ARG A C 1
ATOM 2805 O O . ARG A 1 342 ? -10.758 -4.406 -4.328 1 95.94 342 ARG A O 1
ATOM 2812 N N . HIS A 1 343 ? -8.867 -3.607 -5.219 1 92.62 343 HIS A N 1
ATOM 2813 C CA . HIS A 1 343 ? -8.641 -4.879 -5.898 1 92.62 343 HIS A CA 1
ATOM 2814 C C . HIS A 1 343 ? -7.902 -5.863 -4.996 1 92.62 343 HIS A C 1
ATOM 2816 O O . HIS A 1 343 ? -6.68 -5.773 -4.844 1 92.62 343 HIS A O 1
ATOM 2822 N N . ILE A 1 344 ? -8.641 -6.781 -4.434 1 92.88 344 ILE A N 1
ATOM 2823 C CA . ILE A 1 344 ? -8.109 -7.797 -3.529 1 92.88 344 ILE A CA 1
ATOM 2824 C C . ILE A 1 344 ? -8.672 -9.164 -3.898 1 92.88 344 ILE A C 1
ATOM 2826 O O . ILE A 1 344 ? -9.852 -9.281 -4.246 1 92.88 344 ILE A O 1
ATOM 2830 N N . ILE A 1 345 ? -7.809 -10.125 -3.836 1 91.75 345 ILE A N 1
ATOM 2831 C CA . ILE A 1 345 ? -8.258 -11.492 -4.074 1 91.75 345 ILE A CA 1
ATOM 2832 C C . ILE A 1 345 ? -8.938 -12.039 -2.818 1 91.75 345 ILE A C 1
ATOM 2834 O O . ILE A 1 345 ? -8.406 -11.914 -1.714 1 91.75 345 ILE A O 1
ATOM 2838 N N . ARG A 1 346 ? -10.125 -12.602 -3.043 1 92.5 346 ARG A N 1
ATOM 2839 C CA . ARG A 1 346 ? -10.898 -13.109 -1.915 1 92.5 346 ARG A CA 1
ATOM 2840 C C . ARG A 1 346 ? -11.031 -14.625 -1.981 1 92.5 346 ARG A C 1
ATOM 2842 O O . ARG A 1 346 ? -11.219 -15.195 -3.061 1 92.5 346 ARG A O 1
ATOM 2849 N N . TYR A 1 347 ? -10.938 -15.258 -0.823 1 90.75 347 TYR A N 1
ATOM 2850 C CA . TYR A 1 347 ? -11.016 -16.703 -0.722 1 90.75 347 TYR A CA 1
ATOM 2851 C C . TYR A 1 347 ? -12.195 -17.125 0.151 1 90.75 347 TYR A C 1
ATOM 2853 O O . TYR A 1 347 ? -12.547 -16.438 1.106 1 90.75 347 TYR A O 1
ATOM 2861 N N . MET B 1 1 ? 4.348 6.152 -17.891 1 94.75 1 MET B N 1
ATOM 2862 C CA . MET B 1 1 ? 5.363 5.395 -17.172 1 94.75 1 MET B CA 1
ATOM 2863 C C . MET B 1 1 ? 6.652 5.301 -17.969 1 94.75 1 MET B C 1
ATOM 2865 O O . MET B 1 1 ? 7.719 5.684 -17.5 1 94.75 1 MET B O 1
ATOM 2869 N N . GLU B 1 2 ? 6.578 4.977 -19.281 1 90.69 2 GLU B N 1
ATOM 2870 C CA . GLU B 1 2 ? 7.773 4.672 -20.062 1 90.69 2 GLU B CA 1
ATOM 2871 C C . GLU B 1 2 ? 8.641 5.914 -20.25 1 90.69 2 GLU B C 1
ATOM 2873 O O . GLU B 1 2 ? 9.867 5.828 -20.234 1 90.69 2 GLU B O 1
ATOM 2878 N N . LYS B 1 3 ? 8 7.012 -20.312 1 90 3 LYS B N 1
ATOM 2879 C CA . LYS B 1 3 ? 8.734 8.25 -20.547 1 90 3 LYS B CA 1
ATOM 2880 C C . LYS B 1 3 ? 9.172 8.891 -19.234 1 90 3 LYS B C 1
ATOM 2882 O O . LYS B 1 3 ? 10.203 9.578 -19.188 1 90 3 LYS B O 1
ATOM 2887 N N . ASP B 1 4 ? 8.5 8.602 -18.219 1 93.31 4 ASP B N 1
ATOM 2888 C CA . ASP B 1 4 ? 8.648 9.422 -17.016 1 93.31 4 ASP B CA 1
ATOM 2889 C C . ASP B 1 4 ? 9.352 8.641 -15.906 1 93.31 4 ASP B C 1
ATOM 2891 O O . ASP B 1 4 ? 10.219 9.18 -15.219 1 93.31 4 ASP B O 1
ATOM 2895 N N . LEU B 1 5 ? 9.109 7.391 -15.766 1 96.94 5 LEU B N 1
ATOM 2896 C CA . LEU B 1 5 ? 9.602 6.641 -14.609 1 96.94 5 LEU B CA 1
ATOM 2897 C C . LEU B 1 5 ? 11.109 6.441 -14.695 1 96.94 5 LEU B C 1
ATOM 2899 O O . LEU B 1 5 ? 11.625 5.957 -15.703 1 96.94 5 LEU B O 1
ATOM 2903 N N . LYS B 1 6 ? 11.812 6.824 -13.703 1 97.94 6 LYS B N 1
ATOM 2904 C CA . LYS B 1 6 ? 13.258 6.637 -13.578 1 97.94 6 LYS B CA 1
ATOM 2905 C C . LYS B 1 6 ? 13.602 5.93 -12.266 1 97.94 6 LYS B C 1
ATOM 2907 O O . LYS B 1 6 ? 13.07 6.277 -11.211 1 97.94 6 LYS B O 1
ATOM 2912 N N . VAL B 1 7 ? 14.484 4.953 -12.391 1 97.94 7 VAL B N 1
ATOM 2913 C CA . VAL B 1 7 ? 14.898 4.164 -11.234 1 97.94 7 VAL B CA 1
ATOM 2914 C C . VAL B 1 7 ? 16.406 4.234 -11.07 1 97.94 7 VAL B C 1
ATOM 2916 O O . VAL B 1 7 ? 17.156 4.055 -12.039 1 97.94 7 VAL B O 1
ATOM 2919 N N . PHE B 1 8 ? 16.875 4.605 -9.906 1 97.44 8 PHE B N 1
ATOM 2920 C CA . PHE B 1 8 ? 18.297 4.52 -9.555 1 97.44 8 PHE B CA 1
ATOM 2921 C C . PHE B 1 8 ? 18.609 3.182 -8.906 1 97.44 8 PHE B C 1
ATOM 2923 O O . PHE B 1 8 ? 17.922 2.758 -7.977 1 97.44 8 PHE B O 1
ATOM 2930 N N . VAL B 1 9 ? 19.578 2.512 -9.391 1 94.12 9 VAL B N 1
ATOM 2931 C CA . VAL B 1 9 ? 20.016 1.23 -8.844 1 94.12 9 VAL B CA 1
ATOM 2932 C C . VAL B 1 9 ? 21.281 1.426 -8.016 1 94.12 9 VAL B C 1
ATOM 2934 O O . VAL B 1 9 ? 22.297 1.913 -8.523 1 94.12 9 VAL B O 1
ATOM 2937 N N . TYR B 1 10 ? 21.156 1.102 -6.75 1 92.75 10 TYR B N 1
ATOM 2938 C CA . TYR B 1 10 ? 22.344 1.188 -5.906 1 92.75 10 TYR B CA 1
ATOM 2939 C C . TYR B 1 10 ? 23.438 0.257 -6.41 1 92.75 10 TYR B C 1
ATOM 2941 O O . TYR B 1 10 ? 23.156 -0.775 -7.023 1 92.75 10 TYR B O 1
ATOM 2949 N N . PRO B 1 11 ? 24.703 0.716 -6.211 1 83.69 11 PRO B N 1
ATOM 2950 C CA . PRO B 1 11 ? 25.766 -0.232 -6.559 1 83.69 11 PRO B CA 1
ATOM 2951 C C . PRO B 1 11 ? 25.703 -1.517 -5.734 1 83.69 11 PRO B C 1
ATOM 2953 O O . PRO B 1 11 ? 25.188 -1.51 -4.613 1 83.69 11 PRO B O 1
ATOM 2956 N N . GLY B 1 12 ? 25.922 -2.584 -6.488 1 69.62 12 GLY B N 1
ATOM 2957 C CA . GLY B 1 12 ? 25.953 -3.879 -5.824 1 69.62 12 GLY B CA 1
ATOM 2958 C C . GLY B 1 12 ? 27.016 -3.98 -4.746 1 69.62 12 GLY B C 1
ATOM 2959 O O . GLY B 1 12 ? 27.891 -3.129 -4.66 1 69.62 12 GLY B O 1
ATOM 2960 N N . GLY B 1 13 ? 26.625 -4.859 -3.512 1 58.81 13 GLY B N 1
ATOM 2961 C CA . GLY B 1 13 ? 27.578 -5.234 -2.486 1 58.81 13 GLY B CA 1
ATOM 2962 C C . GLY B 1 13 ? 28.438 -6.43 -2.873 1 58.81 13 GLY B C 1
ATOM 2963 O O . GLY B 1 13 ? 28.719 -6.641 -4.055 1 58.81 13 GLY B O 1
ATOM 2964 N N . ASN B 1 14 ? 28.703 -7.227 -1.913 1 52.81 14 ASN B N 1
ATOM 2965 C CA . ASN B 1 14 ? 29.469 -8.453 -2.102 1 52.81 14 ASN B CA 1
ATOM 2966 C C . ASN B 1 14 ? 28.734 -9.445 -2.994 1 52.81 14 ASN B C 1
ATOM 2968 O O . ASN B 1 14 ? 27.547 -9.688 -2.801 1 52.81 14 ASN B O 1
ATOM 2972 N N . PRO B 1 15 ? 29.312 -9.773 -4.148 1 49.53 15 PRO B N 1
ATOM 2973 C CA . PRO B 1 15 ? 28.734 -10.703 -5.121 1 49.53 15 PRO B CA 1
ATOM 2974 C C . PRO B 1 15 ? 27.859 -11.773 -4.465 1 49.53 15 PRO B C 1
ATOM 2976 O O . PRO B 1 15 ? 26.906 -12.25 -5.074 1 49.53 15 PRO B O 1
ATOM 2979 N N . LYS B 1 16 ? 28.266 -12.164 -3.334 1 51.75 16 LYS B N 1
ATOM 2980 C CA . LYS B 1 16 ? 27.547 -13.25 -2.68 1 51.75 16 LYS B CA 1
ATOM 2981 C C . LYS B 1 16 ? 26.188 -12.781 -2.178 1 51.75 16 LYS B C 1
ATOM 2983 O O . LYS B 1 16 ? 25.328 -13.594 -1.832 1 51.75 16 LYS B O 1
ATOM 2988 N N . THR B 1 17 ? 26.062 -11.578 -1.96 1 53.44 17 THR B N 1
ATOM 2989 C CA . THR B 1 17 ? 24.844 -11.039 -1.36 1 53.44 17 THR B CA 1
ATOM 2990 C C . THR B 1 17 ? 23.969 -10.367 -2.418 1 53.44 17 THR B C 1
ATOM 2992 O O . THR B 1 17 ? 22.781 -10.117 -2.182 1 53.44 17 THR B O 1
ATOM 2995 N N . CYS B 1 18 ? 24.672 -10.031 -3.488 1 53.19 18 CYS B N 1
ATOM 2996 C CA . CYS B 1 18 ? 24 -9.312 -4.562 1 53.19 18 CYS B CA 1
ATOM 2997 C C . CYS B 1 18 ? 23.953 -10.156 -5.836 1 53.19 18 CYS B C 1
ATOM 2999 O O . CYS B 1 18 ? 24.594 -11.195 -5.918 1 53.19 18 CYS B O 1
ATOM 3001 N N . TYR B 1 19 ? 22.938 -9.805 -6.66 1 52.47 19 TYR B N 1
ATOM 3002 C CA . TYR B 1 19 ? 22.75 -10.484 -7.941 1 52.47 19 TYR B CA 1
ATOM 3003 C C . TYR B 1 19 ? 24.094 -10.672 -8.641 1 52.47 19 TYR B C 1
ATOM 3005 O O . TYR B 1 19 ? 24.844 -9.719 -8.836 1 52.47 19 TYR B O 1
ATOM 3013 N N . HIS B 1 20 ? 24.875 -11.578 -8.117 1 45 20 HIS B N 1
ATOM 3014 C CA . HIS B 1 20 ? 26.047 -11.812 -8.961 1 45 20 HIS B CA 1
ATOM 3015 C C . HIS B 1 20 ? 25.625 -12.266 -10.359 1 45 20 HIS B C 1
ATOM 3017 O O . HIS B 1 20 ? 24.828 -13.195 -10.5 1 45 20 HIS B O 1
ATOM 3023 N N . SER B 1 21 ? 25.625 -11.312 -11.117 1 41.53 21 SER B N 1
ATOM 3024 C CA . SER B 1 21 ? 25.344 -11.469 -12.539 1 41.53 21 SER B CA 1
ATOM 3025 C C . SER B 1 21 ? 25.812 -12.828 -13.047 1 41.53 21 SER B C 1
ATOM 3027 O O . SER B 1 21 ? 25.344 -13.305 -14.086 1 41.53 21 SER B O 1
ATOM 3029 N N . ILE B 1 22 ? 26.844 -13.312 -12.398 1 37.97 22 ILE B N 1
ATOM 3030 C CA . ILE B 1 22 ? 27.656 -14.227 -13.211 1 37.97 22 ILE B CA 1
ATOM 3031 C C . ILE B 1 22 ? 27.156 -15.656 -13.016 1 37.97 22 ILE B C 1
ATOM 3033 O O . ILE B 1 22 ? 27.672 -16.578 -13.648 1 37.97 22 ILE B O 1
ATOM 3037 N N . ASP B 1 23 ? 26.562 -15.844 -11.938 1 41.09 23 ASP B N 1
ATOM 3038 C CA . ASP B 1 23 ? 26.391 -17.297 -11.82 1 41.09 23 ASP B CA 1
ATOM 3039 C C . ASP B 1 23 ? 25.219 -17.781 -12.664 1 41.09 23 ASP B C 1
ATOM 3041 O O . ASP B 1 23 ? 24.078 -17.359 -12.461 1 41.09 23 ASP B O 1
ATOM 3045 N N . LYS B 1 24 ? 25.531 -18.188 -13.836 1 42.16 24 LYS B N 1
ATOM 3046 C CA . LYS B 1 24 ? 24.828 -18.734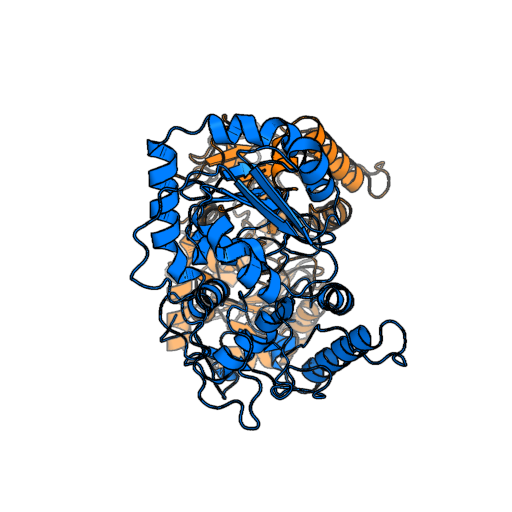 -15 1 42.16 24 LYS B CA 1
ATOM 3047 C C . LYS B 1 24 ? 23.797 -19.766 -14.578 1 42.16 24 LYS B C 1
ATOM 3049 O O . LYS B 1 24 ? 22.938 -20.156 -15.367 1 42.16 24 LYS B O 1
ATOM 3054 N N . LYS B 1 25 ? 24.125 -20.375 -13.461 1 41.94 25 LYS B N 1
ATOM 3055 C CA . LYS B 1 25 ? 23.25 -21.5 -13.164 1 41.94 25 LYS B CA 1
ATOM 3056 C C . LYS B 1 25 ? 22.031 -21.031 -12.359 1 41.94 25 LYS B C 1
ATOM 3058 O O . LYS B 1 25 ? 22.062 -21.047 -11.125 1 41.94 25 LYS B O 1
ATOM 3063 N N . LEU B 1 26 ? 21.438 -19.922 -12.766 1 46.44 26 LEU B N 1
ATOM 3064 C CA . LEU B 1 26 ? 20.312 -19.453 -11.961 1 46.44 26 LEU B CA 1
ATOM 3065 C C . LEU B 1 26 ? 19.25 -20.547 -11.828 1 46.44 26 LEU B C 1
ATOM 3067 O O . LEU B 1 26 ? 18.828 -21.125 -12.828 1 46.44 26 LEU B O 1
ATOM 3071 N N . LYS B 1 27 ? 19.359 -21.25 -10.75 1 48.16 27 LYS B N 1
ATOM 3072 C CA . LYS B 1 27 ? 18.25 -22.141 -10.422 1 48.16 27 LYS B CA 1
ATOM 3073 C C . LYS B 1 27 ? 16.922 -21.406 -10.461 1 48.16 27 LYS B C 1
ATOM 3075 O O . LYS B 1 27 ? 16.875 -20.188 -10.25 1 48.16 27 LYS B O 1
ATOM 3080 N N . SER B 1 28 ? 15.781 -22.016 -10.977 1 50.34 28 SER B N 1
ATOM 3081 C CA . SER B 1 28 ? 14.469 -21.719 -11.539 1 50.34 28 SER B CA 1
ATOM 3082 C C . SER B 1 28 ? 13.734 -20.672 -10.711 1 50.34 28 SER B C 1
ATOM 3084 O O . SER B 1 28 ? 13.359 -19.625 -11.227 1 50.34 28 SER B O 1
ATOM 3086 N N . ASN B 1 29 ? 13.445 -20.984 -9.367 1 51.91 29 ASN B N 1
ATOM 3087 C CA . ASN B 1 29 ? 12.469 -20.125 -8.703 1 51.91 29 ASN B CA 1
ATOM 3088 C C . ASN B 1 29 ? 13.062 -18.766 -8.344 1 51.91 29 ASN B C 1
ATOM 3090 O O . ASN B 1 29 ? 12.336 -17.781 -8.188 1 51.91 29 ASN B O 1
ATOM 3094 N N . TYR B 1 30 ? 14.398 -18.703 -8.461 1 58.41 30 TYR B N 1
ATOM 3095 C CA . TYR B 1 30 ? 15.062 -17.5 -7.984 1 58.41 30 TYR B CA 1
ATOM 3096 C C . TYR B 1 30 ? 15.609 -16.672 -9.148 1 58.41 30 TYR B C 1
ATOM 3098 O O . TYR B 1 30 ? 16.203 -15.617 -8.938 1 58.41 30 TYR B O 1
ATOM 3106 N N . ALA B 1 31 ? 15.242 -17.25 -10.25 1 66.94 31 ALA B N 1
ATOM 3107 C CA . ALA B 1 31 ? 15.711 -16.594 -11.461 1 66.94 31 ALA B CA 1
ATOM 3108 C C . ALA B 1 31 ? 15.039 -15.234 -11.633 1 66.94 31 ALA B C 1
ATOM 3110 O O . ALA B 1 31 ? 15.609 -14.328 -12.25 1 66.94 31 ALA B O 1
ATOM 3111 N N . SER B 1 32 ? 13.859 -15.133 -10.914 1 75.12 32 SER B N 1
ATOM 3112 C CA . SER B 1 32 ? 13.117 -13.883 -11.062 1 75.12 32 SER B CA 1
ATOM 3113 C C . SER B 1 32 ? 13.898 -12.703 -10.5 1 75.12 32 SER B C 1
ATOM 3115 O O . SER B 1 32 ? 13.852 -11.602 -11.055 1 75.12 32 SER B O 1
ATOM 3117 N N . GLU B 1 33 ? 14.617 -12.938 -9.414 1 77.75 33 GLU B N 1
ATOM 3118 C CA . GLU B 1 33 ? 15.406 -11.875 -8.805 1 77.75 33 GLU B CA 1
ATOM 3119 C C . GLU B 1 33 ? 16.5 -11.398 -9.75 1 77.75 33 GLU B C 1
ATOM 3121 O O . GLU B 1 33 ? 16.672 -10.195 -9.961 1 77.75 33 GLU B O 1
ATOM 3126 N N . HIS B 1 34 ? 17.141 -12.383 -10.234 1 74.88 34 HIS B N 1
ATOM 3127 C CA . HIS B 1 34 ? 18.234 -12.07 -11.148 1 74.88 34 HIS B CA 1
ATOM 3128 C C . HIS B 1 34 ? 17.719 -11.422 -12.43 1 74.88 34 HIS B C 1
ATOM 3130 O O . HIS B 1 34 ? 18.25 -10.414 -12.875 1 74.88 34 HIS B O 1
ATOM 3136 N N . TYR B 1 35 ? 16.703 -12 -12.977 1 76.62 35 TYR B N 1
ATOM 3137 C CA . TYR B 1 35 ? 16.172 -11.508 -14.242 1 76.62 35 TYR B CA 1
ATOM 3138 C C . TYR B 1 35 ? 15.609 -10.102 -14.086 1 76.62 35 TYR B C 1
ATOM 3140 O O . TYR B 1 35 ? 15.789 -9.258 -14.969 1 76.62 35 TYR B O 1
ATOM 3148 N N . PHE B 1 36 ? 15 -9.906 -13.023 1 86.62 36 PHE B N 1
ATOM 3149 C CA . PHE B 1 36 ? 14.461 -8.57 -12.797 1 86.62 36 PHE B CA 1
ATOM 3150 C C . PHE B 1 36 ? 15.578 -7.535 -12.734 1 86.62 36 PHE B C 1
ATOM 3152 O O . PHE B 1 36 ? 15.484 -6.473 -13.352 1 86.62 36 PHE B O 1
ATOM 3159 N N . PHE B 1 37 ? 16.609 -7.859 -12.047 1 84 37 PHE B N 1
ATOM 3160 C CA . PHE B 1 37 ? 17.75 -6.973 -11.922 1 84 37 PHE B CA 1
ATOM 3161 C C . PHE B 1 37 ? 18.375 -6.68 -13.289 1 84 37 PHE B C 1
ATOM 3163 O O . PHE B 1 37 ? 18.672 -5.531 -13.602 1 84 37 PHE B O 1
ATOM 3170 N N . MET B 1 38 ? 18.5 -7.684 -14.047 1 81.62 38 MET B N 1
ATOM 3171 C CA . MET B 1 38 ? 19.094 -7.523 -15.367 1 81.62 38 MET B CA 1
ATOM 3172 C C . MET B 1 38 ? 18.203 -6.656 -16.266 1 81.62 38 MET B C 1
ATOM 3174 O O . MET B 1 38 ? 18.703 -5.801 -16.984 1 81.62 38 MET B O 1
ATOM 3178 N N . ASN B 1 39 ? 16.922 -6.922 -16.234 1 87.06 39 ASN B N 1
ATOM 3179 C CA . ASN B 1 39 ? 15.992 -6.117 -17.031 1 87.06 39 ASN B CA 1
ATOM 3180 C C . ASN B 1 39 ? 16.016 -4.652 -16.609 1 87.06 39 ASN B C 1
ATOM 3182 O O . ASN B 1 39 ? 15.906 -3.758 -17.438 1 87.06 39 ASN B O 1
ATOM 3186 N N . LEU B 1 40 ? 16.125 -4.457 -15.312 1 90 40 LEU B N 1
ATOM 3187 C CA . LEU B 1 40 ? 16.188 -3.092 -14.805 1 90 40 LEU B CA 1
ATOM 3188 C C . LEU B 1 40 ? 17.469 -2.395 -15.258 1 90 40 LEU B C 1
ATOM 3190 O O . LEU B 1 40 ? 17.422 -1.244 -15.703 1 90 40 LEU B O 1
ATOM 3194 N N . ARG B 1 41 ? 18.547 -3.066 -15.242 1 84.25 41 ARG B N 1
ATOM 3195 C CA . ARG B 1 41 ? 19.844 -2.506 -15.594 1 84.25 41 ARG B CA 1
ATOM 3196 C C . ARG B 1 41 ? 19.922 -2.213 -17.094 1 84.25 41 ARG B C 1
ATOM 3198 O O . ARG B 1 41 ? 20.578 -1.249 -17.5 1 84.25 41 ARG B O 1
ATOM 3205 N N . ASN B 1 42 ? 19.25 -3.039 -17.781 1 79.94 42 ASN B N 1
ATOM 3206 C CA . ASN B 1 42 ? 19.344 -2.916 -19.234 1 79.94 42 ASN B CA 1
ATOM 3207 C C . ASN B 1 42 ? 18.156 -2.182 -19.828 1 79.94 42 ASN B C 1
ATOM 3209 O O . ASN B 1 42 ? 18.047 -2.029 -21.047 1 79.94 42 ASN B O 1
ATOM 3213 N N . GLY B 1 43 ? 17.281 -1.797 -18.969 1 83.31 43 GLY B N 1
ATOM 3214 C CA . GLY B 1 43 ? 16.047 -1.216 -19.469 1 83.31 43 GLY B CA 1
ATOM 3215 C C . GLY B 1 43 ? 16.078 0.299 -19.531 1 83.31 43 GLY B C 1
ATOM 3216 O O . GLY B 1 43 ? 17.078 0.918 -19.156 1 83.31 43 GLY B O 1
ATOM 3217 N N . SER B 1 44 ? 14.969 0.853 -20.047 1 90.88 44 SER B N 1
ATOM 3218 C CA . SER B 1 44 ? 14.852 2.287 -20.297 1 90.88 44 SER B CA 1
ATOM 3219 C C . SER B 1 44 ? 14.5 3.039 -19.016 1 90.88 44 SER B C 1
ATOM 3221 O O . SER B 1 44 ? 14.531 4.27 -18.984 1 90.88 44 SER B O 1
ATOM 3223 N N . PHE B 1 45 ? 14.281 2.307 -17.953 1 95.94 45 PHE B N 1
ATOM 3224 C CA . PHE B 1 45 ? 13.844 2.957 -16.719 1 95.94 45 PHE B CA 1
ATOM 3225 C C . PHE B 1 45 ? 15.047 3.379 -15.875 1 95.94 45 PHE B C 1
ATOM 3227 O O . PHE B 1 45 ? 14.906 4.16 -14.938 1 95.94 45 PHE B O 1
ATOM 3234 N N . LEU B 1 46 ? 16.219 2.912 -16.203 1 94.62 46 LEU B N 1
ATOM 3235 C CA . LEU B 1 46 ? 17.406 3.143 -15.398 1 94.62 46 LEU B CA 1
ATOM 3236 C C . LEU B 1 46 ? 17.891 4.582 -15.539 1 94.62 46 LEU B C 1
ATOM 3238 O O . LEU B 1 46 ? 17.906 5.133 -16.641 1 94.62 46 LEU B O 1
ATOM 3242 N N . THR B 1 47 ? 18.203 5.203 -14.406 1 96.5 47 THR B N 1
ATOM 3243 C CA . THR B 1 47 ? 18.906 6.48 -14.406 1 96.5 47 THR B CA 1
ATOM 3244 C C . THR B 1 47 ? 20.172 6.402 -13.555 1 96.5 47 THR B C 1
ATOM 3246 O O . THR B 1 47 ? 20.172 5.746 -12.508 1 96.5 47 THR B O 1
ATOM 3249 N N . GLU B 1 48 ? 21.203 7.102 -14.008 1 94.38 48 GLU B N 1
ATOM 3250 C CA . GLU B 1 48 ? 22.438 7.191 -13.242 1 94.38 48 GLU B CA 1
ATOM 3251 C C . GLU B 1 48 ? 22.422 8.398 -12.305 1 94.38 48 GLU B C 1
ATOM 3253 O O . GLU B 1 48 ? 23.281 8.523 -11.43 1 94.38 48 GLU B O 1
ATOM 3258 N N . ASN B 1 49 ? 21.453 9.18 -12.516 1 96.25 49 ASN B N 1
ATOM 3259 C CA . ASN B 1 49 ? 21.297 10.367 -11.68 1 96.25 49 ASN B CA 1
ATOM 3260 C C . ASN B 1 49 ? 20.234 10.164 -10.602 1 96.25 49 ASN B C 1
ATOM 3262 O O . ASN B 1 49 ? 19.047 10.227 -10.891 1 96.25 49 ASN B O 1
ATOM 3266 N N . PRO B 1 50 ? 20.625 10.023 -9.367 1 96.44 50 PRO B N 1
ATOM 3267 C CA . PRO B 1 50 ? 19.656 9.758 -8.297 1 96.44 50 PRO B CA 1
ATOM 3268 C C . PRO B 1 50 ? 18.656 10.898 -8.102 1 96.44 50 PRO B C 1
ATOM 3270 O O . PRO B 1 50 ? 17.547 10.672 -7.621 1 96.44 50 PRO B O 1
ATOM 3273 N N . ASP B 1 51 ? 18.969 12.07 -8.484 1 94.88 51 ASP B N 1
ATOM 3274 C CA . ASP B 1 51 ? 18.094 13.219 -8.273 1 94.88 51 ASP B CA 1
ATOM 3275 C C . ASP B 1 51 ? 16.891 13.164 -9.203 1 94.88 51 ASP B C 1
ATOM 3277 O O . ASP B 1 51 ? 15.875 13.82 -8.961 1 94.88 51 ASP B O 1
ATOM 3281 N N . GLU B 1 52 ? 17.016 12.398 -10.219 1 95.56 52 GLU B N 1
ATOM 3282 C CA . GLU B 1 52 ? 15.922 12.266 -11.172 1 95.56 52 GLU B CA 1
ATOM 3283 C C . GLU B 1 52 ? 15.094 11.016 -10.883 1 95.56 52 GLU B C 1
ATOM 3285 O O . GLU B 1 52 ? 14.023 10.828 -11.469 1 95.56 52 GLU B O 1
ATOM 3290 N N . ALA B 1 53 ? 15.578 10.211 -9.992 1 97.69 53 ALA B N 1
ATOM 3291 C CA . ALA B 1 53 ? 14.953 8.914 -9.75 1 97.69 53 ALA B CA 1
ATOM 3292 C C . ALA B 1 53 ? 13.633 9.07 -9.008 1 97.69 53 ALA B C 1
ATOM 3294 O O . ALA B 1 53 ? 13.531 9.867 -8.07 1 97.69 53 ALA B O 1
ATOM 3295 N N . HIS B 1 54 ? 12.656 8.391 -9.469 1 97.56 54 HIS B N 1
ATOM 3296 C CA . HIS B 1 54 ? 11.398 8.289 -8.742 1 97.56 54 HIS B CA 1
ATOM 3297 C C . HIS B 1 54 ? 11.469 7.199 -7.672 1 97.56 54 HIS B C 1
ATOM 3299 O O . HIS B 1 54 ? 10.859 7.328 -6.609 1 97.56 54 HIS B O 1
ATOM 3305 N N . LEU B 1 55 ? 12.195 6.172 -8.016 1 98.44 55 LEU B N 1
ATOM 3306 C CA . LEU B 1 55 ? 12.352 5.031 -7.117 1 98.44 55 LEU B CA 1
ATOM 3307 C C . LEU B 1 55 ? 13.805 4.582 -7.066 1 98.44 55 LEU B C 1
ATOM 3309 O O . LEU B 1 55 ? 14.578 4.859 -7.984 1 98.44 55 LEU B O 1
ATOM 3313 N N . PHE B 1 56 ? 14.148 3.912 -6.008 1 98.25 56 PHE B N 1
ATOM 3314 C CA . PHE B 1 56 ? 15.492 3.408 -5.762 1 98.25 56 PHE B CA 1
ATOM 3315 C C . PHE B 1 56 ? 15.484 1.897 -5.566 1 98.25 56 PHE B C 1
ATOM 3317 O O . PHE B 1 56 ? 14.719 1.379 -4.75 1 98.25 56 PHE B O 1
ATOM 3324 N N . PHE B 1 57 ? 16.297 1.167 -6.328 1 96.19 57 PHE B N 1
ATOM 3325 C CA . PHE B 1 57 ? 16.359 -0.288 -6.258 1 96.19 57 PHE B CA 1
ATOM 3326 C C . PHE B 1 57 ? 17.531 -0.735 -5.387 1 96.19 57 PHE B C 1
ATOM 3328 O O . PHE B 1 57 ? 18.656 -0.297 -5.586 1 96.19 57 PHE B O 1
ATOM 3335 N N . ILE B 1 58 ? 17.234 -1.571 -4.426 1 92.88 58 ILE B N 1
ATOM 3336 C CA . ILE B 1 58 ? 18.266 -2.209 -3.619 1 92.88 58 ILE B CA 1
ATOM 3337 C C . ILE B 1 58 ? 18.562 -3.602 -4.168 1 92.88 58 ILE B C 1
ATOM 3339 O O . ILE B 1 58 ? 17.734 -4.508 -4.062 1 92.88 58 ILE B O 1
ATOM 3343 N N . PRO B 1 59 ? 19.672 -3.791 -4.723 1 88.38 59 PRO B N 1
ATOM 3344 C CA . PRO B 1 59 ? 19.984 -5.094 -5.312 1 88.38 59 PRO B CA 1
ATOM 3345 C C . PRO B 1 59 ? 20.359 -6.141 -4.262 1 88.38 59 PRO B C 1
ATOM 3347 O O . PRO B 1 59 ? 21.547 -6.426 -4.062 1 88.38 59 PRO B O 1
ATOM 3350 N N . LEU B 1 60 ? 19.344 -6.715 -3.688 1 82 60 LEU B N 1
ATOM 3351 C CA . LEU B 1 60 ? 19.516 -7.766 -2.689 1 82 60 LEU B CA 1
ATOM 3352 C C . LEU B 1 60 ? 19.281 -9.141 -3.303 1 82 60 LEU B C 1
ATOM 3354 O O . LEU B 1 60 ? 18.359 -9.32 -4.109 1 82 60 LEU B O 1
ATOM 3358 N N . SER B 1 61 ? 20.219 -10 -3.055 1 74.25 61 SER B N 1
ATOM 3359 C CA . SER B 1 61 ? 19.984 -11.406 -3.381 1 74.25 61 SER B CA 1
ATOM 3360 C C . SER B 1 61 ? 19.594 -12.203 -2.143 1 74.25 61 SER B C 1
ATOM 3362 O O . SER B 1 61 ? 20.375 -12.32 -1.198 1 74.25 61 SER B O 1
ATOM 3364 N N . CYS B 1 62 ? 18.422 -12.664 -2.133 1 72.19 62 CYS B N 1
ATOM 3365 C CA . CYS B 1 62 ? 17.922 -13.375 -0.96 1 72.19 62 CYS B CA 1
ATOM 3366 C C . CYS B 1 62 ? 18.094 -14.883 -1.117 1 72.19 62 CYS B C 1
ATOM 3368 O O . CYS B 1 62 ? 17.484 -15.664 -0.387 1 72.19 62 CYS B O 1
ATOM 3370 N N . GLN B 1 63 ? 18.953 -15.25 -2.006 1 68.56 63 GLN B N 1
ATOM 3371 C CA . GLN B 1 63 ? 19.25 -16.672 -2.18 1 68.56 63 GLN B CA 1
ATOM 3372 C C . GLN B 1 63 ? 20.094 -17.203 -1.034 1 68.56 63 GLN B C 1
ATOM 3374 O O . GLN B 1 63 ? 21.031 -16.516 -0.577 1 68.56 63 GLN B O 1
ATOM 3379 N N . PRO B 1 64 ? 19.625 -18.406 -0.524 1 62.91 64 PRO B N 1
ATOM 3380 C CA . PRO B 1 64 ? 20.469 -18.984 0.532 1 62.91 64 PRO B CA 1
ATOM 3381 C C . PRO B 1 64 ? 21.906 -19.188 0.09 1 62.91 64 PRO B C 1
ATOM 3383 O O . PRO B 1 64 ? 22.172 -19.438 -1.09 1 62.91 64 PRO B O 1
ATOM 3386 N N . MET B 1 65 ? 22.828 -18.828 0.968 1 60.09 65 MET B N 1
ATOM 3387 C CA . MET B 1 65 ? 24.234 -19.094 0.682 1 60.09 65 MET B CA 1
ATOM 3388 C C . MET B 1 65 ? 24.578 -20.547 0.958 1 60.09 65 MET B C 1
ATOM 3390 O O . MET B 1 65 ? 24.125 -21.125 1.958 1 60.09 65 MET B O 1
ATOM 3394 N N . GLU B 1 66 ? 24.938 -21.281 -0.147 1 53.47 66 GLU B N 1
ATOM 3395 C CA . GLU B 1 66 ? 25.344 -22.672 -0.006 1 53.47 66 GLU B CA 1
ATOM 3396 C C . GLU B 1 66 ? 26.547 -22.812 0.927 1 53.47 66 GLU B C 1
ATOM 3398 O O . GLU B 1 66 ? 27.062 -23.906 1.116 1 53.47 66 GLU B O 1
ATOM 3403 N N . ASP B 1 67 ? 26.828 -21.734 1.502 1 50.75 67 ASP B N 1
ATOM 3404 C CA . ASP B 1 67 ? 28.062 -21.922 2.273 1 50.75 67 ASP B CA 1
ATOM 3405 C C . ASP B 1 67 ? 27.766 -22.609 3.607 1 50.75 67 ASP B C 1
ATOM 3407 O O . ASP B 1 67 ? 27.141 -22.016 4.488 1 50.75 67 ASP B O 1
ATOM 3411 N N . GLN B 1 68 ? 28.016 -23.922 3.652 1 51.5 68 GLN B N 1
ATOM 3412 C CA . GLN B 1 68 ? 27.891 -24.828 4.785 1 51.5 68 GLN B CA 1
ATOM 3413 C C . GLN B 1 68 ? 28.469 -24.203 6.055 1 51.5 68 GLN B C 1
ATOM 3415 O O . GLN B 1 68 ? 28.016 -24.5 7.16 1 51.5 68 GLN B O 1
ATOM 3420 N N . ASP B 1 69 ? 29.484 -23.484 5.867 1 51.09 69 ASP B N 1
ATOM 3421 C CA . ASP B 1 69 ? 30.172 -22.984 7.051 1 51.09 69 ASP B CA 1
ATOM 3422 C C . ASP B 1 69 ? 29.609 -21.625 7.488 1 51.09 69 ASP B C 1
ATOM 3424 O O . ASP B 1 69 ? 30.156 -20.984 8.391 1 51.09 69 ASP B O 1
ATOM 3428 N N . ALA B 1 70 ? 28.609 -21.344 6.793 1 58.16 70 ALA B N 1
ATOM 3429 C CA . ALA B 1 70 ? 28.109 -20 7.121 1 58.16 70 ALA B CA 1
ATOM 3430 C C . ALA B 1 70 ? 27.328 -20.031 8.438 1 58.16 70 ALA B C 1
ATOM 3432 O O . ALA B 1 70 ? 26.625 -21 8.734 1 58.16 70 ALA B O 1
ATOM 3433 N N . LEU B 1 71 ? 27.641 -19.172 9.359 1 59.41 71 LEU B N 1
ATOM 3434 C CA . LEU B 1 71 ? 26.938 -18.953 10.617 1 59.41 71 LEU B CA 1
ATOM 3435 C C . LEU B 1 71 ? 25.438 -18.891 10.391 1 59.41 71 LEU B C 1
ATOM 3437 O O . LEU B 1 71 ? 24.984 -18.469 9.32 1 59.41 71 LEU B O 1
ATOM 3441 N N . PRO B 1 72 ? 24.766 -19.375 11.32 1 63.88 72 PRO B N 1
ATOM 3442 C CA . PRO B 1 72 ? 23.312 -19.203 11.258 1 63.88 72 PRO B CA 1
ATOM 3443 C C . PRO B 1 72 ? 22.906 -17.75 11.031 1 63.88 72 PRO B C 1
ATOM 3445 O O . PRO B 1 72 ? 23.547 -16.828 11.57 1 63.88 72 PRO B O 1
ATOM 3448 N N . ARG B 1 73 ? 22.234 -17.5 10.141 1 76.19 73 ARG B N 1
ATOM 3449 C CA . ARG B 1 73 ? 21.656 -16.203 9.836 1 76.19 73 ARG B CA 1
ATOM 3450 C C . ARG B 1 73 ? 22.688 -15.273 9.188 1 76.19 73 ARG B C 1
ATOM 3452 O O . ARG B 1 73 ? 22.547 -14.055 9.242 1 76.19 73 ARG B O 1
ATOM 3459 N N . TYR B 1 74 ? 23.734 -15.898 8.766 1 77.44 74 TYR B N 1
ATOM 3460 C CA . TYR B 1 74 ? 24.812 -15.117 8.156 1 77.44 74 TYR B CA 1
ATOM 3461 C C . TYR B 1 74 ? 24.266 -14.25 7.023 1 77.44 74 TYR B C 1
ATOM 3463 O O . TYR B 1 74 ? 24.562 -13.055 6.945 1 77.44 74 TYR B O 1
ATOM 3471 N N . LYS B 1 75 ? 23.516 -14.828 6.211 1 76.94 75 LYS B N 1
ATOM 3472 C CA . LYS B 1 75 ? 22.984 -14.094 5.066 1 76.94 75 LYS B CA 1
ATOM 3473 C C . LYS B 1 75 ? 22.094 -12.938 5.516 1 76.94 75 LYS B C 1
ATOM 3475 O O . LYS B 1 75 ? 22.125 -11.859 4.926 1 76.94 75 LYS B O 1
ATOM 3480 N N . GLU B 1 76 ? 21.328 -13.172 6.516 1 80.25 76 GLU B N 1
ATOM 3481 C CA . GLU B 1 76 ? 20.5 -12.117 7.078 1 80.25 76 GLU B CA 1
ATOM 3482 C C . GLU B 1 76 ? 21.344 -10.938 7.551 1 80.25 76 GLU B C 1
ATOM 3484 O O . GLU B 1 76 ? 21.016 -9.781 7.289 1 80.25 76 GLU B O 1
ATOM 3489 N N . MET B 1 77 ? 22.438 -11.312 8.172 1 82.62 77 MET B N 1
ATOM 3490 C CA . MET B 1 77 ? 23.344 -10.289 8.68 1 82.62 77 MET B CA 1
ATOM 3491 C C . MET B 1 77 ? 23.984 -9.523 7.531 1 82.62 77 MET B C 1
ATOM 3493 O O . MET B 1 77 ? 24.156 -8.305 7.609 1 82.62 77 MET B O 1
ATOM 3497 N N . VAL B 1 78 ? 24.297 -10.258 6.559 1 81.06 78 VAL B N 1
ATOM 3498 C CA . VAL B 1 78 ? 24.953 -9.648 5.41 1 81.06 78 VAL B CA 1
ATOM 3499 C C . VAL B 1 78 ? 24 -8.664 4.734 1 81.06 78 VAL B C 1
ATOM 3501 O O . VAL B 1 78 ? 24.406 -7.555 4.371 1 81.06 78 VAL B O 1
ATOM 3504 N N . ILE B 1 79 ? 22.797 -9.062 4.621 1 82.19 79 ILE B N 1
ATOM 3505 C CA . ILE B 1 79 ? 21.781 -8.211 4 1 82.19 79 ILE B CA 1
ATOM 3506 C C . ILE B 1 79 ? 21.578 -6.961 4.852 1 82.19 79 ILE B C 1
ATOM 3508 O O . ILE B 1 79 ? 21.547 -5.848 4.324 1 82.19 79 ILE B O 1
ATOM 3512 N N . GLN B 1 80 ? 21.516 -7.113 6.102 1 86.19 80 GLN B N 1
ATOM 3513 C CA . GLN B 1 80 ? 21.312 -5.988 7.004 1 86.19 80 GLN B CA 1
ATOM 3514 C C . GLN B 1 80 ? 22.484 -5.016 6.953 1 86.19 80 GLN B C 1
ATOM 3516 O O . GLN B 1 80 ? 22.297 -3.797 6.938 1 86.19 80 GLN B O 1
ATOM 3521 N N . ASN B 1 81 ? 23.641 -5.621 6.91 1 86.62 81 ASN B N 1
ATOM 3522 C CA . ASN B 1 81 ? 24.828 -4.789 6.848 1 86.62 81 ASN B CA 1
ATOM 3523 C C . ASN B 1 81 ? 24.906 -4.012 5.539 1 86.62 81 ASN B C 1
ATOM 3525 O O . ASN B 1 81 ? 25.328 -2.854 5.52 1 86.62 81 ASN B O 1
ATOM 3529 N N . TYR B 1 82 ? 24.516 -4.676 4.551 1 86.88 82 TYR B N 1
ATOM 3530 C CA . TYR B 1 82 ? 24.516 -4.016 3.25 1 86.88 82 TYR B CA 1
ATOM 3531 C C . TYR B 1 82 ? 23.562 -2.838 3.236 1 86.88 82 TYR B C 1
ATOM 3533 O O . TYR B 1 82 ? 23.922 -1.738 2.809 1 86.88 82 TYR B O 1
ATOM 3541 N N . VAL B 1 83 ? 22.375 -3.029 3.705 1 89.69 83 VAL B N 1
ATOM 3542 C CA . VAL B 1 83 ? 21.375 -1.974 3.732 1 89.69 83 VAL B CA 1
ATOM 3543 C C . VAL B 1 83 ? 21.828 -0.846 4.652 1 89.69 83 VAL B C 1
ATOM 3545 O O . VAL B 1 83 ? 21.719 0.332 4.305 1 89.69 83 VAL B O 1
ATOM 3548 N N . ARG B 1 84 ? 22.359 -1.221 5.746 1 91.94 84 ARG B N 1
ATOM 3549 C CA . ARG B 1 84 ? 22.875 -0.224 6.672 1 91.94 84 ARG B CA 1
ATOM 3550 C C . ARG B 1 84 ? 23.953 0.633 6.008 1 91.94 84 ARG B C 1
ATOM 3552 O O . ARG B 1 84 ? 23.938 1.859 6.129 1 91.94 84 ARG B O 1
ATOM 3559 N N . ALA B 1 85 ? 24.828 -0.081 5.34 1 91.38 85 ALA B N 1
ATOM 3560 C CA . ALA B 1 85 ? 25.906 0.632 4.652 1 91.38 85 ALA B CA 1
ATOM 3561 C C . ALA B 1 85 ? 25.344 1.612 3.627 1 91.38 85 ALA B C 1
ATOM 3563 O O . ALA B 1 85 ? 25.844 2.732 3.494 1 91.38 85 ALA B O 1
ATOM 3564 N N . LEU B 1 86 ? 24.328 1.25 2.969 1 92.5 86 LEU B N 1
ATOM 3565 C CA . LEU B 1 86 ? 23.703 2.098 1.962 1 92.5 86 LEU B CA 1
ATOM 3566 C C . LEU B 1 86 ? 23.094 3.342 2.602 1 92.5 86 LEU B C 1
ATOM 3568 O O . LEU B 1 86 ? 23.172 4.438 2.045 1 92.5 86 LEU B O 1
ATOM 3572 N N . THR B 1 87 ? 22.484 3.182 3.754 1 93.81 87 THR B N 1
ATOM 3573 C CA . THR B 1 87 ? 21.812 4.289 4.414 1 93.81 87 THR B CA 1
ATOM 3574 C C . THR B 1 87 ? 22.812 5.316 4.918 1 93.81 87 THR B C 1
ATOM 3576 O O . THR B 1 87 ? 22.5 6.504 5.031 1 93.81 87 THR B O 1
ATOM 3579 N N . ILE B 1 88 ? 24.016 4.859 5.184 1 95 88 ILE B N 1
ATOM 3580 C CA . ILE B 1 88 ? 25.078 5.73 5.672 1 95 88 ILE B CA 1
ATOM 3581 C C . ILE B 1 88 ? 25.75 6.422 4.496 1 95 88 ILE B C 1
ATOM 3583 O O . ILE B 1 88 ? 26 7.629 4.535 1 95 88 ILE B O 1
ATOM 3587 N N . LYS B 1 89 ? 26 5.672 3.473 1 95.12 89 LYS B N 1
ATOM 3588 C CA . LYS B 1 89 ? 26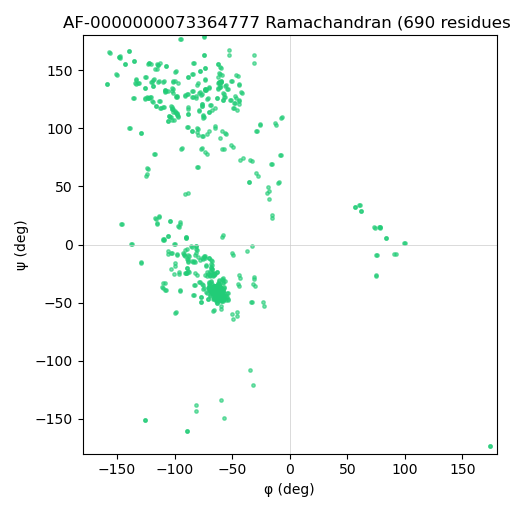.812 6.141 2.348 1 95.12 89 LYS B CA 1
ATOM 3589 C C . LYS B 1 89 ? 26.016 7.113 1.475 1 95.12 89 LYS B C 1
ATOM 3591 O O . LYS B 1 89 ? 26.578 8.07 0.934 1 95.12 89 LYS B O 1
ATOM 3596 N N . TYR B 1 90 ? 24.75 6.852 1.284 1 96.19 90 TYR B N 1
ATOM 3597 C CA . TYR B 1 90 ? 23.906 7.652 0.394 1 96.19 90 TYR B CA 1
ATOM 3598 C C . TYR B 1 90 ? 22.812 8.359 1.171 1 96.19 90 TYR B C 1
ATOM 3600 O O . TYR B 1 90 ? 22.281 7.82 2.145 1 96.19 90 TYR B O 1
ATOM 3608 N N . PRO B 1 91 ? 22.344 9.492 0.739 1 95.69 91 PRO B N 1
ATOM 3609 C CA . PRO B 1 91 ? 21.344 10.25 1.488 1 95.69 91 PRO B CA 1
ATOM 3610 C C . PRO B 1 91 ? 19.906 9.844 1.148 1 95.69 91 PRO B C 1
ATOM 3612 O O . PRO B 1 91 ? 18.969 10.25 1.832 1 95.69 91 PRO B O 1
ATOM 3615 N N . TYR B 1 92 ? 19.672 9.047 0.154 1 96.75 92 TYR B N 1
ATOM 3616 C CA . TYR B 1 92 ? 18.359 8.875 -0.465 1 96.75 92 TYR B CA 1
ATOM 3617 C C . TYR B 1 92 ? 17.422 8.094 0.446 1 96.75 92 TYR B C 1
ATOM 3619 O O . TYR B 1 92 ? 16.25 8.461 0.605 1 96.75 92 TYR B O 1
ATOM 3627 N N . TRP B 1 93 ? 17.922 7.027 1.127 1 96.75 93 TRP B N 1
ATOM 3628 C CA . TRP B 1 93 ? 17.094 6.223 2.02 1 96.75 93 TRP B CA 1
ATOM 3629 C C . TRP B 1 93 ? 16.5 7.078 3.133 1 96.75 93 TRP B C 1
ATOM 3631 O O . TRP B 1 93 ? 15.305 7.016 3.398 1 96.75 93 TRP B O 1
ATOM 3641 N N . ASN B 1 94 ? 17.312 7.898 3.686 1 95.75 94 ASN B N 1
ATOM 3642 C CA . ASN B 1 94 ? 16.953 8.648 4.883 1 95.75 94 ASN B CA 1
ATOM 3643 C C . ASN B 1 94 ? 15.969 9.773 4.562 1 95.75 94 ASN B C 1
ATOM 3645 O O . ASN B 1 94 ? 15.352 10.344 5.465 1 95.75 94 ASN B O 1
ATOM 3649 N N . ARG B 1 95 ? 15.781 10.055 3.305 1 95.75 95 ARG B N 1
ATOM 3650 C CA . ARG B 1 95 ? 14.82 11.078 2.916 1 95.75 95 ARG B CA 1
ATOM 3651 C C . ARG B 1 95 ? 13.383 10.594 3.121 1 95.75 95 ARG B C 1
ATOM 3653 O O . ARG B 1 95 ? 12.477 11.406 3.305 1 95.75 95 ARG B O 1
ATOM 3660 N N . THR B 1 96 ? 13.211 9.281 3.059 1 96.56 96 THR B N 1
ATOM 3661 C CA . THR B 1 96 ? 11.859 8.734 3.121 1 96.56 96 THR B CA 1
ATOM 3662 C C . THR B 1 96 ? 11.82 7.504 4.023 1 96.56 96 THR B C 1
ATOM 3664 O O . THR B 1 96 ? 10.789 6.84 4.133 1 96.56 96 THR B O 1
ATOM 3667 N N . LEU B 1 97 ? 12.977 7.18 4.566 1 96.44 97 LEU B N 1
ATOM 3668 C CA . LEU B 1 97 ? 13.148 5.969 5.359 1 96.44 97 LEU B CA 1
ATOM 3669 C C . LEU B 1 97 ? 12.758 4.734 4.555 1 96.44 97 LEU B C 1
ATOM 3671 O O . LEU B 1 97 ? 12.109 3.822 5.078 1 96.44 97 LEU B O 1
ATOM 3675 N N . GLY B 1 98 ? 12.977 4.801 3.262 1 97.25 98 GLY B N 1
ATOM 3676 C CA . GLY B 1 98 ? 12.844 3.633 2.408 1 97.25 98 GLY B CA 1
ATOM 3677 C C . GLY B 1 98 ? 11.523 3.592 1.657 1 97.25 98 GLY B C 1
ATOM 3678 O O . GLY B 1 98 ? 11.297 2.697 0.839 1 97.25 98 GLY B O 1
ATOM 3679 N N . ALA B 1 99 ? 10.648 4.59 1.816 1 98.06 99 ALA B N 1
ATOM 3680 C CA . ALA B 1 99 ? 9.312 4.539 1.228 1 98.06 99 ALA B CA 1
ATOM 3681 C C . ALA B 1 99 ? 9.383 4.574 -0.296 1 98.06 99 ALA B C 1
ATOM 3683 O O . ALA B 1 99 ? 8.461 4.109 -0.977 1 98.06 99 ALA B O 1
ATOM 3684 N N . ASP B 1 100 ? 10.422 5.152 -0.844 1 98.25 100 ASP B N 1
ATOM 3685 C CA . ASP B 1 100 ? 10.578 5.188 -2.295 1 98.25 100 ASP B CA 1
ATOM 3686 C C . ASP B 1 100 ? 11.617 4.168 -2.76 1 98.25 100 ASP B C 1
ATOM 3688 O O . ASP B 1 100 ? 12.211 4.32 -3.832 1 98.25 100 ASP B O 1
ATOM 3692 N N . HIS B 1 101 ? 11.922 3.156 -1.957 1 98 101 HIS B N 1
ATOM 3693 C CA . HIS B 1 101 ? 12.844 2.076 -2.289 1 98 101 HIS B CA 1
ATOM 3694 C C . HIS B 1 101 ? 12.102 0.771 -2.543 1 98 101 HIS B C 1
ATOM 3696 O O . HIS B 1 101 ? 10.984 0.584 -2.053 1 98 101 HIS B O 1
ATOM 3702 N N . PHE B 1 102 ? 12.688 -0.069 -3.326 1 96.75 102 PHE B N 1
ATOM 3703 C CA . PHE B 1 102 ? 12.117 -1.396 -3.531 1 96.75 102 PHE B CA 1
ATOM 3704 C C . PHE B 1 102 ? 13.211 -2.424 -3.785 1 96.75 102 PHE B C 1
ATOM 3706 O O . PHE B 1 102 ? 14.359 -2.061 -4.066 1 96.75 102 PHE B O 1
ATOM 3713 N N . PHE B 1 103 ? 12.898 -3.67 -3.611 1 92.56 103 PHE B N 1
ATOM 3714 C CA . PHE B 1 103 ? 13.805 -4.781 -3.867 1 92.56 103 PHE B CA 1
ATOM 3715 C C . PHE B 1 103 ? 13.031 -6.066 -4.133 1 92.56 103 PHE B C 1
ATOM 3717 O O . PHE B 1 103 ? 11.812 -6.117 -3.928 1 92.56 103 PHE B O 1
ATOM 3724 N N . VAL B 1 104 ? 13.688 -7.031 -4.656 1 89.56 104 VAL B N 1
ATOM 3725 C CA . VAL B 1 104 ? 13.07 -8.312 -4.98 1 89.56 104 VAL B CA 1
ATOM 3726 C C . VAL B 1 104 ? 13.359 -9.32 -3.869 1 89.56 104 VAL B C 1
ATOM 3728 O O . VAL B 1 104 ? 14.492 -9.422 -3.389 1 89.56 104 VAL B O 1
ATOM 3731 N N . SER B 1 105 ? 12.273 -9.883 -3.424 1 85.94 105 SER B N 1
ATOM 3732 C CA . SER B 1 105 ? 12.391 -10.883 -2.375 1 85.94 105 SER B CA 1
ATOM 3733 C C . SER B 1 105 ? 11.633 -12.156 -2.738 1 85.94 105 SER B C 1
ATOM 3735 O O . SER B 1 105 ? 10.461 -12.312 -2.387 1 85.94 105 SER B O 1
ATOM 3737 N N . CYS B 1 106 ? 12.297 -13.086 -3.262 1 79.25 106 CYS B N 1
ATOM 3738 C CA . CYS B 1 106 ? 11.641 -14.312 -3.715 1 79.25 106 CYS B CA 1
ATOM 3739 C C . CYS B 1 106 ? 11.938 -15.469 -2.771 1 79.25 106 CYS B C 1
ATOM 3741 O O . CYS B 1 106 ? 11.305 -16.531 -2.867 1 79.25 106 CYS B O 1
ATOM 3743 N N . HIS B 1 107 ? 12.781 -15.289 -1.793 1 71.94 107 HIS B N 1
ATOM 3744 C CA . HIS B 1 107 ? 13.117 -16.375 -0.871 1 71.94 107 HIS B CA 1
ATOM 3745 C C . HIS B 1 107 ? 12.828 -15.969 0.573 1 71.94 107 HIS B C 1
ATOM 3747 O O . HIS B 1 107 ? 12.773 -14.781 0.892 1 71.94 107 HIS B O 1
ATOM 3753 N N . GLY B 1 108 ? 12.617 -16.938 1.368 1 69.88 108 GLY B N 1
ATOM 3754 C CA . GLY B 1 108 ? 12.266 -16.75 2.766 1 69.88 108 GLY B CA 1
ATOM 3755 C C . GLY B 1 108 ? 13.305 -15.945 3.533 1 69.88 108 GLY B C 1
ATOM 3756 O O . GLY B 1 108 ? 12.969 -15.219 4.465 1 69.88 108 GLY B O 1
ATOM 3757 N N . ILE B 1 109 ? 14.57 -16.047 3.119 1 67.12 109 ILE B N 1
ATOM 3758 C CA . ILE B 1 109 ? 15.641 -15.336 3.805 1 67.12 109 ILE B CA 1
ATOM 3759 C C . ILE B 1 109 ? 15.398 -13.828 3.725 1 67.12 109 ILE B C 1
ATOM 3761 O O . ILE B 1 109 ? 15.695 -13.094 4.672 1 67.12 109 ILE B O 1
ATOM 3765 N N . GLY B 1 110 ? 14.844 -13.453 2.648 1 69.12 110 GLY B N 1
ATOM 3766 C CA . GLY B 1 110 ? 14.531 -12.047 2.479 1 69.12 110 GLY B CA 1
ATOM 3767 C C . GLY B 1 110 ? 13.523 -11.531 3.496 1 69.12 110 GLY B C 1
ATOM 3768 O O . GLY B 1 110 ? 13.68 -10.422 4.02 1 69.12 110 GLY B O 1
ATOM 3769 N N . ASN B 1 111 ? 12.641 -12.383 3.822 1 72.38 111 ASN B N 1
ATOM 3770 C CA . ASN B 1 111 ? 11.617 -12 4.789 1 72.38 111 ASN B CA 1
ATOM 3771 C C . ASN B 1 111 ? 12.227 -11.742 6.168 1 72.38 111 ASN B C 1
ATOM 3773 O O . ASN B 1 111 ? 11.938 -10.719 6.793 1 72.38 111 ASN B O 1
ATOM 3777 N N . ARG B 1 112 ? 13.047 -12.594 6.566 1 74.69 112 ARG B N 1
ATOM 3778 C CA . ARG B 1 112 ? 13.648 -12.484 7.895 1 74.69 112 ARG B CA 1
ATOM 3779 C C . ARG B 1 112 ? 14.609 -11.297 7.965 1 74.69 112 ARG B C 1
ATOM 3781 O O . ARG B 1 112 ? 14.594 -10.539 8.938 1 74.69 112 ARG B O 1
ATOM 3788 N N . ALA B 1 113 ? 15.367 -11.227 6.93 1 75.25 113 ALA B N 1
ATOM 3789 C CA . ALA B 1 113 ? 16.375 -10.164 6.902 1 75.25 113 ALA B CA 1
ATOM 3790 C C . ALA B 1 113 ? 15.711 -8.789 6.891 1 75.25 113 ALA B C 1
ATOM 3792 O O . ALA B 1 113 ? 16.188 -7.855 7.539 1 75.25 113 ALA B O 1
ATOM 3793 N N . THR B 1 114 ? 14.648 -8.68 6.234 1 80.62 114 THR B N 1
ATOM 3794 C CA . THR B 1 114 ? 13.977 -7.395 6.07 1 80.62 114 THR B CA 1
ATOM 3795 C C . THR B 1 114 ? 13.195 -7.027 7.328 1 80.62 114 THR B C 1
ATOM 3797 O O . THR B 1 114 ? 13.125 -5.855 7.703 1 80.62 114 THR B O 1
ATOM 3800 N N . ALA B 1 115 ? 12.719 -8.016 7.965 1 80.31 115 ALA B N 1
ATOM 3801 C CA . ALA B 1 115 ? 11.938 -7.773 9.172 1 80.31 115 ALA B CA 1
ATOM 3802 C C . ALA B 1 115 ? 12.812 -7.238 10.297 1 80.31 115 ALA B C 1
ATOM 3804 O O . ALA B 1 115 ? 12.344 -6.484 11.156 1 80.31 115 ALA B O 1
ATOM 3805 N N . ALA B 1 116 ? 14.047 -7.535 10.188 1 80.94 116 ALA B N 1
ATOM 3806 C CA . ALA B 1 116 ? 14.953 -7.18 11.281 1 80.94 116 ALA B CA 1
ATOM 3807 C C . ALA B 1 116 ? 15.5 -5.766 11.102 1 80.94 116 ALA B C 1
ATOM 3809 O O . ALA B 1 116 ? 15.992 -5.16 12.055 1 80.94 116 ALA B O 1
ATOM 3810 N N . PHE B 1 117 ? 15.508 -5.316 9.938 1 86.69 117 PHE B N 1
ATOM 3811 C CA . PHE B 1 117 ? 16 -3.971 9.68 1 86.69 117 PHE B CA 1
ATOM 3812 C C . PHE B 1 117 ? 14.883 -2.943 9.82 1 86.69 117 PHE B C 1
ATOM 3814 O O . PHE B 1 117 ? 13.844 -3.059 9.172 1 86.69 117 PHE B O 1
ATOM 3821 N N . PRO B 1 118 ? 15.156 -1.937 10.57 1 88.62 118 PRO B N 1
ATOM 3822 C CA . PRO B 1 118 ? 14.102 -0.96 10.836 1 88.62 118 PRO B CA 1
ATOM 3823 C C . PRO B 1 118 ? 13.516 -0.357 9.562 1 88.62 118 PRO B C 1
ATOM 3825 O O . PRO B 1 118 ? 14.266 0.085 8.688 1 88.62 118 PRO B O 1
ATOM 3828 N N . PHE B 1 119 ? 12.219 -0.38 9.367 1 93.44 119 PHE B N 1
ATOM 3829 C CA . PHE B 1 119 ? 11.391 0.306 8.383 1 93.44 119 PHE B CA 1
ATOM 3830 C C . PHE B 1 119 ? 11.531 -0.344 7.008 1 93.44 119 PHE B C 1
ATOM 3832 O O . PHE B 1 119 ? 10.797 -0.009 6.078 1 93.44 119 PHE B O 1
ATOM 3839 N N . LEU B 1 120 ? 12.5 -1.294 6.852 1 93.62 120 LEU B N 1
ATOM 3840 C CA . LEU B 1 120 ? 12.719 -1.89 5.539 1 93.62 120 LEU B CA 1
ATOM 3841 C C . LEU B 1 120 ? 11.484 -2.658 5.082 1 93.62 120 LEU B C 1
ATOM 3843 O O . LEU B 1 120 ? 10.969 -2.416 3.988 1 93.62 120 LEU B O 1
ATOM 3847 N N . LEU B 1 121 ? 10.984 -3.51 5.926 1 93.12 121 LEU B N 1
ATOM 3848 C CA . LEU B 1 121 ? 9.797 -4.289 5.594 1 93.12 121 LEU B CA 1
ATOM 3849 C C . LEU B 1 121 ? 8.57 -3.395 5.484 1 93.12 121 LEU B C 1
ATOM 3851 O O . LEU B 1 121 ? 7.785 -3.521 4.539 1 93.12 121 LEU B O 1
ATOM 3855 N N . LYS B 1 122 ? 8.453 -2.477 6.316 1 94.5 122 LYS B N 1
ATOM 3856 C CA . LYS B 1 122 ? 7.242 -1.672 6.441 1 94.5 122 LYS B CA 1
ATOM 3857 C C . LYS B 1 122 ? 7.148 -0.637 5.324 1 94.5 122 LYS B C 1
ATOM 3859 O O . LYS B 1 122 ? 6.09 -0.462 4.719 1 94.5 122 LYS B O 1
ATOM 3864 N N . ASN B 1 123 ? 8.312 0.045 5.074 1 97.31 123 ASN B N 1
ATOM 3865 C CA . ASN B 1 123 ? 8.25 1.211 4.199 1 97.31 123 ASN B CA 1
ATOM 3866 C C . ASN B 1 123 ? 8.594 0.851 2.756 1 97.31 123 ASN B C 1
ATOM 3868 O O . ASN B 1 123 ? 7.98 1.369 1.82 1 97.31 123 ASN B O 1
ATOM 3872 N N . ALA B 1 124 ? 9.57 -0.009 2.527 1 97.06 124 ALA B N 1
ATOM 3873 C CA . ALA B 1 124 ? 10.039 -0.299 1.174 1 97.06 124 ALA B CA 1
ATOM 3874 C C . ALA B 1 124 ? 9.078 -1.241 0.451 1 97.06 124 ALA B C 1
ATOM 3876 O O . ALA B 1 124 ? 8.445 -2.092 1.079 1 97.06 124 ALA B O 1
ATOM 3877 N N . ILE B 1 125 ? 8.992 -1.104 -0.834 1 97.56 125 ILE B N 1
ATOM 3878 C CA . ILE B 1 125 ? 8.164 -1.967 -1.668 1 97.56 125 ILE B CA 1
ATOM 3879 C C . ILE B 1 125 ? 8.906 -3.27 -1.959 1 97.56 125 ILE B C 1
ATOM 3881 O O . ILE B 1 125 ? 10.039 -3.252 -2.439 1 97.56 125 ILE B O 1
ATOM 3885 N N . ARG B 1 126 ? 8.297 -4.348 -1.679 1 95.19 126 ARG B N 1
ATOM 3886 C CA . ARG B 1 126 ? 8.906 -5.637 -1.99 1 95.19 126 ARG B CA 1
ATOM 3887 C C . ARG B 1 126 ? 8.234 -6.285 -3.193 1 95.19 126 ARG B C 1
ATOM 3889 O O . ARG B 1 126 ? 7.004 -6.273 -3.307 1 95.19 126 ARG B O 1
ATOM 3896 N N . LEU B 1 127 ? 9.023 -6.73 -4.094 1 93.81 127 LEU B N 1
ATOM 3897 C CA . LEU B 1 127 ? 8.578 -7.664 -5.121 1 93.81 127 LEU B CA 1
ATOM 3898 C C . LEU B 1 127 ? 8.711 -9.109 -4.648 1 93.81 127 LEU B C 1
ATOM 3900 O O . LEU B 1 127 ? 9.828 -9.602 -4.473 1 93.81 127 LEU B O 1
ATOM 3904 N N . VAL B 1 128 ? 7.562 -9.688 -4.484 1 90.38 128 VAL B N 1
ATOM 3905 C CA . VAL B 1 128 ? 7.559 -10.945 -3.75 1 90.38 128 VAL B CA 1
ATOM 3906 C C . VAL B 1 128 ? 7.035 -12.062 -4.648 1 90.38 128 VAL B C 1
ATOM 3908 O O . VAL B 1 128 ? 6.008 -11.914 -5.309 1 90.38 128 VAL B O 1
ATOM 3911 N N . CYS B 1 129 ? 7.672 -13.203 -4.629 1 84.5 129 CYS B N 1
ATOM 3912 C CA . CYS B 1 129 ? 7.266 -14.328 -5.465 1 84.5 129 CYS B CA 1
ATOM 3913 C C . CYS B 1 129 ? 6.238 -15.195 -4.754 1 84.5 129 CYS B C 1
ATOM 3915 O O . CYS B 1 129 ? 5.523 -15.969 -5.395 1 84.5 129 CYS B O 1
ATOM 3917 N N . SER B 1 130 ? 6.164 -15.102 -3.459 1 84.06 130 SER B N 1
ATOM 3918 C CA . SER B 1 130 ? 5.18 -15.852 -2.68 1 84.06 130 SER B CA 1
ATOM 3919 C C . SER B 1 130 ? 4.332 -14.914 -1.824 1 84.06 130 SER B C 1
ATOM 3921 O O . SER B 1 130 ? 4.359 -14.992 -0.595 1 84.06 130 SER B O 1
ATOM 3923 N N . PRO B 1 131 ? 3.584 -14.117 -2.527 1 91.12 131 PRO B N 1
ATOM 3924 C CA . PRO B 1 131 ? 2.797 -13.117 -1.807 1 91.12 131 PRO B CA 1
ATOM 3925 C C . PRO B 1 131 ? 1.576 -13.711 -1.109 1 91.12 131 PRO B C 1
ATOM 3927 O O . PRO B 1 131 ? 0.687 -14.258 -1.771 1 91.12 131 PRO B O 1
ATOM 3930 N N . SER B 1 132 ? 1.556 -13.75 0.185 1 91.38 132 SER B N 1
ATOM 3931 C CA . SER B 1 132 ? 0.429 -14.258 0.962 1 91.38 132 SER B CA 1
ATOM 3932 C C . SER B 1 132 ? 0.051 -13.289 2.08 1 91.38 132 SER B C 1
ATOM 3934 O O . SER B 1 132 ? 0.923 -12.773 2.781 1 91.38 132 SER B O 1
ATOM 3936 N N . TYR B 1 133 ? -1.276 -13.133 2.252 1 94.25 133 TYR B N 1
ATOM 3937 C CA . TYR B 1 133 ? -1.755 -12.211 3.277 1 94.25 133 TYR B CA 1
ATOM 3938 C C . TYR B 1 133 ? -1.434 -12.734 4.672 1 94.25 133 TYR B C 1
ATOM 3940 O O . TYR B 1 133 ? -1.434 -11.969 5.645 1 94.25 133 TYR B O 1
ATOM 3948 N N . ASP B 1 134 ? -1.168 -14 4.816 1 92.25 134 ASP B N 1
ATOM 3949 C CA . ASP B 1 134 ? -0.934 -14.594 6.129 1 92.25 134 ASP B CA 1
ATOM 3950 C C . ASP B 1 134 ? 0.56 -14.703 6.426 1 92.25 134 ASP B C 1
ATOM 3952 O O . ASP B 1 134 ? 0.971 -15.453 7.309 1 92.25 134 ASP B O 1
ATOM 3956 N N . SER B 1 135 ? 1.335 -13.977 5.645 1 89.94 135 SER B N 1
ATOM 3957 C CA . SER B 1 135 ? 2.771 -13.875 5.875 1 89.94 135 SER B CA 1
ATOM 3958 C C . SER B 1 135 ? 3.213 -12.414 5.98 1 89.94 135 SER B C 1
ATOM 3960 O O . SER B 1 135 ? 2.441 -11.562 6.422 1 89.94 135 SER B O 1
ATOM 3962 N N . ASN B 1 136 ? 4.488 -12.109 5.602 1 89.62 136 ASN B N 1
ATOM 3963 C CA . ASN B 1 136 ? 5.016 -10.758 5.742 1 89.62 136 ASN B CA 1
ATOM 3964 C C . ASN B 1 136 ? 4.656 -9.883 4.543 1 89.62 136 ASN B C 1
ATOM 3966 O O . ASN B 1 136 ? 4.961 -8.695 4.52 1 89.62 136 ASN B O 1
ATOM 3970 N N . TYR B 1 137 ? 3.984 -10.523 3.611 1 92.62 137 TYR B N 1
ATOM 3971 C CA . TYR B 1 137 ? 3.523 -9.75 2.461 1 92.62 137 TYR B CA 1
ATOM 3972 C C . TYR B 1 137 ? 2.531 -8.68 2.889 1 92.62 137 TYR B C 1
ATOM 3974 O O . TYR B 1 137 ? 1.554 -8.969 3.584 1 92.62 137 TYR B O 1
ATOM 3982 N N . ILE B 1 138 ? 2.764 -7.48 2.547 1 95.88 138 ILE B N 1
ATOM 3983 C CA . ILE B 1 138 ? 1.862 -6.387 2.883 1 95.88 138 ILE B CA 1
ATOM 3984 C C . ILE B 1 138 ? 1.052 -5.988 1.652 1 95.88 138 ILE B C 1
ATOM 3986 O O . ILE B 1 138 ? 1.577 -5.359 0.731 1 95.88 138 ILE B O 1
ATOM 3990 N N . PRO B 1 139 ? -0.256 -6.285 1.671 1 97 139 PRO B N 1
ATOM 3991 C CA . PRO B 1 139 ? -1.087 -5.926 0.519 1 97 139 PRO B CA 1
ATOM 3992 C C . PRO B 1 139 ? -1.141 -4.418 0.275 1 97 139 PRO B C 1
ATOM 3994 O O . PRO B 1 139 ? -0.921 -3.633 1.2 1 97 139 PRO B O 1
ATOM 3997 N N . HIS B 1 140 ? -1.412 -3.988 -0.949 1 96.75 140 HIS B N 1
ATOM 3998 C CA . HIS B 1 140 ? -1.526 -2.605 -1.401 1 96.75 140 HIS B CA 1
ATOM 3999 C C . HIS B 1 140 ? -0.154 -1.951 -1.523 1 96.75 140 HIS B C 1
ATOM 4001 O O . HIS B 1 140 ? 0.012 -0.983 -2.268 1 96.75 140 HIS B O 1
ATOM 4007 N N . LYS B 1 141 ? 0.831 -2.424 -0.757 1 97.38 141 LYS B N 1
ATOM 4008 C CA . LYS B 1 141 ? 2.188 -1.887 -0.826 1 97.38 141 LYS B CA 1
ATOM 4009 C C . LYS B 1 141 ? 3.088 -2.779 -1.675 1 97.38 141 LYS B C 1
ATOM 4011 O O . LYS B 1 141 ? 3.676 -2.322 -2.658 1 97.38 141 LYS B O 1
ATOM 4016 N N . ASP B 1 142 ? 3.209 -4.008 -1.283 1 96.56 142 ASP B N 1
ATOM 4017 C CA . ASP B 1 142 ? 4.078 -4.953 -1.978 1 96.56 142 ASP B CA 1
ATOM 4018 C C . ASP B 1 142 ? 3.463 -5.391 -3.305 1 96.56 142 ASP B C 1
ATOM 4020 O O . ASP B 1 142 ? 2.279 -5.152 -3.555 1 96.56 142 ASP B O 1
ATOM 4024 N N . VAL B 1 143 ? 4.355 -5.969 -4.156 1 96.12 143 VAL B N 1
ATOM 4025 C CA . VAL B 1 143 ? 3.93 -6.379 -5.488 1 96.12 143 VAL B CA 1
ATOM 4026 C C . VAL B 1 143 ? 4.16 -7.879 -5.668 1 96.12 143 VAL B C 1
ATOM 4028 O O . VAL B 1 143 ? 5.234 -8.391 -5.34 1 96.12 143 VAL B O 1
ATOM 4031 N N . SER B 1 144 ? 3.131 -8.516 -6.051 1 93 144 SER B N 1
ATOM 4032 C CA . SER B 1 144 ? 3.271 -9.922 -6.406 1 93 144 SER B CA 1
ATOM 4033 C C . SER B 1 144 ? 4.082 -10.094 -7.688 1 93 144 SER B C 1
ATOM 4035 O O . SER B 1 144 ? 3.717 -9.555 -8.734 1 93 144 SER B O 1
ATOM 4037 N N . LEU B 1 145 ? 5.176 -10.789 -7.609 1 90.69 145 LEU B N 1
ATOM 4038 C CA . LEU B 1 145 ? 6.047 -11.062 -8.75 1 90.69 145 LEU B CA 1
ATOM 4039 C C . LEU B 1 145 ? 5.879 -12.5 -9.227 1 90.69 145 LEU B C 1
ATOM 4041 O O . LEU B 1 145 ? 6.238 -13.445 -8.516 1 90.69 145 LEU B O 1
ATOM 4045 N N . PRO B 1 146 ? 5.277 -12.633 -10.414 1 83.69 146 PRO B N 1
ATOM 4046 C CA . PRO B 1 146 ? 5.168 -14.008 -10.914 1 83.69 146 PRO B CA 1
ATOM 4047 C C . PRO B 1 146 ? 6.527 -14.68 -11.094 1 83.69 146 PRO B C 1
ATOM 4049 O O . PRO B 1 146 ? 7.496 -14.023 -11.5 1 83.69 146 PRO B O 1
ATOM 4052 N N . GLN B 1 147 ? 6.539 -15.844 -10.758 1 79.69 147 GLN B N 1
ATOM 4053 C CA . GLN B 1 147 ? 7.777 -16.594 -10.945 1 79.69 147 GLN B CA 1
ATOM 4054 C C . GLN B 1 147 ? 8.008 -16.922 -12.422 1 79.69 147 GLN B C 1
ATOM 4056 O O . GLN B 1 147 ? 7.062 -17.203 -13.156 1 79.69 147 GLN B O 1
ATOM 4061 N N . ILE B 1 148 ? 9.25 -16.828 -12.75 1 70.06 148 ILE B N 1
ATOM 4062 C CA . ILE B 1 148 ? 9.633 -17.062 -14.141 1 70.06 148 ILE B CA 1
ATOM 4063 C C . ILE B 1 148 ? 9.797 -18.562 -14.391 1 70.06 148 ILE B C 1
ATOM 4065 O O . ILE B 1 148 ? 10.367 -19.266 -13.555 1 70.06 148 ILE B O 1
ATOM 4069 N N . LEU B 1 149 ? 9.078 -19.031 -15.438 1 64.38 149 LEU B N 1
ATOM 4070 C CA . LEU B 1 149 ? 9.188 -20.422 -15.852 1 64.38 149 LEU B CA 1
ATOM 4071 C C . LEU B 1 149 ? 10.492 -20.672 -16.609 1 64.38 149 LEU B C 1
ATOM 4073 O O . LEU B 1 149 ? 10.805 -19.953 -17.562 1 64.38 149 LEU B O 1
ATOM 4077 N N . GLU B 1 150 ? 11.414 -21.406 -15.945 1 56.16 150 GLU B N 1
ATOM 4078 C CA . GLU B 1 150 ? 12.602 -21.812 -16.688 1 56.16 150 GLU B CA 1
ATOM 4079 C C . GLU B 1 150 ? 12.273 -22.891 -17.719 1 56.16 150 GLU B C 1
ATOM 4081 O O . GLU B 1 150 ? 12.008 -24.047 -17.344 1 56.16 150 GLU B O 1
ATOM 4086 N N . LEU B 1 151 ? 11.727 -22.641 -18.797 1 49.91 151 LEU B N 1
ATOM 4087 C CA . LEU B 1 151 ? 11.375 -23.672 -19.766 1 49.91 151 LEU B CA 1
ATOM 4088 C C . LEU B 1 151 ? 12.625 -24.344 -20.328 1 49.91 151 LEU B C 1
ATOM 4090 O O . LEU B 1 151 ? 12.594 -25.531 -20.672 1 49.91 151 LEU B O 1
ATOM 4094 N N . SER B 1 152 ? 13.781 -23.688 -21.016 1 43.94 152 SER B N 1
ATOM 4095 C CA . SER B 1 152 ? 14.852 -24.375 -21.734 1 43.94 152 SER B CA 1
ATOM 4096 C C . SER B 1 152 ? 16.109 -24.453 -20.891 1 43.94 152 SER B C 1
ATOM 4098 O O . SER B 1 152 ? 16.406 -23.562 -20.094 1 43.94 152 SER B O 1
ATOM 4100 N N . PHE B 1 153 ? 16.562 -25.828 -20.516 1 41.34 153 PHE B N 1
ATOM 4101 C CA . PHE B 1 153 ? 17.922 -26.031 -20.031 1 41.34 153 PHE B CA 1
ATOM 4102 C C . PHE B 1 153 ? 18.922 -25.25 -20.875 1 41.34 153 PHE B C 1
ATOM 4104 O O . PHE B 1 153 ? 18.781 -25.188 -22.094 1 41.34 153 PHE B O 1
ATOM 4111 N N . PRO B 1 154 ? 19.781 -24.359 -20.25 1 40.28 154 PRO B N 1
ATOM 4112 C CA . PRO B 1 154 ? 20.828 -23.875 -21.141 1 40.28 154 PRO B CA 1
ATOM 4113 C C . PRO B 1 154 ? 21.5 -25 -21.922 1 40.28 154 PRO B C 1
ATOM 4115 O O . PRO B 1 154 ? 21.578 -26.141 -21.438 1 40.28 154 PRO B O 1
ATOM 4118 N N . PRO B 1 155 ? 21.641 -25 -23.234 1 36.53 155 PRO B N 1
ATOM 4119 C CA . PRO B 1 155 ? 22.484 -26.016 -23.859 1 36.53 155 PRO B CA 1
ATOM 4120 C C . PRO B 1 155 ? 23.781 -26.266 -23.109 1 36.53 155 PRO B C 1
ATOM 4122 O O . PRO B 1 155 ? 24.297 -25.375 -22.422 1 36.53 155 PRO B O 1
ATOM 4125 N N . GLU B 1 156 ? 24.172 -27.5 -22.812 1 36.28 156 GLU B N 1
ATOM 4126 C CA . GLU B 1 156 ? 25.422 -27.953 -22.203 1 36.28 156 GLU B CA 1
ATOM 4127 C C . GLU B 1 156 ? 26.594 -27.062 -22.625 1 36.28 156 GLU B C 1
ATOM 4129 O O . GLU B 1 156 ? 27.719 -27.281 -22.203 1 36.28 156 GLU B O 1
ATOM 4134 N N . GLY B 1 157 ? 26.891 -26.688 -24.016 1 33.34 157 GLY B N 1
ATOM 4135 C CA . GLY B 1 157 ? 28.188 -26.125 -24.344 1 33.34 157 GLY B CA 1
ATOM 4136 C C . GLY B 1 157 ? 28.562 -24.938 -23.484 1 33.34 157 GLY B C 1
ATOM 4137 O O . GLY B 1 157 ? 27.719 -24.406 -22.766 1 33.34 157 GLY B O 1
ATOM 4138 N N . ASP B 1 158 ? 29.969 -24.578 -23.5 1 31.48 158 ASP B N 1
ATOM 4139 C CA . ASP B 1 158 ? 30.812 -23.656 -22.734 1 31.48 158 ASP B CA 1
ATOM 4140 C C . ASP B 1 158 ? 30.031 -22.406 -22.344 1 31.48 158 ASP B C 1
ATOM 4142 O O . ASP B 1 158 ? 30.062 -22 -21.188 1 31.48 158 ASP B O 1
ATOM 4146 N N . GLY B 1 159 ? 30.516 -21.25 -23.156 1 27.83 159 GLY B N 1
ATOM 4147 C CA . GLY B 1 159 ? 30.875 -19.875 -22.828 1 27.83 159 GLY B CA 1
ATOM 4148 C C . GLY B 1 159 ? 29.75 -19.109 -22.156 1 27.83 159 GLY B C 1
ATOM 4149 O O . GLY B 1 159 ? 28.672 -19.656 -21.938 1 27.83 159 GLY B O 1
ATOM 4150 N N . MET B 1 160 ? 29.781 -17.578 -22.484 1 28.42 160 MET B N 1
ATOM 4151 C CA . MET B 1 160 ? 29.188 -16.297 -22.156 1 28.42 160 MET B CA 1
ATOM 4152 C C . MET B 1 160 ? 27.656 -16.422 -22.062 1 28.42 160 MET B C 1
ATOM 4154 O O . MET B 1 160 ? 27.047 -17.125 -22.859 1 28.42 160 MET B O 1
ATOM 4158 N N . TRP B 1 161 ? 26.969 -16.078 -20.828 1 34.06 161 TRP B N 1
ATOM 4159 C CA . TRP B 1 161 ? 25.734 -15.281 -20.828 1 34.06 161 TRP B CA 1
ATOM 4160 C C . TRP B 1 161 ? 25.547 -14.609 -22.172 1 34.06 161 TRP B C 1
ATOM 4162 O O . TRP B 1 161 ? 25.984 -13.477 -22.391 1 34.06 161 TRP B O 1
ATOM 4172 N N . ASN B 1 162 ? 26.078 -15.023 -23.25 1 29.62 162 ASN B N 1
ATOM 4173 C CA . ASN B 1 162 ? 25.828 -14.453 -24.562 1 29.62 162 ASN B CA 1
ATOM 4174 C C . ASN B 1 162 ? 24.422 -13.883 -24.672 1 29.62 162 ASN B C 1
ATOM 4176 O O . ASN B 1 162 ? 23.547 -14.234 -23.875 1 29.62 162 ASN B O 1
ATOM 4180 N N . ASP B 1 163 ? 24.266 -12.984 -25.797 1 31.02 163 ASP B N 1
ATOM 4181 C CA . ASP B 1 163 ? 23.078 -12.258 -26.234 1 31.02 163 ASP B CA 1
ATOM 4182 C C . ASP B 1 163 ? 21.812 -13.102 -26.047 1 31.02 163 ASP B C 1
ATOM 4184 O O . ASP B 1 163 ? 20.812 -12.883 -26.719 1 31.02 163 ASP B O 1
ATOM 4188 N N . SER B 1 164 ? 22.047 -14.172 -25.703 1 29.97 164 SER B N 1
ATOM 4189 C CA . SER B 1 164 ? 20.906 -15.086 -25.797 1 29.97 164 SER B CA 1
ATOM 4190 C C . SER B 1 164 ? 19.672 -14.492 -25.125 1 29.97 164 SER B C 1
ATOM 4192 O O . SER B 1 164 ? 19.75 -13.984 -24 1 29.97 164 SER B O 1
ATOM 4194 N N . THR B 1 165 ? 18.969 -13.727 -25.844 1 32.12 165 THR B N 1
ATOM 4195 C CA . THR B 1 165 ? 17.531 -13.5 -25.75 1 32.12 165 THR B CA 1
ATOM 4196 C C . THR B 1 165 ? 16.859 -14.617 -24.953 1 32.12 165 THR B C 1
ATOM 4198 O O . THR B 1 165 ? 16.875 -15.781 -25.359 1 32.12 165 THR B O 1
ATOM 4201 N N . MET B 1 166 ? 17.453 -14.938 -23.859 1 33.16 166 MET B N 1
ATOM 4202 C CA . MET B 1 166 ? 16.438 -15.797 -23.266 1 33.16 166 MET B CA 1
ATOM 4203 C C . MET B 1 166 ? 15.07 -15.531 -23.906 1 33.16 166 MET B C 1
ATOM 4205 O O . MET B 1 166 ? 14.438 -14.508 -23.625 1 33.16 166 MET B O 1
ATOM 4209 N N . GLU B 1 167 ? 15.008 -15.414 -25.188 1 32.94 167 GLU B N 1
ATOM 4210 C CA . GLU B 1 167 ? 13.664 -15.633 -25.703 1 32.94 167 GLU B CA 1
ATOM 4211 C C . GLU B 1 167 ? 12.93 -16.703 -24.906 1 32.94 167 GLU B C 1
ATOM 4213 O O . GLU B 1 167 ? 13.359 -17.859 -24.859 1 32.94 167 GLU B O 1
ATOM 4218 N N . SER B 1 168 ? 12.844 -16.578 -23.641 1 35.31 168 SER B N 1
ATOM 4219 C CA . SER B 1 168 ? 11.773 -17.484 -23.25 1 35.31 168 SER B CA 1
ATOM 4220 C C . SER B 1 168 ? 11.023 -18.016 -24.469 1 35.31 168 SER B C 1
ATOM 4222 O O . SER B 1 168 ? 10.305 -17.266 -25.125 1 35.31 168 SER B O 1
ATOM 4224 N N . LEU B 1 169 ? 11.805 -18.578 -25.438 1 33.84 169 LEU B N 1
ATOM 4225 C CA . LEU B 1 169 ? 10.984 -19.188 -26.469 1 33.84 169 LEU B CA 1
ATOM 4226 C C . LEU B 1 169 ? 9.648 -19.672 -25.906 1 33.84 169 LEU B C 1
ATOM 4228 O O . LEU B 1 169 ? 9.617 -20.328 -24.859 1 33.84 169 LEU B O 1
ATOM 4232 N N . PRO B 1 170 ? 8.742 -18.859 -26.109 1 34 170 PRO B N 1
ATOM 4233 C CA . PRO B 1 170 ? 7.504 -19.625 -25.875 1 34 170 PRO B CA 1
ATOM 4234 C C . PRO B 1 170 ? 7.672 -21.125 -26.094 1 34 170 PRO B C 1
ATOM 4236 O O . PRO B 1 170 ? 8.508 -21.531 -26.906 1 34 170 PRO B O 1
ATOM 4239 N N . ILE B 1 171 ? 7.766 -21.953 -25.156 1 37.25 171 ILE B N 1
ATOM 4240 C CA . ILE B 1 171 ? 7.566 -23.312 -25.641 1 37.25 171 ILE B CA 1
ATOM 4241 C C . ILE B 1 171 ? 7.113 -23.281 -27.094 1 37.25 171 ILE B C 1
ATOM 4243 O O . ILE B 1 171 ? 6.113 -22.641 -27.422 1 37.25 171 ILE B O 1
ATOM 4247 N N . GLN B 1 172 ? 8.078 -23.031 -28.031 1 33.97 172 GLN B N 1
ATOM 4248 C CA . GLN B 1 172 ? 7.574 -23.328 -29.375 1 33.97 172 GLN B CA 1
ATOM 4249 C C . GLN B 1 172 ? 6.5 -24.406 -29.328 1 33.97 172 GLN B C 1
ATOM 4251 O O . GLN B 1 172 ? 6.805 -25.594 -29.141 1 33.97 172 GLN B O 1
ATOM 4256 N N . LEU B 1 173 ? 5.508 -24.016 -28.578 1 36.94 173 LEU B N 1
ATOM 4257 C CA . LEU B 1 173 ? 4.395 -24.875 -28.938 1 36.94 173 LEU B CA 1
ATOM 4258 C C . LEU B 1 173 ? 4.461 -25.25 -30.422 1 36.94 173 LEU B C 1
ATOM 4260 O O . LEU B 1 173 ? 4.559 -24.375 -31.281 1 36.94 173 LEU B O 1
ATOM 4264 N N . SER B 1 174 ? 5.41 -26.094 -30.766 1 33.25 174 SER B N 1
ATOM 4265 C CA . SER B 1 174 ? 5.355 -26.531 -32.156 1 33.25 174 SER B CA 1
ATOM 4266 C C . SER B 1 174 ? 4.039 -26.125 -32.812 1 33.25 174 SER B C 1
ATOM 4268 O O . SER B 1 174 ? 2.973 -26.25 -32.188 1 33.25 174 SER B O 1
ATOM 4270 N N . PRO B 1 175 ? 4.086 -25.047 -33.656 1 35.84 175 PRO B N 1
ATOM 4271 C CA . PRO B 1 175 ? 2.896 -24.875 -34.5 1 35.84 175 PRO B CA 1
ATOM 4272 C C . PRO B 1 175 ? 2.115 -26.172 -34.688 1 35.84 175 PRO B C 1
ATOM 4274 O O . PRO B 1 175 ? 1.013 -26.156 -35.25 1 35.84 175 PRO B O 1
ATOM 4277 N N . VAL B 1 176 ? 2.918 -27.172 -35.062 1 34.28 176 VAL B N 1
ATOM 4278 C CA . VAL B 1 176 ? 2.229 -28.312 -35.688 1 34.28 176 VAL B CA 1
ATOM 4279 C C . VAL B 1 176 ? 1.053 -28.734 -34.812 1 34.28 176 VAL B C 1
ATOM 4281 O O . VAL B 1 176 ? 0.003 -29.125 -35.312 1 34.28 176 VAL B O 1
ATOM 4284 N N . GLU B 1 177 ? 1.341 -29.25 -33.469 1 40.81 177 GLU B N 1
ATOM 4285 C CA . GLU B 1 177 ? 0.221 -30.109 -33.094 1 40.81 177 GLU B CA 1
ATOM 4286 C C . GLU B 1 177 ? -1.044 -29.297 -32.844 1 40.81 177 GLU B C 1
ATOM 4288 O O . GLU B 1 177 ? -1.013 -28.297 -32.094 1 40.81 177 GLU B O 1
ATOM 4293 N N . THR B 1 178 ? -1.916 -29.156 -33.688 1 42.28 178 THR B N 1
ATOM 4294 C CA . THR B 1 178 ? -3.354 -28.922 -33.625 1 42.28 178 THR B CA 1
ATOM 4295 C C . THR B 1 178 ? -3.869 -29.031 -32.219 1 42.28 178 THR B C 1
ATOM 4297 O O . THR B 1 178 ? -3.387 -29.859 -31.438 1 42.28 178 THR B O 1
ATOM 4300 N N . HIS B 1 179 ? -4.262 -27.844 -31.594 1 51.44 179 HIS B N 1
ATOM 4301 C CA . HIS B 1 179 ? -4.988 -27.828 -30.328 1 51.44 179 HIS B CA 1
ATOM 4302 C C . HIS B 1 179 ? -5.566 -29.203 -30.016 1 51.44 179 HIS B C 1
ATOM 4304 O O . HIS B 1 179 ? -6.645 -29.547 -30.5 1 51.44 179 HIS B O 1
ATOM 4310 N N . PRO B 1 180 ? -4.566 -30.172 -29.703 1 57.69 180 PRO B N 1
ATOM 4311 C CA . PRO B 1 180 ? -5.242 -31.422 -29.344 1 57.69 180 PRO B CA 1
ATOM 4312 C C . PRO B 1 180 ? -6.438 -31.219 -28.422 1 57.69 180 PRO B C 1
ATOM 4314 O O . PRO B 1 180 ? -6.5 -30.219 -27.703 1 57.69 180 PRO B O 1
ATOM 4317 N N . SER B 1 181 ? -7.332 -31.828 -28.688 1 77.31 181 SER B N 1
ATOM 4318 C CA . SER B 1 181 ? -8.5 -31.828 -27.812 1 77.31 181 SER B CA 1
ATOM 4319 C C . SER B 1 181 ? -8.102 -32.062 -26.359 1 77.31 181 SER B C 1
ATOM 4321 O O . SER B 1 181 ? -7.195 -32.844 -26.078 1 77.31 181 SER B O 1
ATOM 4323 N N . ARG B 1 182 ? -8.32 -31.172 -25.484 1 89 182 ARG B N 1
ATOM 4324 C CA . ARG B 1 182 ? -8.102 -31.344 -24.062 1 89 182 ARG B CA 1
ATOM 4325 C C . ARG B 1 182 ? -9.047 -32.406 -23.484 1 89 182 ARG B C 1
ATOM 4327 O O . ARG B 1 182 ? -10.227 -32.125 -23.266 1 89 182 ARG B O 1
ATOM 4334 N N . THR B 1 183 ? -8.461 -33.562 -23.297 1 91 183 THR B N 1
ATOM 4335 C CA . THR B 1 183 ? -9.266 -34.75 -22.938 1 91 183 THR B CA 1
ATOM 4336 C C . THR B 1 183 ? -9.188 -35 -21.438 1 91 183 THR B C 1
ATOM 4338 O O . THR B 1 183 ? -9.984 -35.781 -20.906 1 91 183 THR B O 1
ATOM 4341 N N . LYS B 1 184 ? -8.211 -34.438 -20.766 1 94.81 184 LYS B N 1
ATOM 4342 C CA . LYS B 1 184 ? -8.07 -34.594 -19.312 1 94.81 184 LYS B CA 1
ATOM 4343 C C . LYS B 1 184 ? -8.633 -33.375 -18.578 1 94.81 184 LYS B C 1
ATOM 4345 O O . LYS B 1 184 ? -8.617 -32.281 -19.094 1 94.81 184 LYS B O 1
ATOM 4350 N N . LEU B 1 185 ? -9.117 -33.688 -17.422 1 96.69 185 LEU B N 1
ATOM 4351 C CA . LEU B 1 185 ? -9.734 -32.625 -16.641 1 96.69 185 LEU B CA 1
ATOM 4352 C C . LEU B 1 185 ? -8.672 -31.734 -15.992 1 96.69 185 LEU B C 1
ATOM 4354 O O . LEU B 1 185 ? -8.719 -30.516 -16.109 1 96.69 185 LEU B O 1
ATOM 4358 N N . CYS B 1 186 ? -7.742 -32.406 -15.352 1 95.31 186 CYS B N 1
ATOM 4359 C CA . CYS B 1 186 ? -6.793 -31.625 -14.57 1 95.31 186 CYS B CA 1
ATOM 4360 C C . CYS B 1 186 ? -5.395 -32.219 -14.641 1 95.31 186 CYS B C 1
ATOM 4362 O O . CYS B 1 186 ? -5.242 -33.438 -14.875 1 95.31 186 CYS B O 1
ATOM 4364 N N . PHE B 1 187 ? -4.457 -31.344 -14.422 1 94.12 187 PHE B N 1
ATOM 4365 C CA . PHE B 1 187 ? -3.061 -31.75 -14.328 1 94.12 187 PHE B CA 1
ATOM 4366 C C . PHE B 1 187 ? -2.385 -31.109 -13.125 1 94.12 187 PHE B C 1
ATOM 4368 O O . PHE B 1 187 ? -2.639 -29.953 -12.805 1 94.12 187 PHE B O 1
ATOM 4375 N N . TRP B 1 188 ? -1.53 -31.844 -12.469 1 93.31 188 TRP B N 1
ATOM 4376 C CA . TRP B 1 188 ? -0.583 -31.312 -11.492 1 93.31 188 TRP B CA 1
ATOM 4377 C C . TRP B 1 188 ? 0.59 -32.281 -11.297 1 93.31 188 TRP B C 1
ATOM 4379 O O . TRP B 1 188 ? 0.404 -33.5 -11.242 1 93.31 188 TRP B O 1
ATOM 4389 N N . ALA B 1 189 ? 1.737 -31.656 -11.234 1 90.25 189 ALA B N 1
ATOM 4390 C CA . ALA B 1 189 ? 2.924 -32.438 -10.914 1 90.25 189 ALA B CA 1
ATOM 4391 C C . ALA B 1 189 ? 3.803 -31.734 -9.891 1 90.25 189 ALA B C 1
ATOM 4393 O O . ALA B 1 189 ? 4.133 -30.562 -10.062 1 90.25 189 ALA B O 1
ATOM 4394 N N . GLY B 1 190 ? 4.16 -32.344 -8.805 1 87.38 190 GLY B N 1
ATOM 4395 C CA . GLY B 1 190 ? 5.012 -31.75 -7.785 1 87.38 190 GLY B CA 1
ATOM 4396 C C . GLY B 1 190 ? 5.16 -32.625 -6.555 1 87.38 190 GLY B C 1
ATOM 4397 O O . GLY B 1 190 ? 4.727 -33.781 -6.555 1 87.38 190 GLY B O 1
ATOM 4398 N N . SER B 1 191 ? 5.828 -32.062 -5.535 1 85.62 191 SER B N 1
ATOM 4399 C CA . SER B 1 191 ? 6.066 -32.812 -4.293 1 85.62 191 SER B CA 1
ATOM 4400 C C . SER B 1 191 ? 4.914 -32.625 -3.311 1 85.62 191 SER B C 1
ATOM 4402 O O . SER B 1 191 ? 4.355 -31.516 -3.213 1 85.62 191 SER B O 1
ATOM 4404 N N . PRO B 1 192 ? 4.574 -33.625 -2.574 1 87.06 192 PRO B N 1
ATOM 4405 C CA . PRO B 1 192 ? 3.523 -33.5 -1.562 1 87.06 192 PRO B CA 1
ATOM 4406 C C . PRO B 1 192 ? 4.016 -32.844 -0.275 1 87.06 192 PRO B C 1
ATOM 4408 O O . PRO B 1 192 ? 3.943 -33.469 0.798 1 87.06 192 PRO B O 1
ATOM 4411 N N . ASN B 1 193 ? 4.359 -31.656 -0.293 1 87.38 193 ASN B N 1
ATOM 4412 C CA . ASN B 1 193 ? 5.039 -31 0.817 1 87.38 193 ASN B CA 1
ATOM 4413 C C . ASN B 1 193 ? 4.102 -30.062 1.576 1 87.38 193 ASN B C 1
ATOM 4415 O O . ASN B 1 193 ? 4.543 -29.266 2.402 1 87.38 193 ASN B O 1
ATOM 4419 N N . SER B 1 194 ? 2.895 -30.125 1.226 1 90.69 194 SER B N 1
ATOM 4420 C CA . SER B 1 194 ? 1.867 -29.391 1.953 1 90.69 194 SER B CA 1
ATOM 4421 C C . SER B 1 194 ? 0.599 -30.219 2.117 1 90.69 194 SER B C 1
ATOM 4423 O O . SER B 1 194 ? 0.428 -31.234 1.446 1 90.69 194 SER B O 1
ATOM 4425 N N . GLU B 1 195 ? -0.218 -29.734 2.969 1 92.5 195 GLU B N 1
ATOM 4426 C CA . GLU B 1 195 ? -1.46 -30.453 3.215 1 92.5 195 GLU B CA 1
ATOM 4427 C C . GLU B 1 195 ? -2.338 -30.484 1.967 1 92.5 195 GLU B C 1
ATOM 4429 O O . GLU B 1 195 ? -2.957 -31.516 1.662 1 92.5 195 GLU B O 1
ATOM 4434 N N . VAL B 1 196 ? -2.4 -29.438 1.26 1 93.88 196 VAL B N 1
ATOM 4435 C CA . VAL B 1 196 ? -3.203 -29.359 0.044 1 93.88 196 VAL B CA 1
ATOM 4436 C C . VAL B 1 196 ? -2.682 -30.359 -0.988 1 93.88 196 VAL B C 1
ATOM 4438 O O . VAL B 1 196 ? -3.463 -31.078 -1.61 1 93.88 196 VAL B O 1
ATOM 4441 N N . ARG B 1 197 ? -1.415 -30.453 -1.127 1 92.31 197 ARG B N 1
ATOM 4442 C CA . ARG B 1 197 ? -0.798 -31.344 -2.113 1 92.31 197 ARG B CA 1
ATOM 4443 C C . ARG B 1 197 ? -0.954 -32.812 -1.714 1 92.31 197 ARG B C 1
ATOM 4445 O O . ARG B 1 197 ? -1.164 -33.656 -2.568 1 92.31 197 ARG B O 1
ATOM 4452 N N . LYS B 1 198 ? -0.853 -33.031 -0.427 1 94.12 198 LYS B N 1
ATOM 4453 C CA . LYS B 1 198 ? -1.104 -34.375 0.06 1 94.12 198 LYS B CA 1
ATOM 4454 C C . LYS B 1 198 ? -2.553 -34.781 -0.191 1 94.12 198 LYS B C 1
ATOM 4456 O O . LYS B 1 198 ? -2.82 -35.938 -0.586 1 94.12 198 LYS B O 1
ATOM 4461 N N . ASN B 1 199 ? -3.414 -33.875 0.05 1 95.88 199 ASN B N 1
ATOM 4462 C CA . ASN B 1 199 ? -4.828 -34.156 -0.182 1 95.88 199 ASN B CA 1
ATOM 4463 C C . ASN B 1 199 ? -5.113 -34.406 -1.66 1 95.88 199 ASN B C 1
ATOM 4465 O O . ASN B 1 199 ? -5.961 -35.219 -2.002 1 95.88 199 ASN B O 1
ATOM 4469 N N . LEU B 1 200 ? -4.445 -33.719 -2.529 1 95.25 200 LEU B N 1
ATOM 4470 C CA . LEU B 1 200 ? -4.578 -33.938 -3.963 1 95.25 200 LEU B CA 1
ATOM 4471 C C . LEU B 1 200 ? -4.203 -35.375 -4.309 1 95.25 200 LEU B C 1
ATOM 4473 O O . LEU B 1 200 ? -4.887 -36.031 -5.102 1 95.25 200 LEU B O 1
ATOM 4477 N N . ARG B 1 201 ? -3.146 -35.781 -3.684 1 92.81 201 ARG B N 1
ATOM 4478 C CA . ARG B 1 201 ? -2.684 -37.156 -3.912 1 92.81 201 ARG B CA 1
ATOM 4479 C C . ARG B 1 201 ? -3.727 -38.188 -3.453 1 92.81 201 ARG B C 1
ATOM 4481 O O . ARG B 1 201 ? -4.059 -39.094 -4.188 1 92.81 201 ARG B O 1
ATOM 4488 N N . VAL B 1 202 ? -4.234 -38 -2.34 1 94.69 202 VAL B N 1
ATOM 4489 C CA . VAL B 1 202 ? -5.16 -38.938 -1.708 1 94.69 202 VAL B CA 1
ATOM 4490 C C . VAL B 1 202 ? -6.449 -39.031 -2.52 1 94.69 202 VAL B C 1
ATOM 4492 O O . VAL B 1 202 ? -6.984 -40.125 -2.742 1 94.69 202 VAL B O 1
ATOM 4495 N N . HIS B 1 203 ? -6.934 -37.938 -3.043 1 95.81 203 HIS B N 1
ATOM 4496 C CA . HIS B 1 203 ? -8.281 -37.906 -3.598 1 95.81 203 HIS B CA 1
ATOM 4497 C C . HIS B 1 203 ? -8.266 -38.125 -5.102 1 95.81 203 HIS B C 1
ATOM 4499 O O . HIS B 1 203 ? -9.25 -38.625 -5.672 1 95.81 203 HIS B O 1
ATOM 4505 N N . TYR B 1 204 ? -7.078 -37.812 -5.738 1 95.56 204 TYR B N 1
ATOM 4506 C CA . TYR B 1 204 ? -7.215 -37.75 -7.191 1 95.56 204 TYR B CA 1
ATOM 4507 C C . TYR B 1 204 ? -6.141 -38.594 -7.875 1 95.56 204 TYR B C 1
ATOM 4509 O O . TYR B 1 204 ? -6.227 -38.844 -9.078 1 95.56 204 TYR B O 1
ATOM 4517 N N . LYS B 1 205 ? -5.141 -38.938 -7.152 1 91.94 205 LYS B N 1
ATOM 4518 C CA . LYS B 1 205 ? -4.113 -39.781 -7.785 1 91.94 205 LYS B CA 1
ATOM 4519 C C . LYS B 1 205 ? -4.703 -41.062 -8.344 1 91.94 205 LYS B C 1
ATOM 4521 O O . LYS B 1 205 ? -5.469 -41.75 -7.66 1 91.94 205 LYS B O 1
ATOM 4526 N N . GLY B 1 206 ? -4.395 -41.375 -9.641 1 90.31 206 GLY B N 1
ATOM 4527 C CA . GLY B 1 206 ? -4.797 -42.656 -10.234 1 90.31 206 GLY B CA 1
ATOM 4528 C C . GLY B 1 206 ? -6.141 -42.562 -10.93 1 90.31 206 GLY B C 1
ATOM 4529 O O . GLY B 1 206 ? -6.539 -43.531 -11.617 1 90.31 206 GLY B O 1
ATOM 4530 N N . LEU B 1 207 ? -6.805 -41.5 -10.781 1 92.94 207 LEU B N 1
ATOM 4531 C CA . LEU B 1 207 ? -8.078 -41.344 -11.469 1 92.94 207 LEU B CA 1
ATOM 4532 C C . LEU B 1 207 ? -7.871 -40.938 -12.922 1 92.94 207 LEU B C 1
ATOM 4534 O O . LEU B 1 207 ? -6.984 -40.156 -13.234 1 92.94 207 LEU B O 1
ATOM 4538 N N . GLU B 1 208 ? -8.586 -41.5 -13.797 1 90.81 208 GLU B N 1
ATOM 4539 C CA . GLU B 1 208 ? -8.391 -41.406 -15.242 1 90.81 208 GLU B CA 1
ATOM 4540 C C . GLU B 1 208 ? -8.461 -39.969 -15.719 1 90.81 208 GLU B C 1
ATOM 4542 O O . GLU B 1 208 ? -7.68 -39.562 -16.578 1 90.81 208 GLU B O 1
ATOM 4547 N N . GLU B 1 209 ? -9.336 -39.188 -15.234 1 93.44 209 GLU B N 1
ATOM 4548 C CA . GLU B 1 209 ? -9.539 -37.812 -15.727 1 93.44 209 GLU B CA 1
ATOM 4549 C C . GLU B 1 209 ? -8.523 -36.844 -15.117 1 93.44 209 GLU B C 1
ATOM 4551 O O . GLU B 1 209 ? -8.414 -35.688 -15.547 1 93.44 209 GLU B O 1
ATOM 4556 N N . PHE B 1 210 ? -7.758 -37.344 -14.156 1 95.19 210 PHE B N 1
ATOM 4557 C CA . PHE B 1 210 ? -6.824 -36.5 -13.414 1 95.19 210 PHE B CA 1
ATOM 4558 C C . PHE B 1 210 ? -5.387 -36.938 -13.656 1 95.19 210 PHE B C 1
ATOM 4560 O O . PHE B 1 210 ? -5.051 -38.125 -13.43 1 95.19 210 PHE B O 1
ATOM 4567 N N . GLU B 1 211 ? -4.598 -36.031 -14.203 1 93.5 211 GLU B N 1
ATOM 4568 C CA . GLU B 1 211 ? -3.168 -36.281 -14.359 1 93.5 211 GLU B CA 1
ATOM 4569 C C . GLU B 1 211 ? -2.383 -35.719 -13.18 1 93.5 211 GLU B C 1
ATOM 4571 O O . GLU B 1 211 ? -1.84 -34.594 -13.266 1 93.5 211 GLU B O 1
ATOM 4576 N N . ILE B 1 212 ? -2.34 -36.469 -12.133 1 93.12 212 ILE B N 1
ATOM 4577 C CA . ILE B 1 212 ? -1.658 -36.062 -10.914 1 93.12 212 ILE B CA 1
ATOM 4578 C C . ILE B 1 212 ? -0.393 -36.875 -10.719 1 93.12 212 ILE B C 1
ATOM 4580 O O . ILE B 1 212 ? -0.464 -38.094 -10.555 1 93.12 212 ILE B O 1
ATOM 4584 N N . HIS B 1 213 ? 0.753 -36.188 -10.703 1 90.62 213 HIS B N 1
ATOM 4585 C CA . HIS B 1 213 ? 2.047 -36.844 -10.633 1 90.62 213 HIS B CA 1
ATOM 4586 C C . HIS B 1 213 ? 2.883 -36.312 -9.469 1 90.62 213 HIS B C 1
ATOM 4588 O O . HIS B 1 213 ? 3.09 -35.094 -9.352 1 90.62 213 HIS B O 1
ATOM 4594 N N . PHE B 1 214 ? 3.299 -37.219 -8.672 1 87.31 214 PHE B N 1
ATOM 4595 C CA . PHE B 1 214 ? 4.137 -36.844 -7.539 1 87.31 214 PHE B CA 1
ATOM 4596 C C . PHE B 1 214 ? 5.609 -37.062 -7.855 1 87.31 214 PHE B C 1
ATOM 4598 O O . PHE B 1 214 ? 6.016 -38.188 -8.18 1 87.31 214 PHE B O 1
ATOM 4605 N N . VAL B 1 215 ? 6.281 -35.906 -7.93 1 81.88 215 VAL B N 1
ATOM 4606 C CA . VAL B 1 215 ? 7.703 -35.938 -8.25 1 81.88 215 VAL B CA 1
ATOM 4607 C C . VAL B 1 215 ? 8.5 -35.312 -7.109 1 81.88 215 VAL B C 1
ATOM 4609 O O . VAL B 1 215 ? 8.133 -34.25 -6.59 1 81.88 215 VAL B O 1
ATOM 4612 N N . GLU B 1 216 ? 9.414 -35.969 -6.535 1 75.88 216 GLU B N 1
ATOM 4613 C CA . GLU B 1 216 ? 10.227 -35.469 -5.434 1 75.88 216 GLU B CA 1
ATOM 4614 C C . GLU B 1 216 ? 11.609 -35.031 -5.926 1 75.88 216 GLU B C 1
ATOM 4616 O O . GLU B 1 216 ? 12.242 -35.75 -6.707 1 75.88 216 GLU B O 1
ATOM 4621 N N . ASN B 1 217 ? 11.992 -33.875 -5.465 1 66.19 217 ASN B N 1
ATOM 4622 C CA . ASN B 1 217 ? 13.375 -33.406 -5.613 1 66.19 217 ASN B CA 1
ATOM 4623 C C . ASN B 1 217 ? 13.766 -33.25 -7.082 1 66.19 217 ASN B C 1
ATOM 4625 O O . ASN B 1 217 ? 14.844 -33.688 -7.488 1 66.19 217 ASN B O 1
ATOM 4629 N N . VAL B 1 218 ? 12.82 -32.969 -7.926 1 61 218 VAL B N 1
ATOM 4630 C CA . VAL B 1 218 ? 13.133 -32.812 -9.344 1 61 218 VAL B CA 1
ATOM 4631 C C . VAL B 1 218 ? 13 -31.359 -9.742 1 61 218 VAL B C 1
ATOM 4633 O O . VAL B 1 218 ? 12.18 -30.625 -9.188 1 61 218 VAL B O 1
ATOM 4636 N N . LYS B 1 219 ? 13.969 -31.016 -10.578 1 65.12 219 LYS B N 1
ATOM 4637 C CA . LYS B 1 219 ? 13.906 -29.688 -11.156 1 65.12 219 LYS B CA 1
ATOM 4638 C C . LYS B 1 219 ? 12.617 -29.484 -11.961 1 65.12 219 LYS B C 1
ATOM 4640 O O . LYS B 1 219 ? 12.18 -30.406 -12.664 1 65.12 219 LYS B O 1
ATOM 4645 N N . ARG B 1 220 ? 12.07 -28.375 -11.852 1 71.19 220 ARG B N 1
ATOM 4646 C CA . ARG B 1 220 ? 10.797 -28.078 -12.492 1 71.19 220 ARG B CA 1
ATOM 4647 C C . ARG B 1 220 ? 10.906 -28.219 -14.008 1 71.19 220 ARG B C 1
ATOM 4649 O O . ARG B 1 220 ? 9.977 -28.688 -14.664 1 71.19 220 ARG B O 1
ATOM 4656 N N . ALA B 1 221 ? 12.047 -27.828 -14.492 1 65.25 221 ALA B N 1
ATOM 4657 C CA . ALA B 1 221 ? 12.258 -27.938 -15.938 1 65.25 221 ALA B CA 1
ATOM 4658 C C . ALA B 1 221 ? 12.094 -29.375 -16.406 1 65.25 221 ALA B C 1
ATOM 4660 O O . ALA B 1 221 ? 11.562 -29.625 -17.5 1 65.25 221 ALA B O 1
ATOM 4661 N N . LEU B 1 222 ? 12.555 -30.25 -15.625 1 67.69 222 LEU B N 1
ATOM 4662 C CA . LEU B 1 222 ? 12.453 -31.672 -15.984 1 67.69 222 LEU B CA 1
ATOM 4663 C C . LEU B 1 222 ? 11 -32.125 -15.906 1 67.69 222 LEU B C 1
ATOM 4665 O O . LEU B 1 222 ? 10.57 -32.969 -16.719 1 67.69 222 LEU B O 1
ATOM 4669 N N . VAL B 1 223 ? 10.305 -31.609 -14.969 1 72.62 223 VAL B N 1
ATOM 4670 C CA . VAL B 1 223 ? 8.891 -31.953 -14.836 1 72.62 223 VAL B CA 1
ATOM 4671 C C . VAL B 1 223 ? 8.125 -31.484 -16.078 1 72.62 223 VAL B C 1
ATOM 4673 O O . VAL B 1 223 ? 7.324 -32.219 -16.641 1 72.62 223 VAL B O 1
ATOM 4676 N N . LEU B 1 224 ? 8.422 -30.344 -16.516 1 71.88 224 LEU B N 1
ATOM 4677 C CA . LEU B 1 224 ? 7.73 -29.781 -17.672 1 71.88 224 LEU B CA 1
ATOM 4678 C C . LEU B 1 224 ? 8.07 -30.547 -18.938 1 71.88 224 LEU B C 1
ATOM 4680 O O . LEU B 1 224 ? 7.203 -30.766 -19.797 1 71.88 224 LEU B O 1
ATOM 4684 N N . ASP B 1 225 ? 9.328 -30.875 -18.953 1 70.75 225 ASP B N 1
ATOM 4685 C CA . ASP B 1 225 ? 9.758 -31.641 -20.109 1 70.75 225 ASP B CA 1
ATOM 4686 C C . ASP B 1 225 ? 9.094 -33.031 -20.141 1 70.75 225 ASP B C 1
ATOM 4688 O O . ASP B 1 225 ? 8.719 -33.5 -21.203 1 70.75 225 ASP B O 1
ATOM 4692 N N . THR B 1 226 ? 8.93 -33.531 -19.031 1 76.75 226 THR B N 1
ATOM 4693 C CA . THR B 1 226 ? 8.398 -34.906 -18.906 1 76.75 226 THR B CA 1
ATOM 4694 C C . THR B 1 226 ? 6.895 -34.906 -19.156 1 76.75 226 THR B C 1
ATOM 4696 O O . THR B 1 226 ? 6.375 -35.844 -19.766 1 76.75 226 THR B O 1
ATOM 4699 N N . PHE B 1 227 ? 6.238 -33.812 -18.734 1 80.69 227 PHE B N 1
ATOM 4700 C CA . PHE B 1 227 ? 4.781 -33.906 -18.703 1 80.69 227 PHE B CA 1
ATOM 4701 C C . PHE B 1 227 ? 4.164 -32.906 -19.656 1 80.69 227 PHE B C 1
ATOM 4703 O O . PHE B 1 227 ? 3.027 -32.469 -19.469 1 80.69 227 PHE B O 1
ATOM 4710 N N . GLN B 1 228 ? 4.84 -32.469 -20.625 1 79.12 228 GLN B N 1
ATOM 4711 C CA . GLN B 1 228 ? 4.348 -31.453 -21.562 1 79.12 228 GLN B CA 1
ATOM 4712 C C . GLN B 1 228 ? 3.045 -31.906 -22.219 1 79.12 228 GLN B C 1
ATOM 4714 O O . GLN B 1 228 ? 2.104 -31.125 -22.344 1 79.12 228 GLN B O 1
ATOM 4719 N N . LYS B 1 229 ? 3.021 -33.125 -22.688 1 81.12 229 LYS B N 1
ATOM 4720 C CA . LYS B 1 229 ? 1.842 -33.656 -23.359 1 81.12 229 LYS B CA 1
ATOM 4721 C C . LYS B 1 229 ? 0.641 -33.688 -22.422 1 81.12 229 LYS B C 1
ATOM 4723 O O . LYS B 1 229 ? -0.471 -33.344 -22.812 1 81.12 229 LYS B O 1
ATOM 4728 N N . GLU B 1 230 ? 0.933 -34.125 -21.188 1 87.06 230 GLU B N 1
ATOM 4729 C CA . GLU B 1 230 ? -0.135 -34.219 -20.203 1 87.06 230 GLU B CA 1
ATOM 4730 C C . GLU B 1 230 ? -0.697 -32.844 -19.891 1 87.06 230 GLU B C 1
ATOM 4732 O O . GLU B 1 230 ? -1.909 -32.656 -19.734 1 87.06 230 GLU B O 1
ATOM 4737 N N . ILE B 1 231 ? 0.138 -31.859 -19.859 1 87.19 231 ILE B N 1
ATOM 4738 C CA . ILE B 1 231 ? -0.301 -30.5 -19.562 1 87.19 231 ILE B CA 1
ATOM 4739 C C . ILE B 1 231 ? -1.155 -29.984 -20.719 1 87.19 231 ILE B C 1
ATOM 4741 O O . ILE B 1 231 ? -2.232 -29.422 -20.5 1 87.19 231 ILE B O 1
ATOM 4745 N N . HIS B 1 232 ? -0.733 -30.266 -21.922 1 84.19 232 HIS B N 1
ATOM 4746 C CA . HIS B 1 232 ? -1.429 -29.797 -23.109 1 84.19 232 HIS B CA 1
ATOM 4747 C C . HIS B 1 232 ? -2.805 -30.438 -23.25 1 84.19 232 HIS B C 1
ATOM 4749 O O . HIS B 1 232 ? -3.725 -29.844 -23.812 1 84.19 232 HIS B O 1
ATOM 4755 N N . ARG B 1 233 ? -2.928 -31.594 -22.719 1 89.06 233 ARG B N 1
ATOM 4756 C CA . ARG B 1 233 ? -4.18 -32.312 -22.875 1 89.06 233 ARG B CA 1
ATOM 4757 C C . ARG B 1 233 ? -5.137 -32 -21.734 1 89.06 233 ARG B C 1
ATOM 4759 O O . ARG B 1 233 ? -6.297 -32.438 -21.75 1 89.06 233 ARG B O 1
ATOM 4766 N N . SER B 1 234 ? -4.688 -31.25 -20.781 1 93.69 234 SER B N 1
ATOM 4767 C CA . SER B 1 234 ? -5.496 -30.984 -19.594 1 93.69 234 SER B CA 1
ATOM 4768 C C . SER B 1 234 ? -6.238 -29.656 -19.703 1 93.69 234 SER B C 1
ATOM 4770 O O . SER B 1 234 ? -5.684 -28.672 -20.203 1 93.69 234 SER B O 1
ATOM 4772 N N . LYS B 1 235 ? -7.473 -29.656 -19.266 1 96.31 235 LYS B N 1
ATOM 4773 C CA . LYS B 1 235 ? -8.281 -28.453 -19.25 1 96.31 235 LYS B CA 1
ATOM 4774 C C . LYS B 1 235 ? -7.805 -27.469 -18.172 1 96.31 235 LYS B C 1
ATOM 4776 O O . LYS B 1 235 ? -7.617 -26.281 -18.453 1 96.31 235 LYS B O 1
ATOM 4781 N N . PHE B 1 236 ? -7.602 -28.047 -17.016 1 97.31 236 PHE B N 1
ATOM 4782 C CA . PHE B 1 236 ? -7.246 -27.234 -15.859 1 97.31 236 PHE B CA 1
ATOM 4783 C C . PHE B 1 236 ? -5.871 -27.625 -15.328 1 97.31 236 PHE B C 1
ATOM 4785 O O . PHE B 1 236 ? -5.496 -28.797 -15.367 1 97.31 236 PHE B O 1
ATOM 4792 N N . CYS B 1 237 ? -5.098 -26.688 -14.898 1 94.94 237 CYS B N 1
ATOM 4793 C CA . CYS B 1 237 ? -3.836 -26.891 -14.195 1 94.94 237 CYS B CA 1
ATOM 4794 C C . CYS B 1 237 ? -3.934 -26.422 -12.75 1 94.94 237 CYS B C 1
ATOM 4796 O O . CYS B 1 237 ? -4.219 -25.25 -12.477 1 94.94 237 CYS B O 1
ATOM 4798 N N . ILE B 1 238 ? -3.646 -27.312 -11.852 1 95.12 238 ILE B N 1
ATOM 4799 C CA . ILE B 1 238 ? -3.832 -27.031 -10.438 1 95.12 238 ILE B CA 1
ATOM 4800 C C . ILE B 1 238 ? -2.607 -26.297 -9.891 1 95.12 238 ILE B C 1
ATOM 4802 O O . ILE B 1 238 ? -1.47 -26.672 -10.172 1 95.12 238 ILE B O 1
ATOM 4806 N N . CYS B 1 239 ? -2.875 -25.219 -9.172 1 92.94 239 CYS B N 1
ATOM 4807 C CA . CYS B 1 239 ? -1.843 -24.422 -8.508 1 92.94 239 CYS B CA 1
ATOM 4808 C C . CYS B 1 239 ? -2.031 -24.438 -7 1 92.94 239 CYS B C 1
ATOM 4810 O O . CYS B 1 239 ? -2.455 -23.438 -6.414 1 92.94 239 CYS B O 1
ATOM 4812 N N . PRO B 1 240 ? -1.626 -25.516 -6.367 1 93.12 240 PRO B N 1
ATOM 4813 C CA . PRO B 1 240 ? -1.812 -25.656 -4.922 1 93.12 240 PRO B CA 1
ATOM 4814 C C . PRO B 1 240 ? -0.712 -24.984 -4.109 1 93.12 240 PRO B C 1
ATOM 4816 O O . PRO B 1 240 ? 0.41 -24.812 -4.598 1 93.12 240 PRO B O 1
ATOM 4819 N N . ARG B 1 241 ? -1.09 -24.672 -2.924 1 91.75 241 ARG B N 1
ATOM 4820 C CA . ARG B 1 241 ? -0.111 -24.109 -1.995 1 91.75 241 ARG B CA 1
ATOM 4821 C C . ARG B 1 241 ? 1.007 -25.109 -1.714 1 91.75 241 ARG B C 1
ATOM 4823 O O . ARG B 1 241 ? 0.752 -26.297 -1.542 1 91.75 241 ARG B O 1
ATOM 4830 N N . GLY B 1 242 ? 2.227 -24.609 -1.753 1 86.06 242 GLY B N 1
ATOM 4831 C CA . GLY B 1 242 ? 3.363 -25.406 -1.347 1 86.06 242 GLY B CA 1
ATOM 4832 C C . GLY B 1 242 ? 3.678 -25.297 0.133 1 86.06 242 GLY B C 1
ATOM 4833 O O . GLY B 1 242 ? 2.787 -25.047 0.944 1 86.06 242 GLY B O 1
ATOM 4834 N N . LYS B 1 243 ? 4.855 -25.641 0.496 1 75.81 243 LYS B N 1
ATOM 4835 C CA . LYS B 1 243 ? 5.262 -25.625 1.898 1 75.81 243 LYS B CA 1
ATOM 4836 C C . LYS B 1 243 ? 5.141 -24.234 2.498 1 75.81 243 LYS B C 1
ATOM 4838 O O . LYS B 1 243 ? 4.598 -24.062 3.594 1 75.81 243 LYS B O 1
ATOM 4843 N N . THR B 1 244 ? 5.719 -23.312 1.945 1 61.66 244 THR B N 1
ATOM 4844 C CA . THR B 1 244 ? 5.676 -21.984 2.52 1 61.66 244 THR B CA 1
ATOM 4845 C C . THR B 1 244 ? 4.797 -21.062 1.677 1 61.66 244 THR B C 1
ATOM 4847 O O . THR B 1 244 ? 4.211 -20.109 2.193 1 61.66 244 THR B O 1
ATOM 4850 N N . GLN B 1 245 ? 4.875 -21.359 0.485 1 58.28 245 GLN B N 1
ATOM 4851 C CA . GLN B 1 245 ? 4.305 -20.312 -0.367 1 58.28 245 GLN B CA 1
ATOM 4852 C C . GLN B 1 245 ? 3.744 -20.906 -1.656 1 58.28 245 GLN B C 1
ATOM 4854 O O . GLN B 1 245 ? 4.016 -22.062 -1.98 1 58.28 245 GLN B O 1
ATOM 4859 N N . VAL B 1 246 ? 2.602 -20.219 -2.15 1 56.56 246 VAL B N 1
ATOM 4860 C CA . VAL B 1 246 ? 2.072 -20.672 -3.434 1 56.56 246 VAL B CA 1
ATOM 4861 C C . VAL B 1 246 ? 3.211 -20.797 -4.441 1 56.56 246 VAL B C 1
ATOM 4863 O O . VAL B 1 246 ? 4.133 -19.984 -4.457 1 56.56 246 VAL B O 1
ATOM 4866 N N . GLY B 1 247 ? 3.383 -21.906 -4.957 1 58.22 247 GLY B N 1
ATOM 4867 C CA . GLY B 1 247 ? 4.305 -22.156 -6.055 1 58.22 247 GLY B CA 1
ATOM 4868 C C . GLY B 1 247 ? 4.008 -21.328 -7.289 1 58.22 247 GLY B C 1
ATOM 4869 O O . GLY B 1 247 ? 3.189 -21.719 -8.125 1 58.22 247 GLY B O 1
ATOM 4870 N N . GLY B 1 248 ? 4.453 -20.062 -7.363 1 63.56 248 GLY B N 1
ATOM 4871 C CA . GLY B 1 248 ? 4.25 -19.125 -8.461 1 63.56 248 GLY B CA 1
ATOM 4872 C C . GLY B 1 248 ? 4.598 -19.703 -9.812 1 63.56 248 GLY B C 1
ATOM 4873 O O . GLY B 1 248 ? 4.105 -19.234 -10.844 1 63.56 248 GLY B O 1
ATOM 4874 N N . VAL B 1 249 ? 5.191 -20.922 -9.812 1 75.56 249 VAL B N 1
ATOM 4875 C CA . VAL B 1 249 ? 5.625 -21.406 -11.109 1 75.56 249 VAL B CA 1
ATOM 4876 C C . VAL B 1 249 ? 4.438 -22.031 -11.852 1 75.56 249 VAL B C 1
ATOM 4878 O O . VAL B 1 249 ? 4.387 -22 -13.086 1 75.56 249 VAL B O 1
ATOM 4881 N N . CYS B 1 250 ? 3.488 -22.469 -11.062 1 80.12 250 CYS B N 1
ATOM 4882 C CA . CYS B 1 250 ? 2.314 -23.094 -11.656 1 80.12 250 CYS B CA 1
ATOM 4883 C C . CYS B 1 250 ? 1.515 -22.094 -12.484 1 80.12 250 CYS B C 1
ATOM 4885 O O . CYS B 1 250 ? 0.952 -22.453 -13.516 1 80.12 250 CYS B O 1
ATOM 4887 N N . LEU B 1 251 ? 1.47 -20.906 -12.039 1 86.44 251 LEU B N 1
ATOM 4888 C CA . LEU B 1 251 ? 0.754 -19.875 -12.797 1 86.44 251 LEU B CA 1
ATOM 4889 C C . LEU B 1 251 ? 1.416 -19.641 -14.148 1 86.44 251 LEU B C 1
ATOM 4891 O O . LEU B 1 251 ? 0.734 -19.578 -15.172 1 86.44 251 LEU B O 1
ATOM 4895 N N . ALA B 1 252 ? 2.713 -19.594 -14.055 1 81.5 252 ALA B N 1
ATOM 4896 C CA . ALA B 1 252 ? 3.461 -19.391 -15.297 1 81.5 252 ALA B CA 1
ATOM 4897 C C . ALA B 1 252 ? 3.279 -20.562 -16.25 1 81.5 252 ALA B C 1
ATOM 4899 O O . ALA B 1 252 ? 3.137 -20.391 -17.453 1 81.5 252 ALA B O 1
ATOM 4900 N N . GLU B 1 253 ? 3.24 -21.703 -15.703 1 82.31 253 GLU B N 1
ATOM 4901 C CA . GLU B 1 253 ? 3.021 -22.906 -16.5 1 82.31 253 GLU B CA 1
ATOM 4902 C C . GLU B 1 253 ? 1.641 -22.906 -17.141 1 82.31 253 GLU B C 1
ATOM 4904 O O . GLU B 1 253 ? 1.504 -23.219 -18.328 1 82.31 253 GLU B O 1
ATOM 4909 N N . SER B 1 254 ? 0.674 -22.562 -16.344 1 88 254 SER B N 1
ATOM 4910 C CA . SER B 1 254 ? -0.689 -22.5 -16.859 1 88 254 SER B CA 1
ATOM 4911 C C . SER B 1 254 ? -0.795 -21.531 -18.031 1 88 254 SER B C 1
ATOM 4913 O O . SER B 1 254 ? -1.428 -21.828 -19.031 1 88 254 SER B O 1
ATOM 4915 N N . MET B 1 255 ? -0.146 -20.438 -17.922 1 86.88 255 MET B N 1
ATOM 4916 C CA . MET B 1 255 ? -0.17 -19.422 -18.984 1 86.88 255 MET B CA 1
ATOM 4917 C C . MET B 1 255 ? 0.562 -19.922 -20.219 1 86.88 255 MET B C 1
ATOM 4919 O O . MET B 1 255 ? 0.093 -19.719 -21.344 1 86.88 255 MET B O 1
ATOM 4923 N N . ALA B 1 256 ? 1.639 -20.578 -20.016 1 81.69 256 ALA B N 1
ATOM 4924 C CA . ALA B 1 256 ? 2.475 -21.031 -21.125 1 81.69 256 ALA B CA 1
ATOM 4925 C C . ALA B 1 256 ? 1.784 -22.141 -21.906 1 81.69 256 ALA B C 1
ATOM 4927 O O . ALA B 1 256 ? 1.891 -22.203 -23.141 1 81.69 256 ALA B O 1
ATOM 4928 N N . PHE B 1 257 ? 1.03 -22.984 -21.234 1 84.12 257 PHE B N 1
ATOM 4929 C CA . PHE B 1 257 ? 0.456 -24.156 -21.875 1 84.12 257 PHE B CA 1
ATOM 4930 C C . PHE B 1 257 ? -1.021 -23.938 -22.188 1 84.12 257 PHE B C 1
ATOM 4932 O O . PHE B 1 257 ? -1.659 -24.781 -22.828 1 84.12 257 PHE B O 1
ATOM 4939 N N . GLY B 1 258 ? -1.569 -22.875 -21.734 1 88.12 258 GLY B N 1
ATOM 4940 C CA . GLY B 1 258 ? -2.945 -22.516 -22.047 1 88.12 258 GLY B CA 1
ATOM 4941 C C . GLY B 1 258 ? -3.961 -23.312 -21.234 1 88.12 258 GLY B C 1
ATOM 4942 O O . GLY B 1 258 ? -5.086 -23.531 -21.688 1 88.12 258 GLY B O 1
ATOM 4943 N N . CYS B 1 259 ? -3.609 -23.938 -20.25 1 93.06 259 CYS B N 1
ATOM 4944 C CA . CYS B 1 259 ? -4.562 -24.578 -19.359 1 93.06 259 CYS B CA 1
ATOM 4945 C C . CYS B 1 259 ? -5.078 -23.594 -18.312 1 93.06 259 CYS B C 1
ATOM 4947 O O . CYS B 1 259 ? -4.359 -22.688 -17.906 1 93.06 259 CYS B O 1
ATOM 4949 N N . VAL B 1 260 ? -6.312 -23.688 -17.875 1 96.81 260 VAL B N 1
ATOM 4950 C CA . VAL B 1 260 ? -6.926 -22.766 -16.922 1 96.81 260 VAL B CA 1
ATOM 4951 C C . VAL B 1 260 ? -6.418 -23.062 -15.516 1 96.81 260 VAL B C 1
ATOM 4953 O O . VAL B 1 260 ? -6.551 -24.172 -15.016 1 96.81 260 VAL B O 1
ATOM 4956 N N . PRO B 1 261 ? -5.801 -22.094 -14.891 1 96.69 261 PRO B N 1
ATOM 4957 C CA . PRO B 1 261 ? -5.273 -22.359 -13.555 1 96.69 261 PRO B CA 1
ATOM 4958 C C . PRO B 1 261 ? -6.375 -22.516 -12.508 1 96.69 261 PRO B C 1
ATOM 4960 O O . PRO B 1 261 ? -7.383 -21.812 -12.555 1 96.69 261 PRO B O 1
ATOM 4963 N N . VAL B 1 262 ? -6.219 -23.5 -11.695 1 97.06 262 VAL B N 1
ATOM 4964 C CA . VAL B 1 262 ? -7.023 -23.688 -10.492 1 97.06 262 VAL B CA 1
ATOM 4965 C C . VAL B 1 262 ? -6.199 -23.344 -9.258 1 97.06 262 VAL B C 1
ATOM 4967 O O . VAL B 1 262 ? -5.348 -24.125 -8.836 1 97.06 262 VAL B O 1
ATOM 4970 N N . ILE B 1 263 ? -6.52 -22.234 -8.711 1 95.25 263 ILE B N 1
ATOM 4971 C CA . ILE B 1 263 ? -5.719 -21.719 -7.598 1 95.25 263 ILE B CA 1
ATOM 4972 C C . ILE B 1 263 ? -6.254 -22.281 -6.281 1 95.25 263 ILE B C 1
ATOM 4974 O O . ILE B 1 263 ? -7.41 -22.047 -5.922 1 95.25 263 ILE B O 1
ATOM 4978 N N . MET B 1 264 ? -5.438 -23.016 -5.605 1 94.12 264 MET B N 1
ATOM 4979 C CA . MET B 1 264 ? -5.785 -23.578 -4.297 1 94.12 264 MET B CA 1
ATOM 4980 C C . MET B 1 264 ? -4.75 -23.188 -3.248 1 94.12 264 MET B C 1
ATOM 4982 O O . MET B 1 264 ? -4.102 -24.047 -2.658 1 94.12 264 MET B O 1
ATOM 4986 N N . SER B 1 265 ? -4.578 -21.906 -3.043 1 93.06 265 SER B N 1
ATOM 4987 C CA . SER B 1 265 ? -3.691 -21.266 -2.074 1 93.06 265 SER B CA 1
ATOM 4988 C C . SER B 1 265 ? -4.367 -20.078 -1.401 1 93.06 265 SER B C 1
ATOM 4990 O O . SER B 1 265 ? -4.34 -18.969 -1.928 1 93.06 265 SER B O 1
ATOM 4992 N N . ASP B 1 266 ? -4.832 -20.328 -0.22 1 93.25 266 ASP B N 1
ATOM 4993 C CA . ASP B 1 266 ? -5.555 -19.266 0.487 1 93.25 266 ASP B CA 1
ATOM 4994 C C . ASP B 1 266 ? -4.66 -18.047 0.71 1 93.25 266 ASP B C 1
ATOM 4996 O O . ASP B 1 266 ? -3.482 -18.188 1.044 1 93.25 266 ASP B O 1
ATOM 5000 N N . TYR B 1 267 ? -5.219 -16.859 0.445 1 93.81 267 TYR B N 1
ATOM 5001 C CA . TYR B 1 267 ? -4.617 -15.57 0.769 1 93.81 267 TYR B CA 1
ATOM 5002 C C . TYR B 1 267 ? -3.465 -15.25 -0.18 1 93.81 267 TYR B C 1
ATOM 5004 O O . TYR B 1 267 ? -2.623 -14.398 0.118 1 93.81 267 TYR B O 1
ATOM 5012 N N . TYR B 1 268 ? -3.404 -16.016 -1.293 1 93.25 268 TYR B N 1
ATOM 5013 C CA . TYR B 1 268 ? -2.447 -15.703 -2.35 1 93.25 268 TYR B CA 1
ATOM 5014 C C . TYR B 1 268 ? -2.838 -14.422 -3.08 1 93.25 268 TYR B C 1
ATOM 5016 O O . TYR B 1 268 ? -3.939 -14.328 -3.627 1 93.25 268 TYR B O 1
ATOM 5024 N N . ASP B 1 269 ? -2.021 -13.398 -2.957 1 94.31 269 ASP B N 1
ATOM 5025 C CA . ASP B 1 269 ? -2.26 -12.172 -3.721 1 94.31 269 ASP B CA 1
ATOM 5026 C C . ASP B 1 269 ? -1.862 -12.352 -5.184 1 94.31 269 ASP B C 1
ATOM 5028 O O . ASP B 1 269 ? -0.707 -12.133 -5.551 1 94.31 269 ASP B O 1
ATOM 5032 N N . LEU B 1 270 ? -2.771 -12.719 -6.07 1 94.94 270 LEU B N 1
ATOM 5033 C CA . LEU B 1 270 ? -2.498 -13.039 -7.469 1 94.94 270 LEU B CA 1
ATOM 5034 C C . LEU B 1 270 ? -1.921 -11.828 -8.195 1 94.94 270 LEU B C 1
ATOM 5036 O O . LEU B 1 270 ? -2.361 -10.695 -7.973 1 94.94 270 LEU B O 1
ATOM 5040 N N . PRO B 1 271 ? -0.971 -12.039 -9.039 1 94.56 271 PRO B N 1
ATOM 5041 C CA . PRO B 1 271 ? -0.267 -10.938 -9.688 1 94.56 271 PRO B CA 1
ATOM 5042 C C . PRO B 1 271 ? -1.187 -10.078 -10.555 1 94.56 271 PRO B C 1
ATOM 5044 O O . PRO B 1 271 ? -2.084 -10.609 -11.219 1 94.56 271 PRO B O 1
ATOM 5047 N N . PHE B 1 272 ? -1.056 -8.781 -10.555 1 96 272 PHE B N 1
ATOM 5048 C CA . PHE B 1 272 ? -1.696 -7.801 -11.43 1 96 272 PHE B CA 1
ATOM 5049 C C . PHE B 1 272 ? -3.213 -7.863 -11.289 1 96 272 PHE B C 1
ATOM 5051 O O . PHE B 1 272 ? -3.939 -7.711 -12.273 1 96 272 PHE B O 1
ATOM 5058 N N . ASN B 1 273 ? -3.672 -8.156 -10.086 1 94.62 273 ASN B N 1
ATOM 5059 C CA . ASN B 1 273 ? -5.102 -8.336 -9.875 1 94.62 273 ASN B CA 1
ATOM 5060 C C . ASN B 1 273 ? -5.855 -7.016 -9.984 1 94.62 273 ASN B C 1
ATOM 5062 O O . ASN B 1 273 ? -7.086 -7 -10.07 1 94.62 273 ASN B O 1
ATOM 5066 N N . ASP B 1 274 ? -5.176 -5.898 -10.008 1 93.12 274 ASP B N 1
ATOM 5067 C CA . ASP B 1 274 ? -5.828 -4.609 -10.234 1 93.12 274 ASP B CA 1
ATOM 5068 C C . ASP B 1 274 ? -6.004 -4.34 -11.727 1 93.12 274 ASP B C 1
ATOM 5070 O O . ASP B 1 274 ? -6.766 -3.451 -12.117 1 93.12 274 ASP B O 1
ATOM 5074 N N . ILE B 1 275 ? -5.324 -5.082 -12.516 1 93.94 275 ILE B N 1
ATOM 5075 C CA . ILE B 1 275 ? -5.352 -4.922 -13.969 1 93.94 275 ILE B CA 1
ATOM 5076 C C . ILE B 1 275 ? -6.129 -6.078 -14.602 1 93.94 275 ILE B C 1
ATOM 5078 O O . ILE B 1 275 ? -6.91 -5.871 -15.531 1 93.94 275 ILE B O 1
ATOM 5082 N N . LEU B 1 276 ? -5.91 -7.262 -14.031 1 96 276 LEU B N 1
ATOM 5083 C CA . LEU B 1 276 ? -6.48 -8.484 -14.586 1 96 276 LEU B CA 1
ATOM 5084 C C . LEU B 1 276 ? -7.605 -9.008 -13.703 1 96 276 LEU B C 1
ATOM 5086 O O . LEU B 1 276 ? -7.457 -9.078 -12.477 1 96 276 LEU B O 1
ATOM 5090 N N . ASP B 1 277 ? -8.672 -9.336 -14.328 1 95.81 277 ASP B N 1
ATOM 5091 C CA . ASP B 1 277 ? -9.742 -10.023 -13.617 1 95.81 277 ASP B CA 1
ATOM 5092 C C . ASP B 1 277 ? -9.492 -11.531 -13.578 1 95.81 277 ASP B C 1
ATOM 5094 O O . ASP B 1 277 ? -9.875 -12.258 -14.492 1 95.81 277 ASP B O 1
ATOM 5098 N N . TRP B 1 278 ? -8.984 -12.016 -12.57 1 96.38 278 TRP B N 1
ATOM 5099 C CA . TRP B 1 278 ? -8.562 -13.406 -12.453 1 96.38 278 TRP B CA 1
ATOM 5100 C C . TRP B 1 278 ? -9.766 -14.344 -12.516 1 96.38 278 TRP B C 1
ATOM 5102 O O . TRP B 1 278 ? -9.625 -15.516 -12.883 1 96.38 278 TRP B O 1
ATOM 5112 N N . ASN B 1 279 ? -10.922 -13.867 -12.172 1 95.19 279 ASN B N 1
ATOM 5113 C CA . ASN B 1 279 ? -12.109 -14.711 -12.258 1 95.19 279 ASN B CA 1
ATOM 5114 C C . ASN B 1 279 ? -12.469 -15.039 -13.703 1 95.19 279 ASN B C 1
ATOM 5116 O O . ASN B 1 279 ? -13.219 -15.969 -13.969 1 95.19 279 ASN B O 1
ATOM 5120 N N . ALA B 1 280 ? -11.93 -14.281 -14.562 1 97.38 280 ALA B N 1
ATOM 5121 C CA . ALA B 1 280 ? -12.25 -14.453 -15.977 1 97.38 280 ALA B CA 1
ATOM 5122 C C . ALA B 1 280 ? -11.414 -15.57 -16.594 1 97.38 280 ALA B C 1
ATOM 5124 O O . ALA B 1 280 ? -11.719 -16.031 -17.703 1 97.38 280 ALA B O 1
ATOM 5125 N N . PHE B 1 281 ? -10.328 -16.016 -15.906 1 97.44 281 PHE B N 1
ATOM 5126 C CA . PHE B 1 281 ? -9.477 -17 -16.578 1 97.44 281 PHE B CA 1
ATOM 5127 C C . PHE B 1 281 ? -8.891 -17.984 -15.57 1 97.44 281 PHE B C 1
ATOM 5129 O O . PHE B 1 281 ? -7.871 -18.625 -15.844 1 97.44 281 PHE B O 1
ATOM 5136 N N . SER B 1 282 ? -9.453 -18.078 -14.391 1 97.5 282 SER B N 1
ATOM 5137 C CA . SER B 1 282 ? -9.016 -19.016 -13.367 1 97.5 282 SER B CA 1
ATOM 5138 C C . SER B 1 282 ? -10.18 -19.5 -12.508 1 97.5 282 SER B C 1
ATOM 5140 O O . SER B 1 282 ? -11.289 -18.953 -12.602 1 97.5 282 SER B O 1
ATOM 5142 N N . VAL B 1 283 ? -9.938 -20.547 -11.867 1 97.56 283 VAL B N 1
ATOM 5143 C CA . VAL B 1 283 ? -10.844 -21.031 -10.828 1 97.56 283 VAL B CA 1
ATOM 5144 C C . VAL B 1 283 ? -10.156 -20.922 -9.469 1 97.56 283 VAL B C 1
ATOM 5146 O O . VAL B 1 283 ? -9.102 -21.516 -9.25 1 97.56 283 VAL B O 1
ATOM 5149 N N . ILE B 1 284 ? -10.727 -20.125 -8.625 1 95.62 284 ILE B N 1
ATOM 5150 C CA . ILE B 1 284 ? -10.156 -19.906 -7.301 1 95.62 284 ILE B CA 1
ATOM 5151 C C . ILE B 1 284 ? -10.945 -20.703 -6.266 1 95.62 284 ILE B C 1
ATOM 5153 O O . ILE B 1 284 ? -12.141 -20.484 -6.078 1 95.62 284 ILE B O 1
ATOM 5157 N N . LEU B 1 285 ? -10.258 -21.641 -5.652 1 96 285 LEU B N 1
ATOM 5158 C CA . LEU B 1 285 ? -10.859 -22.5 -4.641 1 96 285 LEU B CA 1
ATOM 5159 C C . LEU B 1 285 ? -10.117 -22.391 -3.312 1 96 285 LEU B C 1
ATOM 5161 O O . LEU B 1 285 ? -8.945 -22.016 -3.285 1 96 285 LEU B O 1
ATOM 5165 N N . LYS B 1 286 ? -10.828 -22.719 -2.242 1 95.06 286 LYS B N 1
ATOM 5166 C CA . LYS B 1 286 ? -10.18 -22.812 -0.938 1 95.06 286 LYS B CA 1
ATOM 5167 C C . LYS B 1 286 ? -9.32 -24.078 -0.846 1 95.06 286 LYS B C 1
ATOM 5169 O O . LYS B 1 286 ? -9.609 -25.078 -1.499 1 95.06 286 LYS B O 1
ATOM 5174 N N . GLU B 1 287 ? -8.328 -23.984 -0.055 1 94.31 287 GLU B N 1
ATOM 5175 C CA . GLU B 1 287 ? -7.453 -25.125 0.156 1 94.31 287 GLU B CA 1
ATOM 5176 C C . GLU B 1 287 ? -8.242 -26.328 0.669 1 94.31 287 GLU B C 1
ATOM 5178 O O . GLU B 1 287 ? -7.941 -27.469 0.311 1 94.31 287 GLU B O 1
ATOM 5183 N N . HIS B 1 288 ? -9.258 -26.109 1.425 1 95.31 288 HIS B N 1
ATOM 5184 C CA . HIS B 1 288 ? -10 -27.203 2.029 1 95.31 288 HIS B CA 1
ATOM 5185 C C . HIS B 1 288 ? -11.008 -27.812 1.047 1 95.31 288 HIS B C 1
ATOM 5187 O O . HIS B 1 288 ? -11.656 -28.812 1.349 1 95.31 288 HIS B O 1
ATOM 5193 N N . ASP B 1 289 ? -11.094 -27.297 -0.136 1 96.5 289 ASP B N 1
ATOM 5194 C CA . ASP B 1 289 ? -12.055 -27.766 -1.136 1 96.5 289 ASP B CA 1
ATOM 5195 C C . ASP B 1 289 ? -11.445 -28.875 -1.997 1 96.5 289 ASP B C 1
ATOM 5197 O O . ASP B 1 289 ? -12.062 -29.328 -2.959 1 96.5 289 ASP B O 1
ATOM 5201 N N . VAL B 1 290 ? -10.266 -29.359 -1.698 1 96.88 290 VAL B N 1
ATOM 5202 C CA . VAL B 1 290 ? -9.57 -30.344 -2.504 1 96.88 290 VAL B CA 1
ATOM 5203 C C . VAL B 1 290 ? -10.469 -31.562 -2.729 1 96.88 290 VAL B C 1
ATOM 5205 O O . VAL B 1 290 ? -10.625 -32.031 -3.859 1 96.88 290 VAL B O 1
ATOM 5208 N N . PRO B 1 291 ? -11.227 -32.062 -1.723 1 97.19 291 PRO B N 1
ATOM 5209 C CA . PRO B 1 291 ? -12.039 -33.281 -1.925 1 97.19 291 PRO B CA 1
ATOM 5210 C C . PRO B 1 291 ? -13.156 -33.062 -2.939 1 97.19 291 PRO B C 1
ATOM 5212 O O . PRO B 1 291 ? -13.594 -34.031 -3.59 1 97.19 291 PRO B O 1
ATOM 5215 N N . ILE B 1 292 ? -13.586 -31.828 -3.09 1 97.88 292 ILE B N 1
ATOM 5216 C CA . ILE B 1 292 ? -14.727 -31.609 -3.973 1 97.88 292 ILE B CA 1
ATOM 5217 C C . ILE B 1 292 ? -14.273 -30.906 -5.25 1 97.88 292 ILE B C 1
ATOM 5219 O O . ILE B 1 292 ? -15.094 -30.5 -6.07 1 97.88 292 ILE B O 1
ATOM 5223 N N . MET B 1 293 ? -12.992 -30.688 -5.426 1 97.62 293 MET B N 1
ATOM 5224 C CA . MET B 1 293 ? -12.43 -29.969 -6.57 1 97.62 293 MET B CA 1
ATOM 5225 C C . MET B 1 293 ? -12.883 -30.609 -7.879 1 97.62 293 MET B C 1
ATOM 5227 O O . MET B 1 293 ? -13.273 -29.906 -8.812 1 97.62 293 MET B O 1
ATOM 5231 N N . GLY B 1 294 ? -12.844 -31.969 -7.973 1 96.94 294 GLY B N 1
ATOM 5232 C CA . GLY B 1 294 ? -13.258 -32.656 -9.18 1 96.94 294 GLY B CA 1
ATOM 5233 C C . GLY B 1 294 ? -14.688 -32.344 -9.586 1 96.94 294 GLY B C 1
ATOM 5234 O O . GLY B 1 294 ? -14.953 -32.062 -10.758 1 96.94 294 GLY B O 1
ATOM 5235 N N . GLU B 1 295 ? -15.539 -32.344 -8.602 1 97.38 295 GLU B N 1
ATOM 5236 C CA . GLU B 1 295 ? -16.953 -32.062 -8.844 1 97.38 295 GLU B CA 1
ATOM 5237 C C . GLU B 1 295 ? -17.141 -30.625 -9.32 1 97.38 295 GLU B C 1
ATOM 5239 O O . GLU B 1 295 ? -17.922 -30.375 -10.242 1 97.38 295 GLU B O 1
ATOM 5244 N N . ILE B 1 296 ? -16.438 -29.719 -8.711 1 98.12 296 ILE B N 1
ATOM 5245 C CA . ILE B 1 296 ? -16.531 -28.297 -9.062 1 98.12 296 ILE B CA 1
ATOM 5246 C C . ILE B 1 296 ? -16.094 -28.094 -10.508 1 98.12 296 ILE B C 1
ATOM 5248 O O . ILE B 1 296 ? -16.781 -27.438 -11.289 1 98.12 296 ILE B O 1
ATOM 5252 N N . LEU B 1 297 ? -14.977 -28.656 -10.875 1 98.06 297 LEU B N 1
ATOM 5253 C CA . LEU B 1 297 ? -14.414 -28.469 -12.203 1 98.06 297 LEU B CA 1
ATOM 5254 C C . LEU B 1 297 ? -15.281 -29.141 -13.266 1 98.06 297 LEU B C 1
ATOM 5256 O O . LEU B 1 297 ? -15.477 -28.594 -14.352 1 98.06 297 LEU B O 1
ATOM 5260 N N . LYS B 1 298 ? -15.828 -30.344 -12.984 1 97.12 298 LYS B N 1
ATOM 5261 C CA . LYS B 1 298 ? -16.719 -31.047 -13.906 1 97.12 298 LYS B CA 1
ATOM 5262 C C . LYS B 1 298 ? -18.016 -30.266 -14.117 1 97.12 298 LYS B C 1
ATOM 5264 O O . LYS B 1 298 ? -18.656 -30.391 -15.156 1 97.12 298 LYS B O 1
ATOM 5269 N N . GLY B 1 299 ? -18.312 -29.484 -13.125 1 97.62 299 GLY B N 1
ATOM 5270 C CA . GLY B 1 299 ? -19.547 -28.719 -13.18 1 97.62 299 GLY B CA 1
ATOM 5271 C C . GLY B 1 299 ? -19.422 -27.484 -14.039 1 97.62 299 GLY B C 1
ATOM 5272 O O . GLY B 1 299 ? -20.438 -26.859 -14.383 1 97.62 299 GLY B O 1
ATOM 5273 N N . ILE B 1 300 ? -18.297 -27.094 -14.445 1 97.94 300 ILE B N 1
ATOM 5274 C CA . ILE B 1 300 ? -18.094 -25.922 -15.305 1 97.94 300 ILE B CA 1
ATOM 5275 C C . ILE B 1 300 ? -18.484 -26.266 -16.734 1 97.94 300 ILE B C 1
ATOM 5277 O O . ILE B 1 300 ? -17.891 -27.156 -17.344 1 97.94 300 ILE B O 1
ATOM 5281 N N . PRO B 1 301 ? -19.453 -25.578 -17.266 1 97.62 301 PRO B N 1
ATOM 5282 C CA . PRO B 1 301 ? -19.875 -25.859 -18.641 1 97.62 301 PRO B CA 1
ATOM 5283 C C . PRO B 1 301 ? -18.734 -25.641 -19.641 1 97.62 301 PRO B C 1
ATOM 5285 O O . PRO B 1 301 ? -17.875 -24.781 -19.438 1 97.62 301 PRO B O 1
ATOM 5288 N N . GLU B 1 302 ? -18.828 -26.375 -20.734 1 95.38 302 GLU B N 1
ATOM 5289 C CA . GLU B 1 302 ? -17.766 -26.359 -21.75 1 95.38 302 GLU B CA 1
ATOM 5290 C C . GLU B 1 302 ? -17.578 -24.953 -22.328 1 95.38 302 GLU B C 1
ATOM 5292 O O . GLU B 1 302 ? -16.453 -24.531 -22.594 1 95.38 302 GLU B O 1
ATOM 5297 N N . ASP B 1 303 ? -18.656 -24.266 -22.469 1 96.69 303 ASP B N 1
ATOM 5298 C CA . ASP B 1 303 ? -18.562 -22.906 -23.031 1 96.69 303 ASP B CA 1
ATOM 5299 C C . ASP B 1 303 ? -17.828 -21.969 -22.078 1 96.69 303 ASP B C 1
ATOM 5301 O O . ASP B 1 303 ? -17.031 -21.141 -22.516 1 96.69 303 ASP B O 1
ATOM 5305 N N . MET B 1 304 ? -18.109 -22.125 -20.812 1 97.75 304 MET B N 1
ATOM 5306 C CA . MET B 1 304 ? -17.422 -21.328 -19.812 1 97.75 304 MET B CA 1
ATOM 5307 C C . MET B 1 304 ? -15.938 -21.672 -19.766 1 97.75 304 MET B C 1
ATOM 5309 O O . MET B 1 304 ? -15.086 -20.781 -19.656 1 97.75 304 MET B O 1
ATOM 5313 N N . PHE B 1 305 ? -15.688 -22.922 -19.859 1 96.62 305 PHE B N 1
ATOM 5314 C CA . PHE B 1 305 ? -14.297 -23.359 -19.891 1 96.62 305 PHE B CA 1
ATOM 5315 C C . PHE B 1 305 ? -13.57 -22.75 -21.078 1 96.62 305 PHE B C 1
ATOM 5317 O O . PHE B 1 305 ? -12.469 -22.219 -20.922 1 96.62 305 PHE B O 1
ATOM 5324 N N . GLU B 1 306 ? -14.156 -22.844 -22.219 1 94.62 306 GLU B N 1
ATOM 5325 C CA . GLU B 1 306 ? -13.523 -22.328 -23.422 1 94.62 306 GLU B CA 1
ATOM 5326 C C . GLU B 1 306 ? -13.281 -20.828 -23.328 1 94.62 306 GLU B C 1
ATOM 5328 O O . GLU B 1 306 ? -12.25 -20.328 -23.766 1 94.62 306 GLU B O 1
ATOM 5333 N N . LYS B 1 307 ? -14.219 -20.188 -22.734 1 97.5 307 LYS B N 1
ATOM 5334 C CA . LYS B 1 307 ? -14.047 -18.75 -22.531 1 97.5 307 LYS B CA 1
ATOM 5335 C C . LYS B 1 307 ? -12.867 -18.469 -21.609 1 97.5 307 LYS B C 1
ATOM 5337 O O . LYS B 1 307 ? -12.047 -17.594 -21.906 1 97.5 307 LYS B O 1
ATOM 5342 N N . MET B 1 308 ? -12.781 -19.156 -20.531 1 97.88 308 MET B N 1
ATOM 5343 C CA . MET B 1 308 ? -11.664 -19 -19.609 1 97.88 308 MET B CA 1
ATOM 5344 C C . MET B 1 308 ? -10.336 -19.297 -20.297 1 97.88 308 MET B C 1
ATOM 5346 O O . MET B 1 308 ? -9.367 -18.562 -20.125 1 97.88 308 MET B O 1
ATOM 5350 N N . ARG B 1 309 ? -10.352 -20.312 -21.062 1 94.75 309 ARG B N 1
ATOM 5351 C CA . ARG B 1 309 ? -9.141 -20.719 -21.75 1 94.75 309 ARG B CA 1
ATOM 5352 C C . ARG B 1 309 ? -8.695 -19.641 -22.734 1 94.75 309 ARG B C 1
ATOM 5354 O O . ARG B 1 309 ? -7.512 -19.297 -22.812 1 94.75 309 ARG B O 1
ATOM 5361 N N . GLN B 1 310 ? -9.641 -19.125 -23.484 1 94.31 310 GLN B N 1
ATOM 5362 C CA . GLN B 1 310 ? -9.328 -18.031 -24.406 1 94.31 310 GLN B CA 1
ATOM 5363 C C . GLN B 1 310 ? -8.758 -16.828 -23.672 1 94.31 310 GLN B C 1
ATOM 5365 O O . GLN B 1 310 ? -7.844 -16.172 -24.156 1 94.31 310 GLN B O 1
ATOM 5370 N N . ASN B 1 311 ? -9.32 -16.578 -22.516 1 96.62 311 ASN B N 1
ATOM 5371 C CA . ASN B 1 311 ? -8.82 -15.469 -21.719 1 96.62 311 ASN B CA 1
ATOM 5372 C C . ASN B 1 311 ? -7.406 -15.75 -21.203 1 96.62 311 ASN B C 1
ATOM 5374 O O . ASN B 1 311 ? -6.586 -14.836 -21.109 1 96.62 311 ASN B O 1
ATOM 5378 N N . VAL B 1 312 ? -7.094 -17 -20.891 1 94.81 312 VAL B N 1
ATOM 5379 C CA . VAL B 1 312 ? -5.738 -17.391 -20.5 1 94.81 312 VAL B CA 1
ATOM 5380 C C . VAL B 1 312 ? -4.766 -17.047 -21.625 1 94.81 312 VAL B C 1
ATOM 5382 O O . VAL B 1 312 ? -3.721 -16.438 -21.391 1 94.81 312 VAL B O 1
ATOM 5385 N N . LEU B 1 313 ? -5.16 -17.391 -22.797 1 91.81 313 LEU B N 1
ATOM 5386 C CA . LEU B 1 313 ? -4.305 -17.156 -23.953 1 91.81 313 LEU B CA 1
ATOM 5387 C C . LEU B 1 313 ? -4.105 -15.656 -24.172 1 91.81 313 LEU B C 1
ATOM 5389 O O . LEU B 1 313 ? -3.004 -15.219 -24.516 1 91.81 313 LEU B O 1
ATOM 5393 N N . LYS B 1 314 ? -5.125 -14.938 -23.906 1 93.25 314 LYS B N 1
ATOM 5394 C CA . LYS B 1 314 ? -5.062 -13.492 -24.094 1 93.25 314 LYS B CA 1
ATOM 5395 C C . LYS B 1 314 ? -4.129 -12.844 -23.078 1 93.25 314 LYS B C 1
ATOM 5397 O O . LYS B 1 314 ? -3.365 -11.938 -23.422 1 93.25 314 LYS B O 1
ATOM 5402 N N . VAL B 1 315 ? -4.148 -13.305 -21.828 1 94.62 315 VAL B N 1
ATOM 5403 C CA . VAL B 1 315 ? -3.42 -12.617 -20.766 1 94.62 315 VAL B CA 1
ATOM 5404 C C . VAL B 1 315 ? -2.018 -13.203 -20.641 1 94.62 315 VAL B C 1
ATOM 5406 O O . VAL B 1 315 ? -1.18 -12.672 -19.906 1 94.62 315 VAL B O 1
ATOM 5409 N N . SER B 1 316 ? -1.745 -14.297 -21.344 1 91 316 SER B N 1
ATOM 5410 C CA . SER B 1 316 ? -0.478 -15.008 -21.219 1 91 316 SER B CA 1
ATOM 5411 C C . SER B 1 316 ? 0.705 -14.086 -21.5 1 91 316 SER B C 1
ATOM 5413 O O . SER B 1 316 ? 1.782 -14.25 -20.938 1 91 316 SER B O 1
ATOM 5415 N N . LYS B 1 317 ? 0.534 -13.125 -22.344 1 88.25 317 LYS B N 1
ATOM 5416 C CA . LYS B 1 317 ? 1.607 -12.211 -22.734 1 88.25 317 LYS B CA 1
ATOM 5417 C C . LYS B 1 317 ? 2.123 -11.438 -21.516 1 88.25 317 LYS B C 1
ATOM 5419 O O . LYS B 1 317 ? 3.303 -11.086 -21.453 1 88.25 317 LYS B O 1
ATOM 5424 N N . TYR B 1 318 ? 1.24 -11.172 -20.531 1 92.12 318 TYR B N 1
ATOM 5425 C CA . TYR B 1 318 ? 1.601 -10.391 -19.359 1 92.12 318 TYR B CA 1
ATOM 5426 C C . TYR B 1 318 ? 2.475 -11.203 -18.406 1 92.12 318 TYR B C 1
ATOM 5428 O O . TYR B 1 318 ? 3.061 -10.656 -17.469 1 92.12 318 TYR B O 1
ATOM 5436 N N . PHE B 1 319 ? 2.598 -12.531 -18.688 1 88.19 319 PHE B N 1
ATOM 5437 C CA . PHE B 1 319 ? 3.342 -13.43 -17.812 1 88.19 319 PHE B CA 1
ATOM 5438 C C . PHE B 1 319 ? 4.57 -13.984 -18.531 1 88.19 319 PHE B C 1
ATOM 5440 O O . PHE B 1 319 ? 5.16 -14.969 -18.078 1 88.19 319 PHE B O 1
ATOM 5447 N N . LYS B 1 320 ? 4.91 -13.32 -19.531 1 83.25 320 LYS B N 1
ATOM 5448 C CA . LYS B 1 320 ? 6.117 -13.68 -20.266 1 83.25 320 LYS B CA 1
ATOM 5449 C C . LYS B 1 320 ? 7.277 -12.758 -19.906 1 83.25 320 LYS B C 1
ATOM 5451 O O . LYS B 1 320 ? 7.094 -11.555 -19.75 1 83.25 320 LYS B O 1
ATOM 5456 N N . TRP B 1 321 ? 8.398 -13.398 -19.812 1 79.88 321 TRP B N 1
ATOM 5457 C CA . TRP B 1 321 ? 9.617 -12.648 -19.516 1 79.88 321 TRP B CA 1
ATOM 5458 C C . TRP B 1 321 ? 10.516 -12.586 -20.75 1 79.88 321 TRP B C 1
ATOM 5460 O O . TRP B 1 321 ? 10.68 -13.586 -21.453 1 79.88 321 TRP B O 1
ATOM 5470 N N . HIS B 1 322 ? 11.008 -11.375 -21.078 1 78.88 322 HIS B N 1
ATOM 5471 C CA . HIS B 1 322 ? 11.938 -11.188 -22.188 1 78.88 322 HIS B CA 1
ATOM 5472 C C . HIS B 1 322 ? 13.25 -10.586 -21.719 1 78.88 322 HIS B C 1
ATOM 5474 O O . HIS B 1 322 ? 13.258 -9.719 -20.844 1 78.88 322 HIS B O 1
ATOM 5480 N N . PHE B 1 323 ? 14.32 -10.992 -22.203 1 72.38 323 PHE B N 1
ATOM 5481 C CA . PHE B 1 323 ? 15.625 -10.43 -21.859 1 72.38 323 PHE B CA 1
ATOM 5482 C C . PHE B 1 323 ? 15.656 -8.93 -22.141 1 72.38 323 PHE B C 1
ATOM 5484 O O . PHE B 1 323 ? 16.203 -8.156 -21.344 1 72.38 323 PHE B O 1
ATOM 5491 N N . ARG B 1 324 ? 15.148 -8.641 -23.359 1 80.69 324 ARG B N 1
ATOM 5492 C CA . ARG B 1 324 ? 14.859 -7.234 -23.625 1 80.69 324 ARG B CA 1
ATOM 5493 C C . ARG B 1 324 ? 13.383 -6.922 -23.406 1 80.69 324 ARG B C 1
ATOM 5495 O O . ARG B 1 324 ? 12.523 -7.41 -24.125 1 80.69 324 ARG B O 1
ATOM 5502 N N . PRO B 1 325 ? 13.195 -6.156 -22.422 1 85 325 PRO B N 1
ATOM 5503 C CA . PRO B 1 325 ? 11.797 -5.926 -22.047 1 85 325 PRO B CA 1
ATOM 5504 C C . PRO B 1 325 ? 10.945 -5.43 -23.203 1 85 325 PRO B C 1
ATOM 5506 O O . PRO B 1 325 ? 11.414 -4.641 -24.031 1 85 325 PRO B O 1
ATOM 5509 N N . VAL B 1 326 ? 9.828 -6.035 -23.312 1 87.75 326 VAL B N 1
ATOM 5510 C CA . VAL B 1 326 ? 8.836 -5.621 -24.312 1 87.75 326 VAL B CA 1
ATOM 5511 C C . VAL B 1 326 ? 7.59 -5.09 -23.594 1 87.75 326 VAL B C 1
ATOM 5513 O O . VAL B 1 326 ? 7.285 -5.5 -22.469 1 87.75 326 VAL B O 1
ATOM 5516 N N . LYS B 1 327 ? 6.914 -4.242 -24.328 1 92.94 327 LYS B N 1
ATOM 5517 C CA . LYS B 1 327 ? 5.707 -3.654 -23.766 1 92.94 327 LYS B CA 1
ATOM 5518 C C . LYS B 1 327 ? 4.703 -4.734 -23.359 1 92.94 327 LYS B C 1
ATOM 5520 O O . LYS B 1 327 ? 4.469 -5.676 -24.125 1 92.94 327 LYS B O 1
ATOM 5525 N N . TYR B 1 328 ? 4.293 -4.723 -22.109 1 93.75 328 TYR B N 1
ATOM 5526 C CA . TYR B 1 328 ? 3.227 -5.539 -21.547 1 93.75 328 TYR B CA 1
ATOM 5527 C C . TYR B 1 328 ? 3.744 -6.918 -21.156 1 93.75 328 TYR B C 1
ATOM 5529 O O . TYR B 1 328 ? 2.967 -7.793 -20.766 1 93.75 328 TYR B O 1
ATOM 5537 N N . ASP B 1 329 ? 5.043 -7.137 -21.266 1 91.44 329 ASP B N 1
ATOM 5538 C CA . ASP B 1 329 ? 5.535 -8.383 -20.688 1 91.44 329 ASP B CA 1
ATOM 5539 C C . ASP B 1 329 ? 5.582 -8.305 -19.156 1 91.44 329 ASP B C 1
ATOM 5541 O O . ASP B 1 329 ? 5.141 -7.312 -18.578 1 91.44 329 ASP B O 1
ATOM 5545 N N . GLU B 1 330 ? 5.984 -9.328 -18.562 1 90.31 330 GLU B N 1
ATOM 5546 C CA . GLU B 1 330 ? 5.941 -9.422 -17.109 1 90.31 330 GLU B CA 1
ATOM 5547 C C . GLU B 1 330 ? 6.727 -8.289 -16.469 1 90.31 330 GLU B C 1
ATOM 5549 O O . GLU B 1 330 ? 6.254 -7.66 -15.516 1 90.31 330 GLU B O 1
ATOM 5554 N N . PHE B 1 331 ? 7.918 -7.992 -16.969 1 92.81 331 PHE B N 1
ATOM 5555 C CA . PHE B 1 331 ? 8.734 -6.914 -16.422 1 92.81 331 PHE B CA 1
ATOM 5556 C C . PHE B 1 331 ? 8.016 -5.578 -16.531 1 92.81 331 PHE B C 1
ATOM 5558 O O . PHE B 1 331 ? 7.949 -4.816 -15.57 1 92.81 331 PHE B O 1
ATOM 5565 N N . HIS B 1 332 ? 7.477 -5.336 -17.719 1 95.62 332 HIS B N 1
ATOM 5566 C CA . HIS B 1 332 ? 6.75 -4.098 -17.969 1 95.62 332 HIS B CA 1
ATOM 5567 C C . HIS B 1 332 ? 5.57 -3.949 -17.016 1 95.62 332 HIS B C 1
ATOM 5569 O O . HIS B 1 332 ? 5.312 -2.857 -16.5 1 95.62 332 HIS B O 1
ATOM 5575 N N . MET B 1 333 ? 4.863 -5.07 -16.781 1 96.12 333 MET B N 1
ATOM 5576 C CA . MET B 1 333 ? 3.707 -5.047 -15.883 1 96.12 333 MET B CA 1
ATOM 5577 C C . MET B 1 333 ? 4.137 -4.742 -14.453 1 96.12 333 MET B C 1
ATOM 5579 O O . MET B 1 333 ? 3.459 -3.996 -13.742 1 96.12 333 MET B O 1
ATOM 5583 N N . VAL B 1 334 ? 5.23 -5.277 -14.031 1 96.06 334 VAL B N 1
ATOM 5584 C CA . VAL B 1 334 ? 5.742 -5.031 -12.688 1 96.06 334 VAL B CA 1
ATOM 5585 C C . VAL B 1 334 ? 6.164 -3.57 -12.555 1 96.06 334 VAL B C 1
ATOM 5587 O O . VAL B 1 334 ? 5.898 -2.928 -11.539 1 96.06 334 VAL B O 1
ATOM 5590 N N . MET B 1 335 ? 6.82 -3.041 -13.617 1 97.19 335 MET B N 1
ATOM 5591 C CA . MET B 1 335 ? 7.227 -1.638 -13.594 1 97.19 335 MET B CA 1
ATOM 5592 C C . MET B 1 335 ? 6.012 -0.722 -13.508 1 97.19 335 MET B C 1
ATOM 5594 O O 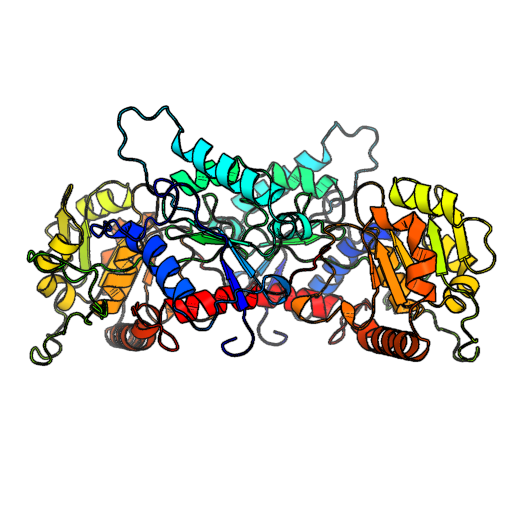. MET B 1 335 ? 6.074 0.337 -12.875 1 97.19 335 MET B O 1
ATOM 5598 N N . TYR B 1 336 ? 4.945 -1.158 -14.117 1 97.62 336 TYR B N 1
ATOM 5599 C CA . TYR B 1 336 ? 3.717 -0.383 -14.016 1 97.62 336 TYR B CA 1
ATOM 5600 C C . TYR B 1 336 ? 3.199 -0.372 -12.578 1 97.62 336 TYR B C 1
ATOM 5602 O O . TYR B 1 336 ? 2.742 0.661 -12.086 1 97.62 336 TYR B O 1
ATOM 5610 N N . GLU B 1 337 ? 3.234 -1.517 -11.883 1 97.5 337 GLU B N 1
ATOM 5611 C CA . GLU B 1 337 ? 2.854 -1.581 -10.477 1 97.5 337 GLU B CA 1
ATOM 5612 C C . GLU B 1 337 ? 3.707 -0.642 -9.625 1 97.5 337 GLU B C 1
ATOM 5614 O O . GLU B 1 337 ? 3.199 0.014 -8.711 1 97.5 337 GLU B O 1
ATOM 5619 N N . LEU B 1 338 ? 4.977 -0.59 -9.953 1 97.94 338 LEU B N 1
ATOM 5620 C CA . LEU B 1 338 ? 5.895 0.292 -9.242 1 97.94 338 LEU B CA 1
ATOM 5621 C C . LEU B 1 338 ? 5.602 1.755 -9.562 1 97.94 338 LEU B C 1
ATOM 5623 O O . LEU B 1 338 ? 5.68 2.613 -8.68 1 97.94 338 LEU B O 1
ATOM 5627 N N . TRP B 1 339 ? 5.262 2.021 -10.812 1 97.38 339 TRP B N 1
ATOM 5628 C CA . TRP B 1 339 ? 4.91 3.369 -11.25 1 97.38 339 TRP B CA 1
ATOM 5629 C C . TRP B 1 339 ? 3.75 3.922 -10.43 1 97.38 339 TRP B C 1
ATOM 5631 O O . TRP B 1 339 ? 3.725 5.109 -10.102 1 97.38 339 TRP B O 1
ATOM 5641 N N . LYS B 1 340 ? 2.828 3.066 -10.094 1 95.75 340 LYS B N 1
ATOM 5642 C CA . LYS B 1 340 ? 1.664 3.471 -9.305 1 95.75 340 LYS B CA 1
ATOM 5643 C C . LYS B 1 340 ? 2.068 3.863 -7.887 1 95.75 340 LYS B C 1
ATOM 5645 O O . LYS B 1 340 ? 1.294 4.504 -7.172 1 95.75 340 LYS B O 1
ATOM 5650 N N . ARG B 1 341 ? 3.285 3.52 -7.504 1 97 341 ARG B N 1
ATOM 5651 C CA . ARG B 1 341 ? 3.76 3.74 -6.141 1 97 341 ARG B CA 1
ATOM 5652 C C . ARG B 1 341 ? 4.875 4.777 -6.113 1 97 341 ARG B C 1
ATOM 5654 O O . ARG B 1 341 ? 5.629 4.863 -5.137 1 97 341 ARG B O 1
ATOM 5661 N N . ARG B 1 342 ? 4.941 5.637 -7.062 1 96 342 ARG B N 1
ATOM 5662 C CA . ARG B 1 342 ? 6.094 6.512 -7.246 1 96 342 ARG B CA 1
ATOM 5663 C C . ARG B 1 342 ? 5.938 7.805 -6.449 1 96 342 ARG B C 1
ATOM 5665 O O . ARG B 1 342 ? 6.898 8.555 -6.281 1 96 342 ARG B O 1
ATOM 5672 N N . HIS B 1 343 ? 4.73 8.039 -6.02 1 92.69 343 HIS B N 1
ATOM 5673 C CA . HIS B 1 343 ? 4.484 9.328 -5.391 1 92.69 343 HIS B CA 1
ATOM 5674 C C . HIS B 1 343 ? 4.773 9.281 -3.895 1 92.69 343 HIS B C 1
ATOM 5676 O O . HIS B 1 343 ? 3.951 8.789 -3.117 1 92.69 343 HIS B O 1
ATOM 5682 N N . ILE B 1 344 ? 5.918 9.781 -3.514 1 93.06 344 ILE B N 1
ATOM 5683 C CA . ILE B 1 344 ? 6.371 9.805 -2.127 1 93.06 344 ILE B CA 1
ATOM 5684 C C . ILE B 1 344 ? 6.93 11.188 -1.792 1 93.06 344 ILE B C 1
ATOM 5686 O O . ILE B 1 344 ? 7.613 11.805 -2.611 1 93.06 344 ILE B O 1
ATOM 5690 N N . ILE B 1 345 ? 6.574 11.633 -0.62 1 91.88 345 ILE B N 1
ATOM 5691 C CA . ILE B 1 345 ? 7.125 12.898 -0.152 1 91.88 345 ILE B CA 1
ATOM 5692 C C . ILE B 1 345 ? 8.555 12.68 0.349 1 91.88 345 ILE B C 1
ATOM 5694 O O . ILE B 1 345 ? 8.812 11.75 1.114 1 91.88 345 ILE B O 1
ATOM 5698 N N . ARG B 1 346 ? 9.438 13.555 -0.145 1 92.62 346 ARG B N 1
ATOM 5699 C CA . ARG B 1 346 ? 10.844 13.414 0.211 1 92.62 346 ARG B CA 1
ATOM 5700 C C . ARG B 1 346 ? 11.312 14.602 1.051 1 92.62 346 ARG B C 1
ATOM 5702 O O . ARG B 1 346 ? 10.938 15.742 0.788 1 92.62 346 ARG B O 1
ATOM 5709 N N . TYR B 1 347 ? 12.133 14.297 2.057 1 90.69 347 TYR B N 1
ATOM 5710 C CA . TYR B 1 347 ? 12.648 15.312 2.967 1 90.69 347 TYR B CA 1
ATOM 5711 C C . TYR B 1 347 ? 14.172 15.391 2.896 1 90.69 347 TYR B C 1
ATOM 5713 O O . TYR B 1 347 ? 14.836 14.367 2.699 1 90.69 347 TYR B O 1
#

Secondary structure (DSSP, 8-state):
-TTT--EEEPPP--TTTS--TT-S---GGGHHHHHHHHHHHHSTTEES-GGG-SEEE----------TTPPTTHHHHHHHHHHHHHHHH-SHHHHHTTTTEEEEE-SHHHHHHHHHSTTHHHHSEEEESS-BTTTT--TTTSEE-PPP---S---S--S---S---B-------S-S------EEEEEEE---SHHHHHHHHHHTT-TTEEEEE--S--HHHHHHHSHHHHHHEEEEEEEB-SSSB-HHHHHHHHHHTPEEEEE-TTB--TTTTTS-GGGT-EE--GGGGGGHHHHHHTS-HHHHHHHHHHHHHHGGGG--BSS--TTSHHHHHHHHHHTT------/-TTT--EEEPPP--TTTS--TT-----GGGHHHHHHHHHHHHSTTEES-GGG-SEEE----------TT--TTHHHHHHHHHHHHHHHH-SHHHHHTTTTEEEEE-SHHHHHHHHHSTTHHHHSEEEESS-BTTTT--TTTSEE-PPP---S---S------S---B-------S-S------EEEEEEE---SHHHHHHHHHHTT-TTEEEEE--S--HHHHHHHSHHHHHHEEEEEEEB-SSSB-HHHHHHHHHHTPEEEEE-TTB--TTTTTS-GGGT-EE--GGGGGGHHHHHHTS-HHHHHHHHHHHHHHGGGG--BSS--TTSHHHHHHHHHHTT------

pLDDT: mean 81.59, std 19.32, range [27.81, 98.44]

Foldseek 3Di:
DLVQAAEEEDDDDDCQFFLVVPDPPPAFQQVLQNLLVLQQVPDSRYDNDPVSHLAYEYGTRQDDDPPPPAPVLNSLVVLLVSVVVCVVVDVFCVQFVAQRYEHEDADPSVVVSQVPHPCSLPRHEYAYQFAFPPGSHDPPRYADAQGAAPQDDDPPDDDDVPVPWVCCVLVCPVPPDDLPAQQAAEADEEACADPLLVLLCVQPPPPPNYHYYYDPPDRVNVVCVVCVVVLSNYQEYEFAAHNPGGPSNSLLVCLSNLHQYEYAYPRGPDGPVVPDVSVQQHHYDYSVCSNCVVVVSVPQDPVSSVRNSVVSPVLSQLDDRTSHDDPNHVSNSVVVSSVVSSDGRTD/DLVQAAEEEDDDDDCQFFLVLPPVCPAFQQVLQNLLVLQQVPDSRYDNDPVSHLAYEYGTRQDDDPPPPAPVLNSLVVLQVSVVVCVVVDVFCVQFVAQRYEHEDADPSVQVSQVPHPCSLPRHEYAYQFAFPPGSHDPPRYAHAQGAGPQDDDPPDDDDVPPPFVCCVLVCPVVPDDLPAQQAAEADEEACADPLLVLLCVQPPPPPNYHYYHDPPDRVNVVCVVCVVVLSNYQEYEFAAHNPGGPSNSLLVCLSNLHQYEYAYPRGPDGPVVPDVSVQQHHYDYSVCSNCVVVVSVPQDPVSSVRNSVVSPVLSQLDDRTSHDDPNHVSNSVVVSSVVSSDGRTD

Organism: Populus trichocarpa (NCBI:txid3694)

Radius of gyration: 27.95 Å; Cα contacts (8 Å, |Δi|>4): 1240; chains: 2; bounding box: 62×86×72 Å